Protein AF-A0A7S4VUY5-F1 (afdb_monomer)

Secondary structure (DSSP, 8-state):
---PPP------------------HHHHHHHHHHHHHHHHHHHHHHHHHHHHHHHHHHHHHHHHHHHHHHHHHHHHHHHHHHHHHHHHHHHHHHHHHHHHHHHHHHHHHHHHHHHHHHHHHHHHHHHHHHHHHHHHHHHHHTT-----B--EEPPPEEPPPS-SSS-EEEEEE--EEE--BBSPPPPPSEEEEEE--SPP-B--EEPPPPPPPPPSSSSSS-EEEEEE--EEE--BTTPPPP--SEEEEEE--S-SS-SSEEPPPPPPPPPS-SSSSEEEEEE--EEEPPPTTS-PPPPTTSTTTEEEEEE--SPPPP-SSSPPPB-S--EEEEEEE---TTTHHHHHHHHHHHHHHHHHH--TTS--EEEEEEE---SSHHHHHHHHS--SS---TTTTT-EEEEEEEES-HHHHHHHHHTPPPP-SPP-HHHHHHHHHHHGGGPPTT--EEEEEEE-S--S-HHHHHHHHHHHTTTSEEEEEEBS---HHHHHHHHHHSPSSHHHHB--BS-HHHHTSHHHHHHHHHHH-SSB-

Nearest PDB structures (foldseek):
  1lsl-assembly1_A  TM=5.552E-01  e=7.829E-08  Homo sapiens
  1mhp-assembly1_A  TM=8.171E-01  e=4.797E-06  Rattus norvegicus
  8d3d-assembly1_A  TM=5.408E-01  e=2.690E-05  Homo sapiens

Radius of gyration: 55.26 Å; Cα contacts (8 Å, |Δi|>4): 919; chains: 1; bounding box: 153×59×150 Å

InterPro domains:
  IPR000884 Thrombospondin type-1 (TSP1) repeat [PF00090] (154-200)
  IPR000884 Thrombospondin type-1 (TSP1) repeat [PS50092] (150-201)
  IPR000884 Thrombospondin type-1 (TSP1) repeat [PS50092] (203-257)
  IPR000884 Thrombospondin type-1 (TSP1) repeat [PS50092] (259-317)
  IPR000884 Thrombospondin type-1 (TSP1) repeat [SM00209] (153-201)
  IPR000884 Thrombospondin type-1 (TSP1) repeat [SM00209] (206-257)
  IPR000884 Thrombospondin type-1 (TSP1) repeat [SM00209] (262-317)
  IPR002035 von Willebrand factor, type A [PS50234] (331-527)
  IPR036383 Thrombospondin type-1 repeat superfamily [G3DSA:2.20.100.10] (148-195)
  IPR036383 Thrombospondin type-1 repeat superfamily [G3DSA:2.20.100.10] (201-251)
  IPR036383 Thrombospondin type-1 repeat superfamily [G3DSA:2.20.100.10] (258-317)
  IPR036383 Thrombospondin type-1 repeat superfamily [SSF82895] (203-251)
  IPR036383 Thrombospondin type-1 repeat superfamily [SSF82895] (255-316)
  IP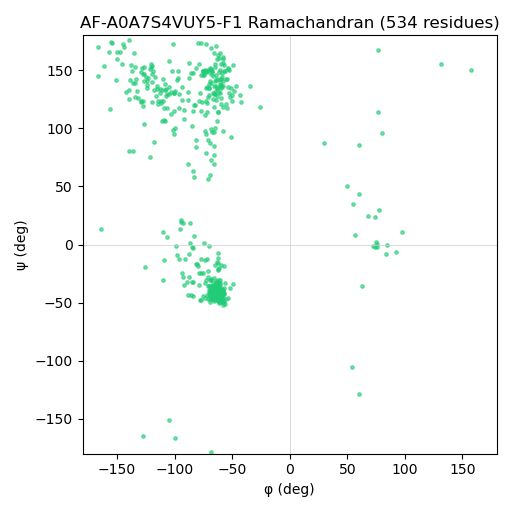R036465 von Willebrand factor A-like domain superfamily [G3DSA:3.40.50.410] (330-526)
  IPR036465 von Willebrand factor A-like domain superfamily [SSF53300] (316-478)
  IPR044004 Spondin-like TSP1 domain [PF19028] (204-256)
  IPR044004 Spondin-like TSP1 domain [PF19028] (260-316)
  IPR051418 Spondin/Thrombospondin type-1 domain-containing [PTHR11311] (260-319)

Organism: NCBI:txid311494

pLDDT: mean 81.04, std 12.88, range [31.56, 95.94]

Structure (mmCIF, N/CA/C/O backbone):
data_AF-A0A7S4VUY5-F1
#
_entry.id   AF-A0A7S4VUY5-F1
#
loop_
_atom_site.group_PDB
_atom_site.id
_atom_site.type_symbol
_atom_site.label_atom_id
_atom_site.label_alt_id
_atom_site.label_comp_id
_atom_site.label_asym_id
_atom_site.label_entity_id
_atom_site.label_seq_id
_atom_site.pdbx_PDB_ins_code
_atom_site.Cartn_x
_atom_site.Cartn_y
_atom_site.Cartn_z
_atom_site.occupancy
_atom_site.B_iso_or_equiv
_atom_site.auth_seq_id
_atom_site.auth_comp_id
_atom_site.auth_asym_id
_atom_site.auth_atom_id
_atom_site.pdbx_PDB_model_num
ATOM 1 N N . ARG A 1 1 ? 73.744 -34.068 -2.753 1.00 35.47 1 ARG A N 1
ATOM 2 C CA . ARG A 1 1 ? 72.340 -34.234 -3.216 1.00 35.47 1 ARG A CA 1
ATOM 3 C C . ARG A 1 1 ? 71.482 -33.375 -2.291 1.00 35.47 1 ARG A C 1
ATOM 5 O O . ARG A 1 1 ? 71.513 -33.668 -1.112 1.00 35.47 1 ARG A O 1
ATOM 12 N N . ALA A 1 2 ? 70.784 -32.303 -2.642 1.00 34.28 2 ALA A N 1
ATOM 13 C CA . ALA A 1 2 ? 70.567 -31.497 -3.845 1.00 34.28 2 ALA A CA 1
ATOM 14 C C . ALA A 1 2 ? 70.127 -30.115 -3.279 1.00 34.28 2 ALA A C 1
ATOM 16 O O . ALA A 1 2 ? 69.299 -30.082 -2.379 1.00 34.28 2 ALA A O 1
ATOM 17 N N . ALA A 1 3 ? 70.875 -29.030 -3.487 1.00 31.56 3 ALA A N 1
ATOM 18 C CA . ALA A 1 3 ? 70.746 -28.069 -4.590 1.00 31.56 3 ALA A CA 1
ATOM 19 C C . ALA A 1 3 ? 69.375 -27.358 -4.650 1.00 31.56 3 ALA A C 1
ATOM 21 O O . ALA A 1 3 ? 68.476 -27.752 -5.386 1.00 31.56 3 ALA A O 1
ATOM 22 N N . THR A 1 4 ? 69.256 -26.274 -3.882 1.00 33.00 4 THR A N 1
ATOM 23 C CA . THR A 1 4 ? 68.337 -25.148 -4.095 1.00 33.00 4 THR A CA 1
ATOM 24 C C . THR A 1 4 ? 68.712 -24.409 -5.388 1.00 33.00 4 THR A C 1
ATOM 26 O O . THR A 1 4 ? 69.881 -24.045 -5.538 1.00 33.00 4 THR A O 1
ATOM 29 N N . PRO A 1 5 ? 67.783 -24.128 -6.323 1.00 38.31 5 PRO A N 1
ATOM 30 C CA . PRO A 1 5 ? 68.095 -23.277 -7.458 1.00 38.31 5 PRO A CA 1
ATOM 31 C C . PRO A 1 5 ? 67.839 -21.809 -7.103 1.00 38.31 5 PRO A C 1
ATOM 33 O O . PRO A 1 5 ? 66.751 -21.412 -6.685 1.00 38.31 5 PRO A O 1
ATOM 36 N N . ALA A 1 6 ? 68.889 -21.014 -7.282 1.00 32.66 6 ALA A N 1
ATOM 37 C CA . ALA A 1 6 ? 68.896 -19.568 -7.185 1.00 32.66 6 ALA A CA 1
ATOM 38 C C . ALA A 1 6 ? 67.990 -18.933 -8.255 1.00 32.66 6 ALA A C 1
ATOM 40 O O . ALA A 1 6 ? 68.138 -19.187 -9.451 1.00 32.66 6 ALA A O 1
ATOM 41 N N . LEU A 1 7 ? 67.085 -18.053 -7.825 1.00 33.69 7 LEU A N 1
ATOM 42 C CA . LEU A 1 7 ? 66.390 -17.113 -8.702 1.00 33.69 7 LEU A CA 1
ATOM 43 C C . LEU A 1 7 ? 67.379 -16.015 -9.107 1.00 33.69 7 LEU A C 1
ATOM 45 O O . LEU A 1 7 ? 67.629 -15.064 -8.370 1.00 33.69 7 LEU A O 1
ATOM 49 N N . VAL A 1 8 ? 67.964 -16.177 -10.293 1.00 35.47 8 VAL A N 1
ATOM 50 C CA . VAL A 1 8 ? 68.761 -15.150 -10.966 1.00 35.47 8 VAL A CA 1
ATOM 51 C C . VAL A 1 8 ? 67.853 -13.959 -11.268 1.00 35.47 8 VAL A C 1
ATOM 53 O O . VAL A 1 8 ? 67.012 -13.998 -12.167 1.00 35.47 8 VAL A O 1
ATOM 56 N N . ALA A 1 9 ? 68.033 -12.878 -10.511 1.00 36.50 9 ALA A N 1
ATOM 57 C CA . ALA A 1 9 ? 67.469 -11.573 -10.813 1.00 36.50 9 ALA A CA 1
ATOM 58 C C . ALA A 1 9 ? 68.168 -10.997 -12.055 1.00 36.50 9 ALA A C 1
ATOM 60 O O . ALA A 1 9 ? 69.149 -10.260 -11.966 1.00 36.50 9 ALA A O 1
ATOM 61 N N . ALA A 1 10 ? 67.661 -11.338 -13.240 1.00 36.84 10 ALA A N 1
ATOM 62 C CA . ALA A 1 10 ? 68.028 -10.665 -14.477 1.00 36.84 10 ALA A CA 1
ATOM 63 C C . ALA A 1 10 ? 67.421 -9.253 -14.475 1.00 36.84 10 ALA A C 1
ATOM 65 O O . ALA A 1 10 ? 66.294 -9.020 -14.914 1.00 36.84 10 ALA A O 1
ATOM 66 N N . GLY A 1 11 ? 68.182 -8.292 -13.953 1.00 38.91 11 GLY A N 1
ATOM 67 C CA . GLY A 1 11 ? 67.873 -6.872 -14.031 1.00 38.91 11 GLY A CA 1
ATOM 68 C C . GLY A 1 11 ? 67.919 -6.367 -15.471 1.00 38.91 11 GLY A C 1
ATOM 69 O O . GLY A 1 11 ? 68.906 -5.774 -15.895 1.00 38.91 11 GLY A O 1
ATOM 70 N N . ARG A 1 12 ? 66.823 -6.512 -16.221 1.00 37.53 12 ARG A N 1
ATOM 71 C CA . ARG A 1 12 ? 66.553 -5.631 -17.363 1.00 37.53 12 ARG A CA 1
ATOM 72 C C . ARG A 1 12 ? 65.931 -4.347 -16.826 1.00 37.53 12 ARG A C 1
ATOM 74 O O . ARG A 1 12 ? 64.715 -4.220 -16.735 1.00 37.53 12 ARG A O 1
ATOM 81 N N . ARG A 1 13 ? 66.778 -3.366 -16.494 1.00 41.56 13 ARG A N 1
ATOM 82 C CA . ARG A 1 13 ? 66.366 -1.956 -16.405 1.00 41.56 13 ARG A CA 1
ATOM 83 C C . ARG A 1 13 ? 65.991 -1.480 -17.810 1.00 41.56 13 ARG A C 1
ATOM 85 O O . ARG A 1 13 ? 66.751 -0.772 -18.463 1.00 41.56 13 ARG A O 1
ATOM 92 N N . ALA A 1 14 ? 64.808 -1.863 -18.279 1.00 41.94 14 ALA A N 1
ATOM 93 C CA . ALA A 1 14 ? 64.158 -1.135 -19.349 1.00 41.94 14 ALA A CA 1
ATOM 94 C C . ALA A 1 14 ? 63.781 0.231 -18.767 1.00 41.94 14 ALA A C 1
ATOM 96 O O . ALA A 1 14 ? 62.768 0.378 -18.087 1.00 41.94 14 ALA A O 1
ATOM 97 N N . ARG A 1 15 ? 64.621 1.244 -19.008 1.00 44.31 15 ARG A N 1
ATOM 98 C CA . ARG A 1 15 ? 64.209 2.651 -18.952 1.00 44.31 15 ARG A CA 1
ATOM 99 C C . ARG A 1 15 ? 63.202 2.879 -20.084 1.00 44.31 15 ARG A C 1
ATOM 101 O O . ARG A 1 15 ? 63.508 3.534 -21.076 1.00 44.31 15 ARG A O 1
ATOM 108 N N . GLY A 1 16 ? 62.014 2.296 -19.953 1.00 45.00 16 GLY A N 1
ATOM 109 C CA . GLY A 1 16 ? 60.851 2.720 -20.706 1.00 45.00 16 GLY A CA 1
ATOM 110 C C . GLY A 1 16 ? 60.531 4.118 -20.214 1.00 45.00 16 GLY A C 1
ATOM 111 O O . GLY A 1 16 ? 59.949 4.281 -19.146 1.00 45.00 16 GLY A O 1
ATOM 112 N N . ARG A 1 17 ? 60.991 5.139 -20.941 1.00 41.03 17 ARG A N 1
ATOM 113 C CA . ARG A 1 17 ? 60.452 6.487 -20.772 1.00 41.03 17 ARG A CA 1
ATOM 114 C C . ARG A 1 17 ? 58.947 6.326 -20.962 1.00 41.03 17 ARG A C 1
ATOM 116 O O . ARG A 1 17 ? 58.538 5.881 -22.032 1.00 41.03 17 ARG A O 1
ATOM 123 N N . CYS A 1 18 ? 58.148 6.622 -19.938 1.00 46.34 18 CYS A N 1
ATOM 124 C CA . CYS A 1 18 ? 56.722 6.839 -20.130 1.00 46.34 18 CYS A CA 1
ATOM 125 C C . CYS A 1 18 ? 56.624 7.983 -21.134 1.00 46.34 18 CYS A C 1
ATOM 127 O O . CYS A 1 18 ? 56.826 9.144 -20.780 1.00 46.34 18 CYS A O 1
ATOM 129 N N . THR A 1 19 ? 56.435 7.656 -22.409 1.00 46.59 19 THR A N 1
ATOM 130 C CA . THR A 1 19 ? 56.076 8.645 -23.409 1.00 46.59 19 THR A CA 1
ATOM 131 C C . THR A 1 19 ? 54.784 9.255 -22.897 1.00 46.59 19 THR A C 1
ATOM 133 O O . THR A 1 19 ? 53.809 8.547 -22.649 1.00 46.59 19 THR A O 1
ATOM 136 N N . THR A 1 20 ? 54.801 10.556 -22.625 1.00 51.00 20 THR A N 1
ATOM 137 C CA . THR A 1 20 ? 53.622 11.320 -22.223 1.00 51.00 20 THR A CA 1
ATOM 138 C C . THR A 1 20 ? 52.685 11.403 -23.421 1.00 51.00 20 THR A C 1
ATOM 140 O O . THR A 1 20 ? 52.565 12.433 -24.077 1.00 51.00 20 THR A O 1
ATOM 143 N N . ILE A 1 21 ? 52.041 10.282 -23.740 1.00 57.22 21 ILE A N 1
ATOM 144 C CA . ILE A 1 21 ? 50.745 10.278 -24.399 1.00 57.22 21 ILE A CA 1
ATOM 145 C C . ILE A 1 21 ? 49.877 11.122 -23.469 1.00 57.22 21 ILE A C 1
ATOM 147 O O . ILE A 1 21 ? 49.823 10.829 -22.272 1.00 57.22 21 ILE A O 1
ATOM 151 N N . ALA A 1 22 ? 49.304 12.214 -23.979 1.00 56.12 22 ALA A N 1
ATOM 152 C CA . ALA A 1 22 ? 48.447 13.096 -23.192 1.00 56.12 22 ALA A CA 1
ATOM 153 C C . ALA A 1 22 ? 47.510 12.235 -22.323 1.00 56.12 22 ALA A C 1
ATOM 155 O O . ALA A 1 22 ? 46.842 11.355 -22.877 1.00 56.12 22 ALA A O 1
ATOM 156 N N . PRO A 1 23 ? 47.517 12.391 -20.985 1.00 60.09 23 PRO A N 1
ATOM 157 C CA . PRO A 1 23 ? 46.800 11.474 -20.116 1.00 60.09 23 PRO A CA 1
ATOM 158 C C . PRO A 1 23 ? 45.320 11.512 -20.490 1.00 60.09 23 PRO A C 1
ATOM 160 O O . PRO A 1 23 ? 44.694 12.573 -20.459 1.00 60.09 23 PRO A O 1
ATOM 163 N N . ASP A 1 24 ? 44.756 10.362 -20.872 1.00 61.31 24 ASP A N 1
ATOM 164 C CA . ASP A 1 24 ? 43.319 10.245 -21.100 1.00 61.31 24 ASP A CA 1
ATOM 165 C C . ASP A 1 24 ? 42.606 10.275 -19.742 1.00 61.31 24 ASP A C 1
ATOM 167 O O . ASP A 1 24 ? 42.217 9.258 -19.161 1.00 61.31 24 ASP A O 1
ATOM 171 N N . CYS A 1 25 ? 42.458 11.488 -19.207 1.00 70.00 25 CYS A N 1
ATOM 172 C CA . CYS A 1 25 ? 41.810 11.762 -17.932 1.00 70.00 25 CYS A CA 1
ATOM 173 C C . CYS A 1 25 ? 40.331 11.345 -17.929 1.00 70.00 25 CYS A C 1
ATOM 175 O O . CYS A 1 25 ? 39.721 11.302 -16.862 1.00 70.00 25 CYS A O 1
ATOM 177 N N . SER A 1 26 ? 39.737 11.017 -19.086 1.00 68.75 26 SER A N 1
ATOM 178 C CA . SER A 1 26 ? 38.321 10.651 -19.182 1.00 68.75 26 SER A CA 1
ATOM 179 C C . SER A 1 26 ? 37.993 9.358 -18.435 1.00 68.75 26 SER A C 1
ATOM 181 O O . SER A 1 26 ? 36.926 9.253 -17.823 1.00 68.75 26 SER A O 1
ATOM 183 N N . TYR A 1 27 ? 38.925 8.401 -18.403 1.00 71.12 27 TYR A N 1
ATOM 184 C CA . TYR A 1 27 ? 38.752 7.154 -17.664 1.00 71.12 27 TYR A CA 1
ATOM 185 C C . TYR A 1 27 ? 38.820 7.378 -16.149 1.00 71.12 27 TYR A C 1
ATOM 187 O O . TYR A 1 27 ? 37.941 6.922 -15.415 1.00 71.12 27 TYR A O 1
ATOM 195 N N . LEU A 1 28 ? 39.821 8.135 -15.684 1.00 76.44 28 LEU A N 1
ATOM 196 C CA . LEU A 1 28 ? 39.968 8.493 -14.271 1.00 76.44 28 LEU A CA 1
ATOM 197 C C . LEU A 1 28 ? 38.752 9.282 -13.778 1.00 76.44 28 LEU A C 1
ATOM 199 O O . LEU A 1 28 ? 38.178 8.962 -12.739 1.00 76.44 28 LEU A O 1
ATOM 203 N N . HIS A 1 29 ? 38.311 10.264 -14.561 1.00 78.38 29 HIS A N 1
ATOM 204 C CA . HIS A 1 29 ? 37.158 11.087 -14.228 1.00 78.38 29 HIS A CA 1
ATOM 205 C C . HIS A 1 29 ? 35.860 10.273 -14.187 1.00 78.38 29 HIS A C 1
ATOM 207 O O . HIS A 1 29 ? 35.058 10.438 -13.272 1.00 78.38 29 HIS A O 1
ATOM 213 N N . SER A 1 30 ? 35.686 9.317 -15.105 1.00 75.62 30 SER A N 1
ATOM 214 C CA . SER A 1 30 ? 34.552 8.381 -15.078 1.00 75.62 30 SER A CA 1
ATOM 215 C C . SER A 1 30 ? 34.567 7.483 -13.835 1.00 75.62 30 SER A C 1
ATOM 217 O O . SER A 1 30 ? 33.516 7.217 -13.254 1.00 75.62 30 SER A O 1
ATOM 219 N N . ARG A 1 31 ? 35.747 7.032 -13.384 1.00 80.38 31 ARG A N 1
ATOM 220 C CA . ARG A 1 31 ? 35.895 6.230 -12.156 1.00 80.38 31 ARG A CA 1
ATOM 221 C C . ARG A 1 31 ? 35.624 7.041 -10.888 1.00 80.38 31 ARG A C 1
ATOM 223 O O . ARG A 1 31 ? 34.922 6.550 -10.009 1.00 80.38 31 ARG A O 1
ATOM 230 N N . LEU A 1 32 ? 36.125 8.274 -10.811 1.00 84.75 32 LEU A N 1
ATOM 231 C CA . LEU A 1 32 ? 35.835 9.191 -9.704 1.00 84.75 32 LEU A CA 1
ATOM 232 C C . LEU A 1 32 ? 34.346 9.538 -9.643 1.00 84.75 32 LEU A C 1
ATOM 234 O O . LEU A 1 32 ? 33.756 9.532 -8.563 1.00 84.75 32 LEU A O 1
ATOM 238 N N . LEU A 1 33 ? 33.722 9.764 -10.802 1.00 85.94 33 LEU A N 1
ATOM 239 C CA . LEU A 1 33 ? 32.288 10.004 -10.885 1.00 85.94 33 LEU A CA 1
ATOM 240 C C . LEU A 1 33 ? 31.493 8.798 -10.370 1.00 85.94 33 LEU A C 1
ATOM 242 O O . LEU A 1 33 ? 30.608 8.990 -9.549 1.00 85.94 33 LEU A O 1
ATOM 246 N N . LEU A 1 34 ? 31.854 7.567 -10.755 1.00 83.88 34 LEU A N 1
ATOM 247 C CA . LEU A 1 34 ? 31.226 6.342 -10.232 1.00 83.88 34 LEU A CA 1
ATOM 248 C C . LEU A 1 34 ? 31.317 6.220 -8.701 1.00 83.88 34 LEU A C 1
ATOM 250 O O . LEU A 1 34 ? 30.375 5.753 -8.063 1.00 83.88 34 LEU A O 1
ATOM 254 N N . MET A 1 35 ? 32.434 6.634 -8.093 1.00 86.06 35 MET A N 1
ATOM 255 C CA . MET A 1 35 ? 32.571 6.641 -6.631 1.00 86.06 35 MET A CA 1
ATOM 256 C C . MET A 1 35 ? 31.642 7.677 -5.987 1.00 86.06 35 MET A C 1
ATOM 258 O O . MET A 1 35 ? 30.923 7.361 -5.039 1.00 86.06 35 MET A O 1
ATOM 262 N N . GLN A 1 36 ? 31.616 8.901 -6.522 1.00 88.75 36 GLN A N 1
ATOM 263 C CA . GLN A 1 36 ? 30.761 9.981 -6.020 1.00 88.75 36 GLN A CA 1
ATOM 264 C C . GLN A 1 36 ? 29.272 9.649 -6.169 1.00 88.75 36 GLN A C 1
ATOM 266 O O . GLN A 1 36 ? 28.490 9.857 -5.238 1.00 88.75 36 GLN A O 1
ATOM 271 N N . THR A 1 37 ? 28.872 9.094 -7.315 1.00 86.69 37 THR A N 1
ATOM 272 C CA . THR A 1 37 ? 27.483 8.694 -7.559 1.00 86.69 37 THR A CA 1
ATOM 273 C C . THR A 1 37 ? 27.110 7.499 -6.704 1.00 86.69 37 THR A C 1
ATOM 275 O O . THR A 1 37 ? 26.012 7.491 -6.167 1.00 86.69 37 THR A O 1
ATOM 278 N N . GLY A 1 38 ? 28.026 6.557 -6.462 1.00 86.38 38 GLY A N 1
ATOM 279 C CA . GLY A 1 38 ? 27.813 5.460 -5.518 1.00 86.38 38 GLY A CA 1
ATOM 280 C C . GLY A 1 38 ? 27.533 5.937 -4.087 1.00 86.38 38 GLY A C 1
ATOM 281 O O . GLY A 1 38 ? 26.643 5.402 -3.424 1.00 86.38 38 GLY A O 1
ATOM 282 N N . LEU A 1 39 ? 28.239 6.970 -3.610 1.00 88.75 39 LEU A N 1
ATOM 283 C CA . LEU A 1 39 ? 27.966 7.584 -2.302 1.00 88.75 39 LEU A CA 1
ATOM 284 C C . LEU A 1 39 ? 26.605 8.289 -2.275 1.00 88.75 39 LEU A C 1
ATOM 286 O O . LEU A 1 39 ? 25.838 8.107 -1.330 1.00 88.75 39 LEU A O 1
ATOM 290 N N . ALA A 1 40 ? 26.280 9.055 -3.317 1.00 87.44 40 ALA A N 1
ATOM 291 C CA . ALA A 1 40 ? 24.986 9.726 -3.409 1.00 87.44 40 ALA A CA 1
ATOM 292 C C . ALA A 1 40 ? 23.813 8.745 -3.551 1.00 87.44 40 ALA A C 1
ATOM 294 O O . ALA A 1 40 ? 22.774 8.967 -2.941 1.00 87.44 40 ALA A O 1
ATOM 295 N N . ASP A 1 41 ? 23.985 7.643 -4.280 1.00 85.88 41 ASP A N 1
ATOM 296 C CA . ASP A 1 41 ? 22.984 6.585 -4.453 1.00 85.88 41 ASP A CA 1
ATOM 297 C C . ASP A 1 41 ? 22.677 5.900 -3.110 1.00 85.88 41 ASP A C 1
ATOM 299 O O . ASP A 1 41 ? 21.513 5.696 -2.761 1.00 85.88 41 ASP A O 1
ATOM 303 N N . ARG A 1 42 ? 23.710 5.639 -2.291 1.00 87.19 42 ARG A N 1
ATOM 304 C CA . ARG A 1 42 ? 23.536 5.156 -0.909 1.00 87.19 42 ARG A CA 1
ATOM 305 C C . ARG A 1 42 ? 22.827 6.183 -0.028 1.00 87.19 42 ARG A C 1
ATOM 307 O O . ARG A 1 42 ? 21.925 5.806 0.716 1.00 87.19 42 ARG A O 1
ATOM 314 N N . ALA A 1 43 ? 23.201 7.460 -0.120 1.00 90.00 43 ALA A N 1
ATOM 315 C CA . ALA A 1 43 ? 22.551 8.530 0.636 1.00 90.00 43 ALA A CA 1
ATOM 316 C C . ALA A 1 43 ? 21.065 8.673 0.263 1.00 90.00 43 ALA A C 1
ATOM 318 O O . ALA A 1 43 ? 20.218 8.789 1.145 1.00 90.00 43 ALA A O 1
ATOM 319 N N . ASP A 1 44 ? 20.729 8.603 -1.025 1.00 86.19 44 ASP A N 1
ATOM 320 C CA . ASP A 1 44 ? 19.346 8.635 -1.507 1.00 86.19 44 ASP A CA 1
ATOM 321 C C . ASP A 1 44 ? 18.557 7.405 -1.035 1.00 86.19 44 ASP A C 1
ATOM 323 O O . ASP A 1 44 ? 17.423 7.545 -0.574 1.00 86.19 44 ASP A O 1
ATOM 327 N N . GLY A 1 45 ? 19.176 6.220 -1.045 1.00 87.19 45 GLY A N 1
ATOM 328 C CA . GLY A 1 45 ? 18.584 5.013 -0.468 1.00 87.19 45 GLY A CA 1
ATOM 329 C C . GLY A 1 45 ? 18.293 5.146 1.032 1.00 87.19 45 GLY A C 1
ATOM 330 O O . GLY A 1 45 ? 17.220 4.747 1.488 1.00 87.19 45 GLY A O 1
ATOM 331 N N . MET A 1 46 ? 19.202 5.756 1.801 1.00 90.25 46 MET A N 1
ATOM 332 C CA . MET A 1 46 ? 18.979 6.039 3.225 1.00 90.25 46 MET A CA 1
ATOM 333 C C . MET A 1 46 ? 17.856 7.059 3.441 1.00 90.25 46 MET A C 1
ATOM 335 O O . MET A 1 46 ? 17.011 6.849 4.307 1.00 90.25 46 MET A O 1
ATOM 339 N N . ARG A 1 47 ? 17.791 8.122 2.630 1.00 90.31 47 ARG A N 1
ATOM 340 C CA . ARG A 1 47 ? 16.694 9.105 2.680 1.00 90.31 47 ARG A CA 1
ATOM 341 C C . ARG A 1 47 ? 15.336 8.464 2.395 1.00 90.31 47 ARG A C 1
ATOM 343 O O . ARG A 1 47 ? 14.382 8.746 3.110 1.00 90.31 47 ARG A O 1
ATOM 350 N N . GLU A 1 48 ? 15.239 7.577 1.401 1.00 86.94 48 GLU A N 1
ATOM 351 C CA . GLU A 1 48 ? 13.990 6.852 1.112 1.00 86.94 48 GLU A CA 1
ATOM 352 C C . GLU A 1 48 ? 13.559 5.991 2.312 1.00 86.94 48 GLU A C 1
ATOM 354 O O . GLU A 1 48 ? 12.377 5.951 2.659 1.00 86.94 48 GLU A O 1
ATOM 359 N N . ASN A 1 49 ? 14.515 5.329 2.970 1.00 90.81 49 ASN A N 1
ATOM 360 C CA . ASN A 1 49 ? 14.242 4.542 4.171 1.00 90.81 49 ASN A CA 1
ATOM 361 C C . ASN A 1 49 ? 13.795 5.418 5.347 1.00 90.81 49 ASN A C 1
ATOM 363 O O . ASN A 1 49 ? 12.862 5.033 6.045 1.00 90.81 49 ASN A O 1
ATOM 367 N N . LEU A 1 50 ? 14.396 6.598 5.533 1.00 94.19 50 LEU A N 1
ATOM 368 C CA . LEU A 1 50 ? 13.973 7.558 6.556 1.00 94.19 50 LEU A CA 1
ATOM 369 C C . LEU A 1 50 ? 12.534 8.027 6.332 1.00 94.19 50 LEU A C 1
ATOM 371 O O . LEU A 1 50 ? 11.742 7.974 7.264 1.00 94.19 50 LEU A O 1
ATOM 375 N N . VAL A 1 51 ? 12.165 8.401 5.103 1.00 92.12 51 VAL A N 1
ATOM 376 C CA . VAL A 1 51 ? 10.789 8.824 4.781 1.00 92.12 51 VAL A CA 1
ATOM 377 C C . VAL A 1 51 ? 9.787 7.694 5.035 1.00 92.12 51 VAL A C 1
ATOM 379 O O . VAL A 1 51 ? 8.718 7.920 5.598 1.00 92.12 51 VAL A O 1
ATOM 382 N N . LYS A 1 52 ? 10.128 6.453 4.661 1.00 85.56 52 LYS A N 1
ATOM 383 C CA . LYS A 1 52 ? 9.292 5.276 4.956 1.00 85.56 52 LYS A CA 1
ATOM 384 C C . LYS A 1 52 ? 9.134 5.044 6.455 1.00 85.56 52 LYS A C 1
ATOM 386 O O . LYS A 1 52 ? 8.032 4.739 6.912 1.00 85.56 52 LYS A O 1
ATOM 391 N N . LEU A 1 53 ? 10.229 5.166 7.201 1.00 92.44 53 LEU A N 1
ATOM 392 C CA . LEU A 1 53 ? 10.233 4.979 8.645 1.00 92.44 53 LEU A CA 1
ATOM 393 C C . LEU A 1 53 ? 9.393 6.060 9.331 1.00 92.44 53 LEU A C 1
ATOM 395 O O . LEU A 1 53 ? 8.534 5.721 10.132 1.00 92.44 53 LEU A O 1
ATOM 399 N N . GLN A 1 54 ? 9.558 7.327 8.942 1.00 94.56 54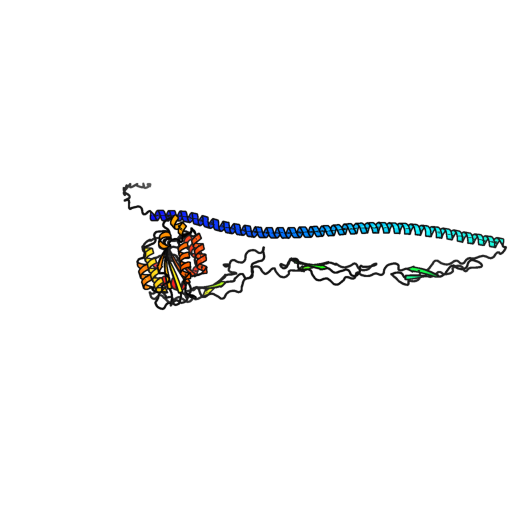 GLN A N 1
ATOM 400 C CA . GLN A 1 54 ? 8.749 8.449 9.425 1.00 94.56 54 GLN A CA 1
ATOM 401 C C . GLN A 1 54 ? 7.259 8.230 9.159 1.00 94.56 54 GLN A C 1
ATOM 403 O O . GLN A 1 54 ? 6.473 8.285 10.096 1.00 94.56 54 GLN A O 1
ATOM 408 N N . GLY A 1 55 ? 6.872 7.862 7.932 1.00 87.50 55 GLY A N 1
ATOM 409 C CA . GLY A 1 55 ? 5.468 7.571 7.627 1.00 87.50 55 GLY A CA 1
ATOM 410 C C . GLY A 1 55 ? 4.899 6.408 8.451 1.00 87.50 55 GLY A C 1
ATOM 411 O O . GLY A 1 55 ? 3.733 6.427 8.843 1.00 87.50 55 GLY A O 1
ATOM 412 N N . THR A 1 56 ? 5.731 5.413 8.770 1.00 84.62 56 THR A N 1
ATOM 413 C CA . THR A 1 56 ? 5.337 4.309 9.657 1.00 84.62 56 THR A CA 1
ATOM 414 C C . THR A 1 56 ? 5.149 4.807 11.091 1.00 84.62 56 THR A C 1
ATOM 416 O O . THR A 1 56 ? 4.114 4.521 11.696 1.00 84.62 56 THR A O 1
ATOM 419 N N . CYS A 1 57 ? 6.088 5.602 11.613 1.00 92.50 57 CYS A N 1
ATOM 420 C CA . CYS A 1 57 ? 5.981 6.231 12.929 1.00 92.50 57 CYS A CA 1
ATOM 421 C C . CYS A 1 57 ? 4.728 7.109 13.042 1.00 92.50 57 CYS A C 1
ATOM 423 O O . CYS A 1 57 ? 3.983 6.959 14.004 1.00 92.50 57 CYS A O 1
ATOM 425 N N . ASP A 1 58 ? 4.442 7.950 12.046 1.00 89.06 58 ASP A N 1
ATOM 426 C CA . ASP A 1 58 ? 3.259 8.818 12.035 1.00 89.06 58 ASP A CA 1
ATOM 427 C C . ASP A 1 58 ? 1.959 8.017 12.046 1.00 89.06 58 ASP A C 1
ATOM 429 O O . ASP A 1 58 ? 1.070 8.288 12.852 1.00 89.06 58 ASP A O 1
ATOM 433 N N . SER A 1 59 ? 1.861 6.980 11.206 1.00 77.81 59 SER A N 1
ATOM 434 C CA . SER A 1 59 ? 0.680 6.108 11.189 1.00 77.81 59 SER A CA 1
ATOM 435 C C . SER A 1 59 ? 0.465 5.386 12.524 1.00 77.81 59 SER A C 1
ATOM 437 O O . SER A 1 59 ? -0.669 5.236 12.980 1.00 77.81 59 SER A O 1
ATOM 439 N N . THR A 1 60 ? 1.559 4.987 13.177 1.00 75.31 60 THR A N 1
ATOM 440 C CA . THR A 1 60 ? 1.533 4.296 14.470 1.00 75.31 60 THR A CA 1
ATOM 441 C C . THR A 1 60 ? 1.128 5.253 15.588 1.00 75.31 60 THR A C 1
ATOM 443 O O . THR A 1 60 ? 0.272 4.917 16.402 1.00 75.31 60 THR A O 1
ATOM 446 N N . ARG A 1 61 ? 1.676 6.473 15.586 1.00 87.75 61 ARG A N 1
ATOM 447 C CA . ARG A 1 61 ? 1.313 7.538 16.525 1.00 87.75 61 ARG A CA 1
ATOM 448 C C . ARG A 1 61 ? -0.176 7.868 16.450 1.00 87.75 61 ARG A C 1
ATOM 450 O O . ARG A 1 61 ? -0.841 7.783 17.473 1.00 87.75 61 ARG A O 1
ATOM 457 N N . MET A 1 62 ? -0.709 8.141 15.256 1.00 78.06 62 MET A N 1
ATOM 458 C CA . MET A 1 62 ? -2.139 8.444 15.085 1.00 78.06 62 MET A CA 1
ATOM 459 C C . MET A 1 62 ? -3.036 7.300 15.582 1.00 78.06 62 MET A C 1
ATOM 461 O O . MET A 1 62 ? -4.081 7.533 16.190 1.00 78.06 62 MET A O 1
ATOM 465 N N . SER A 1 63 ? -2.622 6.048 15.353 1.00 73.62 63 SER A N 1
ATOM 466 C CA . SER A 1 63 ? -3.328 4.877 15.881 1.00 73.62 63 SER A CA 1
ATOM 467 C C . SER A 1 63 ? -3.345 4.865 17.413 1.00 73.62 63 SER A C 1
ATOM 469 O O . SER A 1 63 ? -4.389 4.587 18.000 1.00 73.62 63 SER A O 1
ATOM 471 N N . TYR A 1 64 ? -2.218 5.153 18.071 1.00 81.69 64 TYR A N 1
ATOM 472 C CA . TYR A 1 64 ? -2.155 5.192 19.534 1.00 81.69 64 TYR A CA 1
ATOM 473 C C . TYR A 1 64 ? -2.909 6.381 20.128 1.00 81.69 64 TYR A C 1
ATOM 475 O O . TYR A 1 64 ? -3.644 6.189 21.089 1.00 81.69 64 TYR A O 1
ATOM 483 N N . GLU A 1 65 ? -2.814 7.571 19.536 1.00 83.88 65 GLU A N 1
ATOM 484 C CA . GLU A 1 65 ? -3.582 8.751 19.962 1.00 83.88 65 GLU A CA 1
ATOM 485 C C . GLU A 1 65 ? -5.093 8.474 19.930 1.00 83.88 65 GLU A C 1
ATOM 487 O O . GLU A 1 65 ? -5.808 8.771 20.886 1.00 83.88 65 GLU A O 1
ATOM 492 N N . THR A 1 66 ? -5.571 7.799 18.880 1.00 73.44 66 THR A N 1
ATOM 493 C CA . THR A 1 66 ? -6.980 7.386 18.774 1.00 73.44 66 THR A CA 1
ATOM 494 C C . THR A 1 66 ? -7.367 6.380 19.866 1.00 73.44 66 THR A C 1
ATOM 496 O O . THR A 1 66 ? -8.449 6.471 20.446 1.00 73.44 66 THR A O 1
ATOM 499 N N . GLN A 1 67 ? -6.496 5.412 20.174 1.00 75.50 67 GLN A N 1
ATOM 500 C CA . GLN A 1 67 ? -6.745 4.436 21.243 1.00 75.50 67 GLN A CA 1
ATOM 501 C C . GLN A 1 67 ? -6.796 5.100 22.620 1.00 75.50 67 GLN A C 1
ATOM 503 O O . GLN A 1 67 ? -7.695 4.792 23.399 1.00 75.50 67 GLN A O 1
ATOM 508 N N . ILE A 1 68 ? -5.869 6.019 22.899 1.00 87.44 68 ILE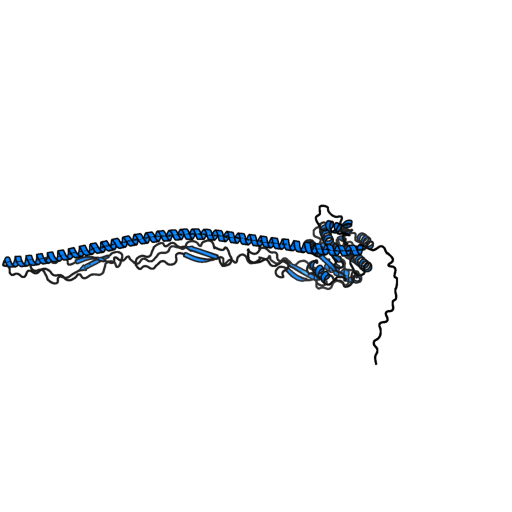 A N 1
ATOM 509 C CA . ILE A 1 68 ? -5.819 6.771 24.156 1.00 87.44 68 ILE A CA 1
ATOM 510 C C . ILE A 1 68 ? -7.100 7.587 24.323 1.00 87.44 68 ILE A C 1
ATOM 512 O O . ILE A 1 68 ? -7.769 7.444 25.340 1.00 87.44 68 ILE A O 1
ATOM 516 N N . SER A 1 69 ? -7.509 8.341 23.299 1.00 85.12 69 SER A N 1
ATOM 517 C CA . SER A 1 69 ? -8.739 9.140 23.353 1.00 85.12 69 SER A CA 1
ATOM 518 C C . SER A 1 69 ? -9.983 8.285 23.634 1.00 85.12 69 SER A C 1
ATOM 520 O O . SER A 1 69 ? -10.785 8.628 24.500 1.00 85.12 69 SER A O 1
ATOM 522 N N . ASN A 1 70 ? -10.116 7.125 22.982 1.00 77.31 70 ASN A N 1
ATOM 523 C CA . ASN A 1 70 ? -11.231 6.209 23.242 1.00 77.31 70 ASN A CA 1
ATOM 524 C C . ASN A 1 70 ? -11.224 5.658 24.679 1.00 77.31 70 ASN A C 1
ATOM 526 O O . ASN A 1 70 ? -12.286 5.466 25.275 1.00 77.31 70 ASN A O 1
ATOM 530 N N . LEU A 1 71 ? -10.042 5.373 25.235 1.00 81.75 71 LEU A N 1
ATOM 531 C CA . LEU A 1 71 ? -9.900 4.913 26.618 1.00 81.75 71 LEU A CA 1
ATOM 532 C C . LEU A 1 71 ? -10.218 6.025 27.622 1.00 81.75 71 LEU A C 1
ATOM 534 O O . LEU A 1 71 ? -10.877 5.753 28.621 1.00 81.75 71 LEU A O 1
ATOM 538 N N . GLU A 1 72 ? -9.819 7.265 27.346 1.00 90.56 72 GLU A N 1
ATOM 539 C CA . GLU A 1 72 ? -10.156 8.427 28.175 1.00 90.56 72 GLU A CA 1
ATOM 540 C C . GLU A 1 72 ? -11.665 8.682 28.221 1.00 90.56 72 GLU A C 1
ATOM 542 O O . GLU A 1 72 ? -12.205 8.942 29.296 1.00 90.56 72 GLU A O 1
ATOM 547 N N . THR A 1 73 ? -12.368 8.568 27.090 1.00 83.31 73 THR A N 1
ATOM 548 C CA . THR A 1 73 ? -13.835 8.674 27.066 1.00 83.31 73 THR A CA 1
ATOM 549 C C . THR A 1 73 ? -14.475 7.583 27.917 1.00 83.31 73 THR A C 1
ATOM 551 O O . THR A 1 73 ? -15.283 7.888 28.789 1.00 83.31 73 THR A O 1
ATOM 554 N N . ARG A 1 74 ? -14.045 6.324 27.753 1.00 83.81 74 ARG A N 1
ATOM 555 C CA . ARG A 1 74 ? -14.544 5.215 28.581 1.00 83.81 74 ARG A CA 1
ATOM 556 C C . ARG A 1 74 ? -14.278 5.437 30.064 1.00 83.81 74 ARG A C 1
ATOM 558 O O . ARG A 1 74 ? -15.143 5.138 30.875 1.00 83.81 74 ARG A O 1
ATOM 565 N N . LEU A 1 75 ? -13.102 5.950 30.425 1.00 92.56 75 LEU A N 1
ATOM 566 C CA . LEU A 1 75 ? -12.775 6.251 31.815 1.00 92.56 75 LEU A CA 1
ATOM 567 C C . LEU A 1 75 ? -13.752 7.278 32.401 1.00 92.56 75 LEU A C 1
ATOM 569 O O . LEU A 1 75 ? -14.241 7.074 33.508 1.00 92.56 75 LEU A O 1
ATOM 573 N N . LYS A 1 76 ? -14.075 8.339 31.651 1.00 93.19 76 LYS A N 1
ATOM 574 C CA . LYS A 1 76 ? -15.056 9.349 32.075 1.00 93.19 76 LYS A CA 1
ATOM 575 C C . LYS A 1 76 ? -16.450 8.750 32.253 1.00 93.19 76 LYS A C 1
ATOM 577 O O . LYS A 1 76 ? -17.070 8.987 33.284 1.00 93.19 76 LYS A O 1
ATOM 582 N N . ASP A 1 77 ? -16.907 7.933 31.307 1.00 88.75 77 ASP A N 1
ATOM 583 C CA . ASP A 1 77 ? -18.219 7.279 31.396 1.00 88.75 77 ASP A CA 1
ATOM 584 C C . ASP A 1 77 ? -18.310 6.376 32.639 1.00 88.75 77 ASP A C 1
ATOM 586 O O . ASP A 1 77 ? -19.297 6.406 33.372 1.00 88.75 77 ASP A O 1
ATOM 590 N N . GLN A 1 78 ? -17.247 5.616 32.927 1.00 90.00 78 GLN A N 1
ATOM 591 C CA . GLN A 1 78 ? -17.175 4.762 34.117 1.00 90.00 78 GLN A CA 1
ATOM 592 C C . GLN A 1 78 ? -17.127 5.571 35.420 1.00 90.00 78 GLN A C 1
ATOM 594 O O . GLN A 1 78 ? -17.713 5.158 36.416 1.00 90.00 78 GLN A O 1
ATOM 599 N N . GLN A 1 79 ? -16.468 6.733 35.430 1.00 94.81 79 GLN A N 1
ATOM 600 C CA . GLN A 1 79 ? -16.469 7.629 36.591 1.00 94.81 79 GLN A CA 1
ATOM 601 C C . GLN A 1 79 ? -17.863 8.194 36.881 1.00 94.81 79 GLN A C 1
ATOM 603 O O . GLN A 1 79 ? -18.259 8.255 38.044 1.00 94.81 79 GLN A O 1
ATOM 608 N N . VAL A 1 80 ? -18.620 8.566 35.844 1.00 95.75 80 VAL A N 1
ATOM 609 C CA . VAL A 1 80 ? -20.012 9.022 35.998 1.00 95.75 80 VAL A CA 1
ATOM 610 C C . VAL A 1 80 ? -20.887 7.889 36.536 1.00 95.75 80 VAL A C 1
ATOM 612 O O . VAL A 1 80 ? -21.584 8.082 37.530 1.00 95.75 80 VAL A O 1
ATOM 615 N N . ALA A 1 81 ? -20.781 6.689 35.957 1.00 90.31 81 ALA A N 1
ATOM 616 C CA . ALA A 1 81 ? -21.531 5.520 36.417 1.00 90.31 81 ALA A CA 1
ATOM 617 C C . ALA A 1 81 ? -21.221 5.158 37.883 1.00 90.31 81 ALA A C 1
ATOM 619 O O . ALA A 1 81 ? -22.125 4.826 38.649 1.00 90.31 81 ALA A O 1
ATOM 620 N N . LEU A 1 82 ? -19.954 5.264 38.301 1.00 95.06 82 LEU A N 1
ATOM 621 C CA . LEU A 1 82 ? -19.556 5.038 39.691 1.00 95.06 82 LEU A CA 1
ATOM 622 C C . LEU A 1 82 ? -20.169 6.079 40.640 1.00 95.06 82 LEU A C 1
ATOM 624 O O . LEU A 1 82 ? -20.615 5.721 41.731 1.00 95.06 82 LEU A O 1
ATOM 628 N N . ALA A 1 83 ? -20.207 7.353 40.242 1.00 95.38 83 ALA A N 1
ATOM 629 C CA . ALA A 1 83 ? -20.800 8.414 41.054 1.00 95.38 83 ALA A CA 1
ATOM 630 C C . ALA A 1 83 ? -22.313 8.210 41.241 1.00 95.38 83 ALA A C 1
ATOM 632 O O . ALA A 1 83 ? -22.821 8.352 42.354 1.00 95.38 83 ALA A O 1
ATOM 633 N N . GLU A 1 84 ? -23.022 7.815 40.181 1.00 95.25 84 GLU A N 1
ATOM 634 C CA . GLU A 1 84 ? -24.451 7.491 40.244 1.00 95.25 84 GLU A CA 1
ATOM 635 C C . GLU A 1 84 ? -24.729 6.275 41.135 1.00 95.25 84 GLU A C 1
ATOM 637 O O . GLU A 1 84 ? -25.621 6.327 41.983 1.00 95.25 84 GLU A O 1
ATOM 642 N N . ALA A 1 85 ? -23.938 5.206 40.994 1.00 92.06 85 ALA A N 1
ATOM 643 C CA . ALA A 1 85 ? -24.072 4.012 41.825 1.00 92.06 85 ALA A CA 1
ATOM 644 C C . ALA A 1 85 ? -23.800 4.312 43.307 1.00 92.06 85 ALA A C 1
ATOM 646 O O . ALA A 1 85 ? -24.547 3.864 44.173 1.00 92.06 85 ALA A O 1
ATOM 647 N N . THR A 1 86 ? -22.775 5.116 43.602 1.00 94.44 86 THR A N 1
ATOM 648 C CA . THR A 1 86 ? -22.451 5.524 44.979 1.00 94.44 86 THR A CA 1
ATOM 649 C C . THR A 1 86 ? -23.589 6.329 45.601 1.00 94.44 86 THR A C 1
ATOM 651 O O . THR A 1 86 ? -23.958 6.070 46.743 1.00 94.44 86 THR A O 1
ATOM 654 N N . ARG A 1 87 ? -24.191 7.265 44.849 1.00 95.56 87 ARG A N 1
ATOM 655 C CA . ARG A 1 87 ? -25.355 8.027 45.326 1.00 95.56 87 ARG A CA 1
ATOM 656 C C . ARG A 1 87 ? -26.512 7.099 45.690 1.00 95.56 87 ARG A C 1
ATOM 658 O O . ARG A 1 87 ? -27.086 7.245 46.763 1.00 95.56 87 ARG A O 1
ATOM 665 N N . LEU A 1 88 ? -26.825 6.143 44.814 1.00 94.12 88 LEU A N 1
ATOM 666 C CA . LEU A 1 88 ? -27.919 5.202 45.038 1.00 94.12 88 LEU A CA 1
ATOM 667 C C . LEU A 1 88 ? -27.698 4.360 46.301 1.00 94.12 88 LEU A C 1
ATOM 669 O O . LEU A 1 88 ? -28.630 4.187 47.076 1.00 94.12 88 LEU A O 1
ATOM 673 N N . VAL A 1 89 ? -26.474 3.871 46.528 1.00 93.50 89 VAL A N 1
ATOM 674 C CA . VAL A 1 89 ? -26.148 3.101 47.739 1.00 93.50 89 VAL A CA 1
ATOM 675 C C . VAL A 1 89 ? -26.415 3.932 48.993 1.00 93.50 89 VAL A C 1
ATOM 677 O O . VAL A 1 89 ? -27.150 3.472 49.864 1.00 93.50 89 VAL A O 1
ATOM 680 N N . VAL A 1 90 ? -25.916 5.171 49.045 1.00 95.38 90 VAL A N 1
ATOM 681 C CA . VAL A 1 90 ? -26.111 6.061 50.202 1.00 95.38 90 VAL A CA 1
ATOM 682 C C . VAL A 1 90 ? -27.598 6.330 50.460 1.00 95.38 90 VAL A C 1
ATOM 684 O O . VAL A 1 90 ? -28.052 6.192 51.593 1.00 95.38 90 VAL A O 1
ATOM 687 N N . GLU A 1 91 ? -28.377 6.643 49.418 1.00 93.94 91 GLU A N 1
ATOM 688 C CA . GLU A 1 91 ? -29.826 6.866 49.546 1.00 93.94 91 GLU A CA 1
ATOM 689 C C . GLU A 1 91 ? -30.548 5.622 50.091 1.00 93.94 91 GLU A C 1
ATOM 691 O O . GLU A 1 91 ? -31.418 5.725 50.958 1.00 93.94 91 GLU A O 1
ATOM 696 N N . THR A 1 92 ? -30.183 4.429 49.610 1.00 88.88 92 THR A N 1
ATOM 697 C CA . THR A 1 92 ? -30.805 3.178 50.070 1.00 88.88 92 THR A CA 1
ATOM 698 C C . THR A 1 92 ? -30.413 2.801 51.497 1.00 88.88 92 THR A C 1
ATOM 700 O O . THR A 1 92 ? -31.252 2.285 52.235 1.00 88.88 92 THR A O 1
ATOM 703 N N . GLU A 1 93 ? -29.173 3.074 51.909 1.00 93.81 93 GLU A N 1
ATOM 704 C CA . GLU A 1 93 ? -28.713 2.850 53.282 1.00 93.81 93 GLU A CA 1
ATOM 705 C C . GLU A 1 93 ? -29.446 3.767 54.267 1.00 93.81 93 GLU A C 1
ATOM 707 O O . GLU A 1 93 ? -29.910 3.301 55.310 1.00 93.81 93 GLU A O 1
ATOM 712 N N . GLU A 1 94 ? -29.631 5.044 53.916 1.00 93.44 94 GLU A N 1
ATOM 713 C CA . GLU A 1 94 ? -30.381 5.995 54.740 1.00 93.44 94 GLU A CA 1
ATOM 714 C C . GLU A 1 94 ? -31.845 5.559 54.906 1.00 93.44 94 GLU A C 1
ATOM 716 O O . GLU A 1 94 ? -32.372 5.518 56.022 1.00 93.44 94 GLU A O 1
ATOM 721 N N . GLN A 1 95 ? -32.496 5.144 53.815 1.00 91.12 95 GLN A N 1
ATOM 722 C CA . GLN A 1 95 ? -33.864 4.625 53.873 1.00 91.12 95 GLN A CA 1
ATOM 723 C C . GLN A 1 95 ? -33.979 3.362 54.733 1.00 91.12 95 GLN A C 1
ATOM 725 O O . GLN A 1 95 ? -34.924 3.235 55.517 1.00 91.12 95 GLN A O 1
ATOM 730 N N . ALA A 1 96 ? -33.024 2.437 54.614 1.00 90.88 96 ALA A N 1
ATOM 731 C CA . ALA A 1 96 ? -33.001 1.224 55.422 1.00 90.88 96 ALA A CA 1
ATOM 732 C C . ALA A 1 96 ? -32.843 1.541 56.918 1.00 90.88 96 ALA A C 1
ATOM 734 O O . ALA A 1 96 ? -33.524 0.931 57.746 1.00 90.88 96 ALA A O 1
ATOM 735 N N . HIS A 1 97 ? -32.005 2.524 57.265 1.00 93.38 97 HIS A N 1
ATOM 736 C CA . HIS A 1 97 ? -31.822 2.969 58.645 1.00 93.38 97 HIS A CA 1
ATOM 737 C C . HIS A 1 97 ? -33.122 3.522 59.241 1.00 93.38 97 HIS A C 1
ATOM 739 O O . HIS A 1 97 ? -33.563 3.065 60.296 1.00 93.38 97 HIS A O 1
ATOM 745 N N . LEU A 1 98 ? -33.788 4.439 58.529 1.00 93.88 98 LEU A N 1
ATOM 746 C CA . LEU A 1 98 ? -35.063 5.023 58.964 1.00 93.88 98 LEU A CA 1
ATOM 747 C C . LEU A 1 98 ? -36.148 3.956 59.167 1.00 93.88 98 LEU A C 1
ATOM 749 O O . LEU A 1 98 ? -36.887 3.991 60.152 1.00 93.88 98 LEU A O 1
ATOM 753 N N . MET A 1 99 ? -36.238 2.978 58.259 1.00 92.19 99 MET A N 1
ATOM 754 C CA . MET A 1 99 ? -37.186 1.870 58.407 1.00 92.19 99 MET A CA 1
ATOM 755 C C . MET A 1 99 ? -36.862 0.976 59.608 1.00 92.19 99 MET A C 1
ATOM 757 O O . MET A 1 99 ? -37.782 0.513 60.285 1.00 92.19 99 MET A O 1
ATOM 761 N N . SER A 1 100 ? -35.579 0.740 59.895 1.00 93.75 100 SER A N 1
ATOM 762 C CA . SER A 1 100 ? -35.159 -0.038 61.063 1.00 93.75 100 SER A CA 1
ATOM 763 C C . SER A 1 100 ? -35.566 0.644 62.371 1.00 93.75 100 SER A C 1
ATOM 765 O O . SER A 1 100 ? -36.111 -0.015 63.255 1.00 93.75 100 SER A O 1
ATOM 767 N N . GLU A 1 101 ? -35.373 1.962 62.481 1.00 94.88 101 GLU A N 1
ATOM 768 C CA . GLU A 1 101 ? -35.798 2.732 63.658 1.00 94.88 101 GLU A CA 1
ATOM 769 C C . GLU A 1 101 ? -37.320 2.694 63.849 1.00 94.88 101 GLU A C 1
ATOM 771 O O . GLU A 1 101 ? -37.808 2.458 64.957 1.00 94.88 101 GLU A O 1
ATOM 776 N N . GLN A 1 102 ? -38.089 2.869 62.769 1.00 94.50 102 GLN A N 1
ATOM 777 C CA . GLN A 1 102 ? -39.552 2.772 62.817 1.00 94.50 102 GLN A CA 1
ATOM 778 C C . GLN A 1 102 ? -40.019 1.387 63.268 1.00 94.50 102 GLN A C 1
ATOM 780 O O . GLN A 1 102 ? -40.942 1.272 64.079 1.00 94.50 102 GLN A O 1
ATOM 785 N N . LEU A 1 103 ? -39.387 0.327 62.757 1.00 94.12 103 LEU A N 1
ATOM 786 C CA . LEU A 1 103 ? -39.702 -1.040 63.154 1.00 94.12 103 LEU A CA 1
ATOM 787 C C . LEU A 1 103 ? -39.430 -1.253 64.645 1.00 94.12 103 LEU A C 1
ATOM 789 O O . LEU A 1 103 ? -40.255 -1.854 65.334 1.00 94.12 103 LEU A O 1
ATOM 793 N N . GLU A 1 104 ? -38.305 -0.749 65.150 1.00 95.19 104 GLU A N 1
ATOM 794 C CA . GLU A 1 104 ? -37.962 -0.862 66.564 1.00 95.19 104 GLU A CA 1
ATOM 795 C C . GLU A 1 104 ? -38.976 -0.126 67.452 1.00 95.19 104 GLU A C 1
ATOM 797 O O . GLU A 1 104 ? -39.468 -0.703 68.426 1.00 95.19 104 GLU A O 1
ATOM 802 N N . GLN A 1 105 ? -39.369 1.098 67.083 1.00 95.38 105 GLN A N 1
ATOM 803 C CA . GLN A 1 105 ? -40.410 1.851 67.794 1.00 95.38 105 GLN A CA 1
ATOM 804 C C . GLN A 1 105 ? -41.734 1.082 67.835 1.00 95.38 105 GLN A C 1
ATOM 806 O O . GLN A 1 105 ? -42.304 0.877 68.909 1.00 95.38 105 GLN A O 1
ATOM 811 N N . LEU A 1 106 ? -42.188 0.568 66.688 1.00 93.56 106 LEU A N 1
ATOM 812 C CA . LEU A 1 106 ? -43.419 -0.218 66.606 1.00 93.56 106 LEU A CA 1
ATOM 813 C C . LEU A 1 106 ? -43.352 -1.494 67.453 1.00 93.56 106 LEU A C 1
ATOM 815 O O . LEU A 1 106 ? -44.338 -1.870 68.089 1.00 93.56 106 LEU A O 1
ATOM 819 N N . GLN A 1 107 ? -42.197 -2.161 67.503 1.00 93.38 107 GLN A N 1
ATOM 820 C CA . GLN A 1 107 ? -42.002 -3.332 68.358 1.00 93.38 107 GLN A CA 1
ATOM 821 C C . GLN A 1 107 ? -42.057 -2.975 69.847 1.00 93.38 107 GLN A C 1
ATOM 823 O O . GLN A 1 107 ? -42.638 -3.725 70.639 1.00 93.38 107 GLN A O 1
ATOM 828 N N . GLN A 1 108 ? -41.463 -1.851 70.248 1.00 94.88 108 GLN A N 1
ATOM 829 C CA . GLN A 1 108 ? -41.517 -1.375 71.629 1.00 94.88 108 GLN A CA 1
ATOM 830 C C . GLN A 1 108 ? -42.949 -1.005 72.037 1.00 94.88 108 GLN A C 1
ATOM 832 O O . GLN A 1 108 ? -43.407 -1.416 73.109 1.00 94.88 108 GLN A O 1
ATOM 837 N N . ASP A 1 109 ? -43.683 -0.312 71.170 1.00 94.44 109 ASP A N 1
ATOM 838 C CA . ASP A 1 109 ? -45.081 0.045 71.405 1.00 94.44 109 ASP A CA 1
ATOM 839 C C . ASP A 1 109 ? -45.979 -1.192 71.483 1.00 94.44 109 ASP A C 1
ATOM 841 O O . ASP A 1 109 ? -46.790 -1.310 72.407 1.00 94.44 109 ASP A O 1
ATOM 845 N N . ALA A 1 110 ? -45.779 -2.172 70.597 1.00 94.06 110 ALA A N 1
ATOM 846 C CA . ALA A 1 110 ? -46.493 -3.444 70.643 1.00 94.06 110 ALA A CA 1
ATOM 847 C C . ALA A 1 110 ? -46.248 -4.191 71.966 1.00 94.06 110 ALA A C 1
ATOM 849 O O . ALA A 1 110 ? -47.196 -4.685 72.586 1.00 94.06 110 ALA A O 1
ATOM 850 N N . LYS A 1 111 ? -44.997 -4.233 72.453 1.00 95.00 111 LYS A N 1
ATOM 851 C CA . LYS A 1 111 ? -44.663 -4.818 73.765 1.00 95.00 111 LYS A CA 1
ATOM 852 C C . LYS A 1 111 ? -45.360 -4.073 74.903 1.00 95.00 111 LYS A C 1
ATOM 854 O O . LYS A 1 111 ? -45.953 -4.709 75.773 1.00 95.00 111 LYS A O 1
ATOM 859 N N . ARG A 1 112 ? -45.334 -2.735 74.887 1.00 95.25 112 ARG A N 1
ATOM 860 C CA . ARG A 1 112 ? -45.980 -1.897 75.909 1.00 95.25 112 ARG A CA 1
ATOM 861 C C . ARG A 1 112 ? -47.491 -2.120 75.949 1.00 95.25 112 ARG A C 1
ATOM 863 O O . ARG A 1 112 ? -48.035 -2.363 77.025 1.00 95.25 112 ARG A O 1
ATOM 870 N N . MET A 1 113 ? -48.150 -2.093 74.791 1.00 93.56 113 MET A N 1
ATOM 871 C CA . MET A 1 113 ? -49.584 -2.372 74.674 1.00 93.56 113 MET A CA 1
ATOM 872 C C . MET A 1 113 ? -49.930 -3.781 75.161 1.00 93.56 113 MET A C 1
ATOM 874 O O . MET A 1 113 ? -50.928 -3.961 75.858 1.00 93.56 113 MET A O 1
ATOM 878 N N . THR A 1 114 ? -49.093 -4.774 74.852 1.00 93.19 114 THR 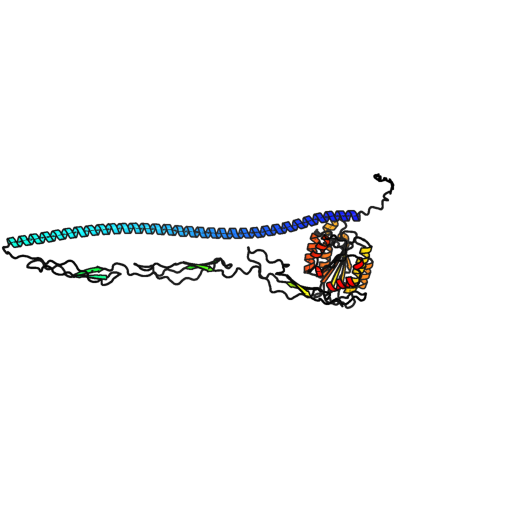A N 1
ATOM 879 C CA . THR A 1 114 ? -49.303 -6.158 75.299 1.00 93.19 114 THR A CA 1
ATOM 880 C C . THR A 1 114 ? -49.238 -6.271 76.822 1.00 93.19 114 THR A C 1
ATOM 882 O O . THR A 1 114 ? -50.141 -6.850 77.423 1.00 93.19 114 THR A O 1
ATOM 885 N N . MET A 1 115 ? -48.233 -5.659 77.459 1.00 94.38 115 MET A N 1
ATOM 886 C CA . MET A 1 115 ? -48.122 -5.642 78.923 1.00 94.38 115 MET A CA 1
ATOM 887 C C . MET A 1 115 ? -49.310 -4.934 79.582 1.00 94.38 115 MET A C 1
ATOM 889 O O . MET A 1 115 ? -49.872 -5.440 80.549 1.00 94.38 115 MET A O 1
ATOM 893 N N . GLN A 1 116 ? -49.738 -3.786 79.047 1.00 95.19 116 GLN A N 1
ATOM 894 C CA . GLN A 1 116 ? -50.926 -3.089 79.552 1.00 95.19 116 GLN A CA 1
ATOM 895 C C . GLN A 1 116 ? -52.186 -3.953 79.434 1.00 95.19 116 GLN A C 1
ATOM 897 O O . GLN A 1 116 ? -52.986 -4.011 80.366 1.00 95.19 116 GLN A O 1
ATOM 902 N N . CYS A 1 117 ? -52.357 -4.650 78.309 1.00 94.06 117 CYS A N 1
ATOM 903 C CA . CYS A 1 117 ? -53.481 -5.555 78.100 1.00 94.06 117 CYS A CA 1
ATOM 904 C C . CYS A 1 117 ? -53.485 -6.705 79.119 1.00 94.06 117 CYS A C 1
ATOM 906 O O . CYS A 1 117 ? -54.526 -6.975 79.716 1.00 94.06 117 CYS A O 1
ATOM 908 N N . GLN A 1 118 ? -52.328 -7.328 79.365 1.00 93.25 118 GLN A N 1
ATOM 909 C CA . GLN A 1 118 ? -52.176 -8.403 80.351 1.00 93.25 118 GLN A CA 1
ATOM 910 C C . GLN A 1 118 ? -52.486 -7.924 81.773 1.00 93.25 118 GLN A C 1
ATOM 912 O O . GLN A 1 118 ? -53.330 -8.516 82.438 1.00 93.25 118 GLN A O 1
ATOM 917 N N . ASN A 1 119 ? -51.920 -6.791 82.196 1.00 94.75 119 ASN A N 1
ATOM 918 C CA . ASN A 1 119 ? -52.194 -6.224 83.519 1.00 94.75 119 ASN A CA 1
ATOM 919 C C . ASN A 1 119 ? -53.687 -5.917 83.723 1.00 94.75 119 ASN A C 1
ATOM 921 O O . ASN A 1 119 ? -54.243 -6.155 84.797 1.00 94.75 119 ASN A O 1
ATOM 925 N N . ASN A 1 120 ? -54.353 -5.401 82.686 1.00 93.62 120 ASN A N 1
ATOM 926 C CA . ASN A 1 120 ? -55.790 -5.152 82.732 1.00 93.62 120 ASN A CA 1
ATOM 927 C C . ASN A 1 120 ? -56.583 -6.461 82.851 1.00 93.62 120 ASN A C 1
ATOM 929 O O . ASN A 1 120 ? -57.520 -6.527 83.644 1.00 93.62 120 ASN A O 1
ATOM 933 N N . LEU A 1 121 ? -56.205 -7.504 82.104 1.00 92.50 121 LEU A N 1
ATOM 934 C CA . LEU A 1 121 ? -56.838 -8.822 82.192 1.00 92.50 121 LEU A CA 1
ATOM 935 C C . LEU A 1 121 ? -56.718 -9.418 83.598 1.00 92.50 121 LEU A C 1
ATOM 937 O O . LEU A 1 121 ? -57.732 -9.848 84.147 1.00 92.50 121 LEU A O 1
ATOM 941 N N . ASP A 1 122 ? -55.530 -9.382 84.198 1.00 91.31 122 ASP A N 1
ATOM 942 C CA . ASP A 1 122 ? -55.296 -9.904 85.549 1.00 91.31 122 ASP A CA 1
ATOM 943 C C . ASP A 1 122 ? -56.111 -9.128 86.596 1.00 91.31 122 ASP A C 1
ATOM 945 O O . ASP A 1 122 ? -56.767 -9.717 87.460 1.00 91.31 122 ASP A O 1
ATOM 949 N N . SER A 1 123 ? -56.158 -7.798 86.469 1.00 93.31 123 SER A N 1
ATOM 950 C CA . SER A 1 123 ? -56.995 -6.935 87.311 1.00 93.31 123 SER A CA 1
ATOM 951 C C . SER A 1 123 ? -58.480 -7.300 87.202 1.00 93.31 123 SER A C 1
ATOM 953 O O . SER A 1 123 ? -59.155 -7.490 88.219 1.00 93.31 123 SER A O 1
ATOM 955 N N . PHE A 1 124 ? -58.996 -7.481 85.981 1.00 90.62 124 PHE A N 1
ATOM 956 C CA . PHE A 1 124 ? -60.385 -7.890 85.772 1.00 90.62 124 PHE A CA 1
ATOM 957 C C . PHE A 1 124 ? -60.671 -9.286 86.335 1.00 90.62 124 PHE A C 1
ATOM 959 O O . PHE A 1 124 ? -61.733 -9.496 86.924 1.00 90.62 124 PHE A O 1
ATOM 966 N N . GLN A 1 125 ? -59.739 -10.236 86.219 1.00 88.69 125 GLN A N 1
ATOM 967 C CA . GLN A 1 125 ? -59.897 -11.563 86.817 1.00 88.69 125 GLN A CA 1
ATOM 968 C C . GLN A 1 125 ? -60.020 -11.485 88.342 1.00 88.69 125 GLN A C 1
ATOM 970 O O . GLN A 1 125 ? -60.939 -12.079 88.912 1.00 88.69 125 GLN A O 1
ATOM 975 N N . LEU A 1 126 ? -59.157 -10.709 89.005 1.00 90.38 126 LEU A N 1
ATOM 976 C CA . LEU A 1 126 ? -59.222 -10.503 90.455 1.00 90.38 126 LEU A CA 1
ATOM 977 C C . LEU A 1 126 ? -60.553 -9.876 90.887 1.00 90.38 126 LEU A C 1
ATOM 979 O O . LEU A 1 126 ? -61.158 -10.330 91.862 1.00 90.38 126 LEU A O 1
ATOM 983 N N . GLN A 1 127 ? -61.052 -8.887 90.141 1.00 90.69 127 GLN A N 1
ATOM 984 C CA . GLN A 1 127 ? -62.362 -8.282 90.401 1.00 90.69 127 GLN A CA 1
ATOM 985 C C . GLN A 1 127 ? -63.503 -9.301 90.275 1.00 90.69 127 GLN A C 1
ATOM 987 O O . GLN A 1 127 ? -64.380 -9.346 91.141 1.00 90.69 127 GLN A O 1
ATOM 992 N N . ILE A 1 128 ? -63.477 -10.164 89.251 1.00 86.75 128 ILE A N 1
ATOM 993 C CA . ILE A 1 128 ? -64.469 -11.235 89.072 1.00 86.75 128 ILE A CA 1
ATOM 994 C C . ILE A 1 128 ? -64.436 -12.210 90.257 1.00 86.75 128 ILE A C 1
ATOM 996 O O . ILE A 1 128 ? -65.492 -12.539 90.802 1.00 86.75 128 ILE A O 1
ATOM 1000 N N . PHE A 1 129 ? -63.254 -12.660 90.693 1.00 8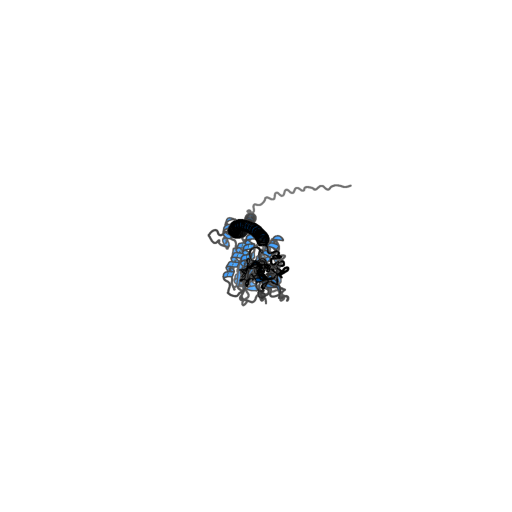5.56 129 PHE A N 1
ATOM 1001 C CA . PHE A 1 129 ? -63.131 -13.543 91.860 1.00 85.56 129 PHE A CA 1
ATOM 1002 C C . PHE A 1 129 ? -63.653 -12.884 93.142 1.00 85.56 129 PHE A C 1
ATOM 1004 O O . PHE A 1 129 ? -64.397 -13.514 93.900 1.00 85.56 129 PHE A O 1
ATOM 1011 N N . GLY A 1 130 ? -63.321 -11.608 93.359 1.00 87.56 130 GLY A N 1
ATOM 1012 C CA . GLY A 1 130 ? -63.829 -10.824 94.483 1.00 87.56 130 GLY A CA 1
ATOM 1013 C C . GLY A 1 130 ? -65.356 -10.746 94.489 1.00 87.56 130 GLY A C 1
ATOM 1014 O O . GLY A 1 130 ? -65.985 -11.058 95.502 1.00 87.56 130 GLY A O 1
ATOM 1015 N N . ALA A 1 131 ? -65.962 -10.422 93.343 1.00 85.75 131 ALA A N 1
ATOM 1016 C CA . ALA A 1 131 ? -67.414 -10.362 93.184 1.00 85.75 131 ALA A CA 1
ATOM 1017 C C . ALA A 1 131 ? -68.088 -11.722 93.440 1.00 85.75 131 ALA A C 1
ATOM 1019 O O . ALA A 1 131 ? -69.103 -11.789 94.138 1.00 85.75 131 ALA A O 1
ATOM 1020 N N . LYS A 1 132 ? -67.503 -12.824 92.943 1.00 82.00 132 LYS A N 1
ATOM 1021 C CA . LYS A 1 132 ? -67.998 -14.187 93.202 1.00 82.00 132 LYS A CA 1
ATOM 1022 C C . LYS A 1 132 ? -68.010 -14.516 94.695 1.00 82.00 132 LYS A C 1
ATOM 1024 O O . LYS A 1 132 ? -69.013 -15.036 95.187 1.00 82.00 132 LYS A O 1
ATOM 1029 N N . ARG A 1 133 ? -66.931 -14.186 95.412 1.00 83.88 133 ARG A N 1
ATOM 1030 C CA . ARG A 1 133 ? -66.808 -14.425 96.858 1.00 83.88 133 ARG A CA 1
ATOM 1031 C C . ARG A 1 133 ? -67.800 -13.586 97.663 1.00 83.88 133 ARG A C 1
ATOM 1033 O O . ARG A 1 133 ? -68.516 -14.139 98.488 1.00 83.88 133 ARG A O 1
ATOM 1040 N N . LEU A 1 134 ? -67.892 -12.282 97.389 1.00 83.62 134 LEU A N 1
ATOM 1041 C CA . LEU A 1 134 ? -68.873 -11.382 98.017 1.00 83.62 134 LEU A CA 1
ATOM 1042 C C . LEU A 1 134 ? -70.299 -11.913 97.862 1.00 83.62 134 LEU A C 1
ATOM 1044 O O . LEU A 1 134 ? -71.050 -11.987 98.832 1.00 83.62 134 LEU A O 1
ATOM 1048 N N . ARG A 1 135 ? -70.651 -12.348 96.649 1.00 81.25 135 ARG A N 1
ATOM 1049 C CA . ARG A 1 135 ? -71.957 -12.939 96.375 1.00 81.25 135 ARG A CA 1
ATOM 1050 C C . ARG A 1 135 ? -72.187 -14.218 97.189 1.00 81.25 135 ARG A C 1
ATOM 1052 O O . ARG A 1 135 ? -73.262 -14.366 97.757 1.00 81.25 135 ARG A O 1
ATOM 1059 N N . GLN A 1 136 ? -71.203 -15.119 97.282 1.00 76.25 136 GLN A N 1
ATOM 1060 C CA . GLN A 1 136 ? -71.318 -16.327 98.113 1.00 76.25 136 GLN A CA 1
ATOM 1061 C C . GLN A 1 136 ? -71.559 -15.996 99.593 1.00 76.25 136 GLN A C 1
ATOM 1063 O O . GLN A 1 136 ? -72.404 -16.633 100.217 1.00 76.25 136 GLN A O 1
ATOM 1068 N N . GLU A 1 137 ? -70.866 -14.999 100.148 1.00 80.31 137 GLU A N 1
ATOM 1069 C CA . GLU A 1 137 ? -71.068 -14.586 101.543 1.00 80.31 137 GLU A CA 1
ATOM 1070 C C . GLU A 1 137 ? -72.451 -13.951 101.772 1.00 80.31 137 GLU A C 1
ATOM 1072 O O . GLU A 1 137 ? -73.118 -14.281 102.750 1.00 80.31 137 GLU A O 1
ATOM 1077 N N . LEU A 1 138 ? -72.943 -13.118 100.846 1.00 79.69 138 LEU A N 1
ATOM 1078 C CA . LEU A 1 138 ? -74.289 -12.528 100.934 1.00 79.69 138 LEU A CA 1
ATOM 1079 C C . LEU A 1 138 ? -75.397 -13.593 100.986 1.00 79.69 138 LEU A C 1
ATOM 1081 O O . LEU A 1 138 ? -76.332 -13.474 101.778 1.00 79.69 138 LEU A O 1
ATOM 1085 N N . PHE A 1 139 ? -75.283 -14.663 100.192 1.00 73.00 139 PHE A N 1
ATOM 1086 C CA . PHE A 1 139 ? -76.260 -15.758 100.209 1.00 73.00 139 PHE A CA 1
ATOM 1087 C C . PHE A 1 139 ? -76.239 -16.572 101.510 1.00 73.00 139 PHE A C 1
ATOM 1089 O O . PHE A 1 139 ? -77.297 -17.044 101.928 1.00 73.00 139 PHE A O 1
ATOM 1096 N N . LYS A 1 140 ? -75.083 -16.693 102.184 1.00 73.00 140 LYS A N 1
ATOM 1097 C CA . LYS A 1 140 ? -75.002 -17.313 103.520 1.00 73.00 140 LYS A CA 1
ATOM 1098 C C . LYS A 1 140 ? -75.751 -16.485 104.566 1.00 73.00 140 LYS A C 1
ATOM 1100 O O . LYS A 1 140 ? -76.465 -17.052 105.388 1.00 73.00 140 LYS A O 1
ATOM 1105 N N . VAL A 1 141 ? -75.619 -15.156 104.518 1.00 77.81 141 VAL A N 1
ATOM 1106 C CA . VAL A 1 141 ? -76.303 -14.234 105.446 1.00 77.81 141 VAL A CA 1
ATOM 1107 C C . VAL A 1 141 ? -77.824 -14.249 105.244 1.00 77.81 141 VAL A C 1
ATOM 1109 O O . VAL A 1 141 ? -78.569 -14.140 106.212 1.00 77.81 141 VAL A O 1
ATOM 1112 N N . ALA A 1 142 ? -78.302 -14.451 104.012 1.00 74.44 142 ALA A N 1
ATOM 1113 C CA . ALA A 1 142 ? -79.730 -14.499 103.682 1.00 74.44 142 ALA A CA 1
ATOM 1114 C C . ALA A 1 142 ? -80.465 -15.791 104.123 1.00 74.44 142 ALA A C 1
ATOM 1116 O O . ALA A 1 142 ? -81.655 -15.935 103.850 1.00 74.44 142 ALA A O 1
ATOM 1117 N N . GLY A 1 143 ? -79.793 -16.748 104.779 1.00 66.44 143 GLY A N 1
ATOM 1118 C CA . GLY A 1 143 ? -80.414 -17.973 105.317 1.00 66.44 143 GLY A CA 1
ATOM 1119 C C . GLY A 1 143 ? -80.798 -19.037 104.276 1.00 66.44 143 GLY A C 1
ATOM 1120 O O . GLY A 1 143 ? -81.259 -20.121 104.629 1.00 66.44 143 GLY A O 1
ATOM 1121 N N . THR A 1 144 ? -80.582 -18.772 102.988 1.00 61.81 144 THR A N 1
ATOM 1122 C CA . THR A 1 144 ? -80.776 -19.721 101.884 1.00 61.81 144 THR A CA 1
ATOM 1123 C C . THR A 1 144 ? -79.540 -20.600 101.688 1.00 61.81 144 THR A C 1
ATOM 1125 O O . THR A 1 144 ? -78.572 -20.185 101.055 1.00 61.81 144 THR A O 1
ATOM 1128 N N . VAL A 1 145 ? -79.578 -21.848 102.165 1.00 57.97 145 VAL A N 1
ATOM 1129 C CA . VAL A 1 145 ? -78.518 -22.851 101.920 1.00 57.97 145 VAL A CA 1
ATOM 1130 C C . VAL A 1 145 ? -78.724 -23.530 100.558 1.00 57.97 145 VAL A C 1
ATOM 1132 O O . VAL A 1 145 ? -78.909 -24.740 100.455 1.00 57.97 145 VAL A O 1
ATOM 1135 N N . LEU A 1 146 ? -78.743 -22.740 99.484 1.00 61.34 146 LEU A N 1
ATOM 1136 C CA . LEU A 1 146 ? -78.716 -23.258 98.116 1.00 61.34 146 LEU A CA 1
ATOM 1137 C C . LEU A 1 146 ? -77.292 -23.123 97.578 1.00 61.34 146 LEU A C 1
ATOM 1139 O O . LEU A 1 146 ? -76.682 -22.060 97.673 1.00 61.34 146 LEU A O 1
ATOM 1143 N N . LEU A 1 147 ? -76.753 -24.205 97.013 1.00 70.25 147 LEU A N 1
ATOM 1144 C CA . LEU A 1 147 ? -75.461 -24.186 96.329 1.00 70.25 147 LEU A CA 1
ATOM 1145 C C . LEU A 1 147 ? -75.576 -23.286 95.086 1.00 70.25 147 LEU A C 1
ATOM 1147 O O . LEU A 1 147 ? -76.132 -23.702 94.068 1.00 70.25 147 LEU A O 1
ATOM 1151 N N . VAL A 1 148 ? -75.094 -22.043 95.189 1.00 71.12 148 VAL A N 1
ATOM 1152 C CA . VAL A 1 148 ? -75.021 -21.099 94.064 1.00 71.12 148 VAL A CA 1
ATOM 1153 C C . VAL A 1 148 ? -73.837 -21.487 93.190 1.00 71.12 148 VAL A C 1
ATOM 1155 O O . VAL A 1 148 ? -72.686 -21.403 93.621 1.00 71.12 148 VAL A O 1
ATOM 1158 N N . GLN A 1 149 ? -74.126 -21.902 91.961 1.00 79.88 149 GLN A N 1
ATOM 1159 C CA . GLN A 1 149 ? -73.128 -22.379 91.010 1.00 79.88 149 GLN A CA 1
ATOM 1160 C C . GLN A 1 149 ? -73.137 -21.488 89.770 1.00 79.88 149 GLN A C 1
ATOM 11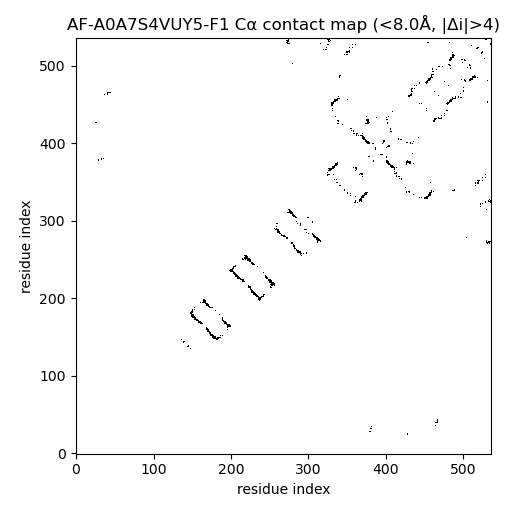62 O O . GLN A 1 149 ? -74.177 -21.307 89.130 1.00 79.88 149 GLN A O 1
ATOM 1167 N N . ASP A 1 150 ? -71.983 -20.901 89.456 1.00 81.94 150 ASP A N 1
ATOM 1168 C CA . ASP A 1 150 ? -71.799 -20.159 88.210 1.00 81.94 150 ASP A CA 1
ATOM 1169 C C . ASP A 1 150 ? -71.567 -21.103 87.050 1.00 81.94 150 ASP A C 1
ATOM 1171 O O . ASP A 1 150 ? -71.064 -22.211 87.223 1.00 81.94 150 ASP A O 1
ATOM 1175 N N . CYS A 1 151 ? -71.897 -20.621 85.856 1.00 86.69 151 CYS A N 1
ATOM 1176 C CA . CYS A 1 151 ? -71.558 -21.351 84.657 1.00 86.69 151 CYS A CA 1
ATOM 1177 C C . CYS A 1 151 ? -70.037 -21.394 84.442 1.00 86.69 151 CYS A C 1
ATOM 1179 O O . CYS A 1 151 ? -69.386 -20.346 84.360 1.00 86.69 151 CYS A O 1
ATOM 1181 N N . GLU A 1 152 ? -69.487 -22.598 84.295 1.00 85.50 152 GLU A N 1
ATOM 1182 C CA . GLU A 1 152 ? -68.098 -22.828 83.891 1.00 85.50 152 GLU A CA 1
ATOM 1183 C C . GLU A 1 152 ? -68.071 -23.375 82.468 1.00 85.50 152 GLU A C 1
ATOM 1185 O O . GLU A 1 152 ? -68.890 -24.213 82.087 1.00 85.50 152 GLU A O 1
ATOM 1190 N N . VAL A 1 153 ? -67.139 -22.880 81.663 1.00 89.06 153 VAL A N 1
ATOM 1191 C CA . VAL A 1 153 ? -67.036 -23.184 80.233 1.00 89.06 153 VAL A CA 1
ATOM 1192 C C . VAL A 1 153 ? -65.634 -23.675 79.902 1.00 89.06 153 VAL A C 1
ATOM 1194 O O . VAL A 1 153 ? -64.674 -23.306 80.575 1.00 89.06 153 VAL A O 1
ATOM 1197 N N . SER A 1 154 ? -65.521 -24.490 78.857 1.00 89.31 154 SER A N 1
ATOM 1198 C CA . SER A 1 154 ? -64.243 -25.017 78.381 1.00 89.31 154 SER A CA 1
ATOM 1199 C C . SER A 1 154 ? -63.353 -23.938 77.765 1.00 89.31 154 SER A C 1
ATOM 1201 O O . SER A 1 154 ? -63.796 -22.823 77.460 1.00 89.31 154 SER A O 1
ATOM 1203 N N . GLU A 1 155 ? -62.094 -24.303 77.516 1.00 89.00 155 GLU A N 1
ATOM 1204 C CA . GLU A 1 155 ? -61.221 -23.525 76.643 1.00 89.00 155 GLU A CA 1
ATOM 1205 C C . GLU A 1 155 ? -61.824 -23.388 75.237 1.00 89.00 155 GLU A C 1
ATOM 1207 O O . GLU A 1 155 ? -62.674 -24.178 74.807 1.00 89.00 155 GLU A O 1
ATOM 1212 N N . TRP A 1 156 ? -61.400 -22.338 74.537 1.00 88.56 156 TRP A N 1
ATOM 1213 C CA . TRP A 1 156 ? -61.845 -22.046 73.182 1.00 88.56 156 TRP A CA 1
ATOM 1214 C C . TRP A 1 156 ? -61.254 -23.043 72.187 1.00 88.56 156 TRP A C 1
ATOM 1216 O O . TRP A 1 156 ? -60.038 -23.101 72.020 1.00 88.56 156 TRP A O 1
ATOM 1226 N N . THR A 1 157 ? -62.111 -23.752 71.454 1.00 89.31 157 THR A N 1
ATOM 1227 C CA . THR A 1 157 ? -61.703 -24.606 70.338 1.00 89.31 157 THR A CA 1
ATOM 1228 C C . THR A 1 157 ? -61.787 -23.831 69.016 1.00 89.31 157 THR A C 1
ATOM 1230 O O . THR A 1 157 ? -62.835 -23.244 68.712 1.00 89.31 157 THR A O 1
ATOM 1233 N N . PRO A 1 158 ? -60.688 -23.758 68.240 1.00 88.00 158 PRO A N 1
ATOM 1234 C CA . PRO A 1 158 ? -60.688 -23.113 66.932 1.00 88.00 158 PRO A CA 1
ATOM 1235 C C . PRO A 1 158 ? -61.318 -24.002 65.856 1.00 88.00 158 PRO A C 1
ATOM 1237 O O . PRO A 1 158 ? -60.918 -25.152 65.694 1.00 88.00 158 PRO A O 1
ATOM 1240 N N . GLU A 1 159 ? -62.246 -23.450 65.074 1.00 88.62 159 GLU A N 1
ATOM 1241 C CA . GLU A 1 159 ? -62.641 -24.022 63.778 1.00 88.62 159 GLU A CA 1
ATOM 1242 C C . GLU A 1 159 ? -61.608 -23.661 62.694 1.00 88.62 159 GLU A C 1
ATOM 1244 O O . GLU A 1 159 ? -60.692 -22.869 62.929 1.00 88.62 159 GLU A O 1
ATOM 1249 N N . GLU A 1 160 ? -61.743 -24.209 61.486 1.00 84.88 160 GLU A N 1
ATOM 1250 C CA . GLU A 1 160 ? -60.904 -23.797 60.359 1.00 84.88 160 GLU A CA 1
ATOM 1251 C C . GLU A 1 160 ? -61.081 -22.300 60.049 1.00 84.88 160 GLU A C 1
ATOM 1253 O O . GLU A 1 160 ? -62.163 -21.715 60.170 1.00 84.88 160 GLU A O 1
ATOM 1258 N N . CYS A 1 161 ? -59.980 -21.645 59.687 1.00 85.50 161 CYS A N 1
ATOM 1259 C CA . CYS A 1 161 ? -60.013 -20.240 59.312 1.00 85.50 161 CYS A CA 1
ATOM 1260 C C . CYS A 1 161 ? -60.681 -20.081 57.941 1.00 85.50 161 CYS A C 1
ATOM 1262 O O . CYS A 1 161 ? -60.340 -20.788 56.999 1.00 85.50 161 CYS A O 1
ATOM 1264 N N . SER A 1 162 ? -61.582 -19.104 57.798 1.00 86.94 162 SER A N 1
ATOM 1265 C CA . SER A 1 162 ? -62.281 -18.862 56.522 1.00 86.94 162 SER A CA 1
ATOM 1266 C C . SER A 1 162 ? -61.369 -18.482 55.351 1.00 86.94 162 SER A C 1
ATOM 1268 O O . SER A 1 162 ? -61.771 -18.648 54.203 1.00 86.94 162 SER A O 1
ATOM 1270 N N . LYS A 1 163 ? -60.162 -17.966 55.617 1.00 81.50 163 LYS A N 1
ATOM 1271 C CA . LYS A 1 163 ? -59.135 -17.716 54.598 1.00 81.50 163 LYS A CA 1
ATOM 1272 C C . LYS A 1 163 ? -57.760 -18.088 55.123 1.00 81.50 163 LYS A C 1
ATOM 1274 O O . LYS A 1 163 ? -57.375 -17.657 56.201 1.00 81.50 163 LYS A O 1
ATOM 1279 N N . THR A 1 164 ? -56.985 -18.815 54.337 1.00 80.06 164 THR A N 1
ATOM 1280 C CA . THR A 1 164 ? -55.614 -19.181 54.711 1.00 80.06 164 THR A CA 1
ATOM 1281 C C . THR A 1 164 ? -54.648 -17.990 54.688 1.00 80.06 164 THR A C 1
ATOM 1283 O O . THR A 1 164 ? -53.649 -18.027 55.397 1.00 80.06 164 THR A O 1
ATOM 1286 N N . CYS A 1 165 ? -54.956 -16.927 53.936 1.00 76.44 165 CYS A N 1
ATOM 1287 C CA . CYS A 1 165 ? -54.127 -15.727 53.783 1.00 76.44 165 CYS A CA 1
ATOM 1288 C C . CYS A 1 165 ? -54.975 -14.458 53.508 1.00 76.44 165 CYS A C 1
ATOM 1290 O O . CYS A 1 165 ? -56.173 -14.557 53.225 1.00 76.44 165 CYS A O 1
ATOM 1292 N N . ASP A 1 166 ? -54.368 -13.272 53.640 1.00 76.62 166 ASP A N 1
ATOM 1293 C CA . ASP A 1 166 ? -54.978 -11.931 53.488 1.00 76.62 166 ASP A CA 1
ATOM 1294 C C . ASP A 1 166 ? -56.213 -11.652 54.366 1.00 76.62 166 ASP A C 1
ATOM 1296 O O . ASP A 1 166 ? -57.141 -10.921 54.006 1.00 76.62 166 ASP A O 1
ATOM 1300 N N . GLY A 1 167 ? -56.207 -12.202 55.578 1.00 79.25 167 GLY A N 1
ATOM 1301 C CA . GLY A 1 167 ? -57.167 -11.874 56.625 1.00 79.25 167 GLY A CA 1
ATOM 1302 C C . GLY A 1 167 ? -58.510 -12.584 56.464 1.00 79.25 167 GLY A C 1
ATOM 1303 O O . GLY A 1 167 ? -59.437 -12.106 55.807 1.00 79.25 167 GLY A O 1
ATOM 1304 N N . GLY A 1 168 ? -58.644 -13.705 57.165 1.00 83.75 168 GLY A N 1
ATOM 1305 C CA . GLY A 1 168 ? -59.892 -14.417 57.399 1.00 83.75 168 GLY A CA 1
ATOM 1306 C C . GLY A 1 168 ? -60.478 -14.151 58.787 1.00 83.75 168 GLY A C 1
ATOM 1307 O O . GLY A 1 168 ? -59.868 -13.538 59.668 1.00 83.75 168 GLY A O 1
ATOM 1308 N N . VAL A 1 169 ? -61.690 -14.656 58.992 1.00 87.06 169 VAL A N 1
ATOM 1309 C CA . VAL A 1 169 ? -62.353 -14.737 60.298 1.00 87.06 169 VAL A CA 1
ATOM 1310 C C . VAL A 1 169 ? -62.459 -16.203 60.715 1.00 87.06 169 VAL A C 1
ATOM 1312 O O . VAL A 1 169 ? -63.026 -17.013 59.982 1.00 87.06 169 VAL A O 1
ATOM 1315 N N . GLN A 1 170 ? -61.924 -16.533 61.887 1.00 88.31 170 GLN A N 1
ATOM 1316 C CA . GLN A 1 170 ? -62.024 -17.843 62.528 1.00 88.31 170 GLN A CA 1
ATOM 1317 C C . GLN A 1 170 ? -63.113 -17.782 63.587 1.00 88.31 170 GLN A C 1
ATOM 1319 O O . GLN A 1 170 ? -63.139 -16.849 64.402 1.00 88.31 170 GLN A O 1
ATOM 1324 N N . ARG A 1 171 ? -64.010 -18.767 63.586 1.00 89.75 171 ARG A N 1
ATOM 1325 C CA . ARG A 1 171 ? -64.968 -18.939 64.672 1.00 89.75 171 ARG A CA 1
ATOM 1326 C C . ARG A 1 171 ? -64.333 -19.820 65.743 1.00 89.75 171 ARG A C 1
ATOM 1328 O O . ARG A 1 171 ? -63.758 -20.862 65.452 1.00 89.75 171 ARG A O 1
ATOM 1335 N N . MET A 1 172 ? -64.417 -19.357 66.978 1.00 88.38 172 MET A N 1
ATOM 1336 C CA . MET A 1 172 ? -64.013 -20.093 68.165 1.00 88.38 172 MET A CA 1
ATOM 1337 C C . MET A 1 172 ? -65.287 -20.489 68.897 1.00 88.38 172 MET A C 1
ATOM 1339 O O . MET A 1 172 ? -66.161 -19.640 69.102 1.00 88.38 172 MET A O 1
ATOM 1343 N N . THR A 1 173 ? -65.393 -21.746 69.306 1.00 90.06 173 THR A N 1
ATOM 1344 C CA . THR A 1 173 ? -66.520 -22.242 70.105 1.00 90.06 173 THR A CA 1
ATOM 1345 C C . THR A 1 173 ? -66.030 -22.807 71.426 1.00 90.06 173 THR A C 1
ATOM 1347 O O . THR A 1 173 ? -64.876 -23.201 71.546 1.00 90.06 173 THR A O 1
ATOM 1350 N N . ARG A 1 174 ? -66.886 -22.830 72.442 1.00 90.44 174 ARG A N 1
ATOM 1351 C CA . ARG A 1 174 ? -66.616 -23.522 73.706 1.00 90.44 174 ARG A CA 1
ATOM 1352 C C . ARG A 1 174 ? -67.901 -24.104 74.267 1.00 90.44 174 ARG A C 1
ATOM 1354 O O . ARG A 1 174 ? -68.990 -23.622 73.957 1.00 90.44 174 ARG A O 1
ATOM 1361 N N . SER A 1 175 ? -67.766 -25.137 75.084 1.00 89.12 175 SER A N 1
ATOM 1362 C CA . SER A 1 175 ? -68.895 -25.850 75.682 1.00 89.12 175 SER A CA 1
ATOM 1363 C C . SER A 1 175 ? -69.064 -25.486 77.155 1.00 89.12 175 SER A C 1
ATOM 1365 O O . SER A 1 175 ? -68.132 -25.003 77.798 1.00 89.12 175 SER A O 1
ATOM 1367 N N . VAL A 1 176 ? -70.269 -25.688 77.684 1.00 90.81 176 VAL A N 1
ATOM 1368 C CA . VAL A 1 176 ? -70.560 -25.514 79.111 1.00 90.81 176 VAL A CA 1
ATOM 1369 C C . VAL A 1 176 ? -70.132 -26.782 79.846 1.00 90.81 176 VAL A C 1
ATOM 1371 O O . VAL A 1 176 ? -70.645 -27.857 79.553 1.00 90.81 176 VAL A O 1
ATOM 1374 N N . ILE A 1 177 ? -69.200 -26.647 80.788 1.00 88.81 177 ILE A N 1
ATOM 1375 C CA . ILE A 1 177 ? -68.742 -27.729 81.671 1.00 88.81 177 ILE A CA 1
ATOM 1376 C C . ILE A 1 177 ? -69.691 -27.846 82.866 1.00 88.81 177 ILE A C 1
ATOM 1378 O O . ILE A 1 177 ? -70.102 -28.943 83.235 1.00 88.81 177 ILE A O 1
ATOM 1382 N N . VAL A 1 178 ? -70.071 -26.706 83.446 1.00 87.38 178 VAL A N 1
ATOM 1383 C CA . VAL A 1 178 ? -70.954 -26.634 84.611 1.00 87.38 178 VAL A CA 1
ATOM 1384 C C . VAL A 1 178 ? -72.106 -25.680 84.297 1.00 87.38 178 VAL A C 1
ATOM 1386 O O . VAL A 1 178 ? -71.842 -24.512 84.013 1.00 87.38 178 VAL A O 1
ATOM 1389 N N . PRO A 1 179 ? -73.375 -26.125 84.319 1.00 84.12 179 PRO A N 1
ATOM 1390 C CA . PRO A 1 179 ? -74.516 -25.249 84.071 1.00 84.12 179 PRO A CA 1
ATOM 1391 C C . PRO A 1 179 ? -74.788 -24.318 85.269 1.00 84.12 179 PRO A C 1
ATOM 1393 O O . PRO A 1 179 ? -74.560 -24.705 86.417 1.00 84.12 179 PRO A O 1
ATOM 1396 N N . PRO A 1 180 ? -75.313 -23.100 85.041 1.00 85.25 180 PRO A N 1
ATOM 1397 C CA . PRO A 1 180 ? -75.573 -22.159 86.123 1.00 85.25 180 PRO A CA 1
ATOM 1398 C C . PRO A 1 180 ? -76.781 -22.586 86.967 1.00 85.25 180 PRO A C 1
ATOM 1400 O O . PRO A 1 180 ? -77.850 -22.889 86.434 1.00 85.25 180 PRO A O 1
ATOM 1403 N N . ARG A 1 181 ? -76.648 -22.530 88.298 1.00 79.75 181 ARG A N 1
ATOM 1404 C CA . ARG A 1 181 ? -77.741 -22.751 89.260 1.00 79.75 181 ARG A CA 1
ATOM 1405 C C . ARG A 1 181 ? -77.830 -21.569 90.217 1.00 79.75 181 ARG A C 1
ATOM 1407 O O . ARG A 1 181 ? -76.994 -21.432 91.107 1.00 79.75 181 ARG A O 1
ATOM 1414 N N . LEU A 1 182 ? -78.828 -20.704 89.999 1.00 75.44 182 LEU A N 1
ATOM 1415 C CA . LEU A 1 182 ? -79.014 -19.412 90.693 1.00 75.44 182 LEU A CA 1
ATOM 1416 C C . LEU A 1 182 ? -77.805 -18.453 90.581 1.00 75.44 182 LEU A C 1
ATOM 1418 O O . LEU A 1 182 ? -77.772 -17.415 91.240 1.00 75.44 182 LEU A O 1
ATOM 1422 N N . GLY A 1 183 ? -76.813 -18.809 89.757 1.00 77.69 183 GLY A N 1
ATOM 1423 C CA . GLY A 1 183 ? -75.575 -18.075 89.550 1.00 77.69 183 GLY A CA 1
ATOM 1424 C C . GLY A 1 183 ? -75.565 -17.219 88.281 1.00 77.69 183 GLY A C 1
ATOM 1425 O O . GLY A 1 183 ? -76.600 -16.974 87.665 1.00 77.69 183 GLY A O 1
ATOM 1426 N N . ALA A 1 184 ? -74.381 -16.748 87.885 1.00 81.75 184 ALA A N 1
ATOM 1427 C CA . ALA A 1 184 ? -74.201 -15.948 86.680 1.00 81.75 184 ALA A CA 1
ATOM 1428 C C . ALA A 1 184 ? -74.444 -16.796 85.421 1.00 81.75 184 ALA A C 1
ATOM 1430 O O . ALA A 1 184 ? -74.008 -17.948 85.346 1.00 81.75 184 ALA A O 1
ATOM 1431 N N . ALA A 1 185 ? -75.118 -16.207 84.428 1.00 86.31 185 ALA A N 1
ATOM 1432 C CA . ALA A 1 185 ? -75.337 -16.837 83.130 1.00 86.31 185 ALA A CA 1
ATOM 1433 C C . ALA A 1 185 ? -74.007 -17.158 82.427 1.00 86.31 185 ALA A C 1
ATOM 1435 O O . ALA A 1 185 ? -72.980 -16.523 82.680 1.00 86.31 185 ALA A O 1
ATOM 1436 N N . CYS A 1 186 ? -74.031 -18.144 81.528 1.00 85.00 186 CYS A N 1
ATOM 1437 C CA . CYS A 1 186 ? -72.840 -18.537 80.787 1.00 85.00 186 CYS A CA 1
ATOM 1438 C C . CYS A 1 186 ? -72.283 -17.374 79.957 1.00 85.00 186 CYS A C 1
ATOM 1440 O O . CYS A 1 186 ? -73.048 -16.694 79.267 1.00 85.00 186 CYS A O 1
ATOM 1442 N N . PRO A 1 187 ? -70.957 -17.158 79.975 1.00 86.00 187 PRO A N 1
ATOM 1443 C CA . PRO A 1 187 ? -70.336 -16.193 79.084 1.00 86.00 187 PRO A CA 1
ATOM 1444 C C . PRO A 1 187 ? -70.482 -16.669 77.621 1.00 86.00 187 PRO A C 1
ATOM 1446 O O . PRO A 1 187 ? -70.782 -17.842 77.385 1.00 86.00 187 PRO A O 1
ATOM 1449 N N . PRO A 1 188 ? -70.252 -15.801 76.616 1.00 88.94 188 PRO A N 1
ATOM 1450 C CA . PRO A 1 188 ? -70.485 -16.135 75.211 1.00 88.94 188 PRO A CA 1
ATOM 1451 C C . PRO A 1 188 ? -69.829 -17.460 74.810 1.00 88.94 188 PRO A C 1
ATOM 1453 O O . PRO A 1 188 ? -68.641 -17.659 75.066 1.00 88.94 188 PRO A O 1
ATOM 1456 N N . LEU A 1 189 ? -70.593 -18.364 74.195 1.00 88.50 189 LEU A N 1
ATOM 1457 C CA . LEU A 1 189 ? -70.117 -19.696 73.786 1.00 88.50 189 LEU A CA 1
ATOM 1458 C C . LEU A 1 189 ? -69.480 -19.702 72.389 1.00 88.50 189 LEU A C 1
ATOM 1460 O O . LEU A 1 189 ? -68.883 -20.696 71.983 1.00 88.50 189 LEU A O 1
ATOM 1464 N N . ALA A 1 190 ? -69.581 -18.585 71.666 1.00 90.12 190 ALA A N 1
ATOM 1465 C CA . ALA A 1 190 ? -68.963 -18.379 70.366 1.00 90.12 190 ALA A CA 1
ATOM 1466 C C . ALA A 1 190 ? -68.284 -17.005 70.308 1.00 90.12 190 ALA A C 1
ATOM 1468 O O . ALA A 1 190 ? -68.837 -16.011 70.782 1.00 90.12 190 ALA A O 1
ATOM 1469 N N . MET A 1 191 ? -67.102 -16.946 69.700 1.00 87.81 191 MET A N 1
ATOM 1470 C CA . MET A 1 191 ? -66.365 -15.712 69.429 1.00 87.81 191 MET A CA 1
ATOM 1471 C C . MET A 1 191 ? -65.761 -15.762 68.024 1.00 87.81 191 MET A C 1
ATOM 1473 O O . MET A 1 191 ? -65.520 -16.835 67.475 1.00 87.81 191 MET A O 1
ATOM 1477 N N . ARG A 1 192 ? -65.520 -14.596 67.422 1.00 89.19 192 ARG A N 1
ATOM 1478 C CA . ARG A 1 192 ? -64.835 -14.466 66.131 1.00 89.19 192 ARG A CA 1
ATOM 1479 C C . ARG A 1 192 ? -63.482 -13.787 66.334 1.00 89.19 192 ARG A C 1
ATOM 1481 O O . ARG A 1 192 ? -63.417 -12.770 67.018 1.00 89.19 192 ARG A O 1
ATOM 1488 N N . ARG A 1 193 ? -62.419 -14.322 65.727 1.00 85.75 193 ARG A N 1
ATOM 1489 C CA . ARG A 1 193 ? -61.064 -13.737 65.733 1.00 85.75 193 ARG A CA 1
ATOM 1490 C C . ARG A 1 193 ? -60.526 -13.628 64.305 1.00 85.75 193 ARG A C 1
ATOM 1492 O O . ARG A 1 193 ? -60.907 -14.421 63.449 1.00 85.75 193 ARG A O 1
ATOM 1499 N N . ARG A 1 194 ? -59.642 -12.660 64.041 1.00 85.50 194 ARG A N 1
ATOM 1500 C CA . ARG A 1 194 ? -58.896 -12.595 62.772 1.00 85.50 194 ARG A CA 1
ATOM 1501 C C . ARG A 1 194 ? -57.877 -13.737 62.693 1.00 85.50 194 ARG A C 1
ATOM 1503 O O . ARG A 1 194 ? -57.249 -14.072 63.695 1.00 85.50 194 ARG A O 1
ATOM 1510 N N . CYS A 1 195 ? -57.729 -14.322 61.516 1.00 85.94 195 CYS A N 1
ATOM 1511 C CA . CYS A 1 195 ? -56.808 -15.420 61.216 1.00 85.94 195 CYS A CA 1
ATOM 1512 C C . CYS A 1 195 ? -56.253 -15.255 59.792 1.00 85.94 195 CYS A C 1
ATOM 1514 O O . CYS A 1 195 ? -56.722 -14.382 59.064 1.00 85.94 195 CYS A O 1
ATOM 1516 N N . GLY A 1 196 ? -55.243 -16.040 59.401 1.00 78.94 196 GLY A N 1
ATOM 1517 C CA . GLY A 1 196 ? -54.652 -15.955 58.056 1.00 78.94 196 GLY A CA 1
ATOM 1518 C C . GLY A 1 196 ? -54.061 -14.575 57.747 1.00 78.94 196 GLY A C 1
ATOM 1519 O O . GLY A 1 196 ? -54.333 -14.016 56.693 1.00 78.94 196 GLY A O 1
ATOM 1520 N N . VAL A 1 197 ? -53.340 -13.975 58.704 1.00 77.38 197 VAL A N 1
ATOM 1521 C CA . VAL A 1 197 ? -52.798 -12.599 58.591 1.00 77.38 197 VAL A CA 1
ATOM 1522 C C . VAL A 1 197 ? -51.602 -12.529 57.632 1.00 77.38 197 VAL A C 1
ATOM 1524 O O . VAL A 1 197 ? -51.195 -11.446 57.221 1.00 77.38 197 VAL A O 1
ATOM 1527 N N . GLU A 1 198 ? -51.043 -13.679 57.264 1.00 76.88 198 GLU A N 1
ATOM 1528 C CA . GLU A 1 198 ? -49.998 -13.761 56.251 1.00 76.88 198 GLU A CA 1
ATOM 1529 C C . GLU A 1 198 ? -50.559 -13.360 54.884 1.00 76.88 198 GLU A C 1
ATOM 1531 O O . GLU A 1 198 ? -51.668 -13.757 54.515 1.00 76.88 198 GLU A O 1
ATOM 1536 N N . ARG A 1 199 ? -49.795 -12.554 54.138 1.00 74.75 199 ARG A N 1
ATOM 1537 C CA . ARG A 1 199 ? -50.147 -12.210 52.756 1.00 74.75 199 ARG A CA 1
ATOM 1538 C C . ARG A 1 199 ? -50.154 -13.463 51.899 1.00 74.75 199 ARG A C 1
ATOM 1540 O O . ARG A 1 199 ? -49.296 -14.331 52.079 1.00 74.75 199 ARG A O 1
ATOM 1547 N N . CYS A 1 200 ? -51.099 -13.552 50.967 1.00 77.06 200 CYS A N 1
ATOM 1548 C CA . CYS A 1 200 ? -51.108 -14.673 50.040 1.00 77.06 200 CYS A CA 1
ATOM 1549 C C . CYS A 1 200 ? -49.801 -14.694 49.221 1.00 77.06 200 CYS A C 1
ATOM 1551 O O . CYS A 1 200 ? -49.278 -13.627 48.887 1.00 77.06 200 CYS A O 1
ATOM 1553 N N . PRO A 1 201 ? -49.240 -15.882 48.919 1.00 77.38 201 PRO A N 1
ATOM 1554 C CA . PRO A 1 201 ? -48.048 -15.980 48.087 1.00 77.38 201 PRO A CA 1
ATOM 1555 C C . PRO A 1 201 ? -48.354 -15.436 46.689 1.00 77.38 201 PRO A C 1
ATOM 1557 O O . PRO A 1 201 ? -49.151 -16.023 45.957 1.00 77.38 201 PRO A O 1
ATOM 1560 N N . GLU A 1 202 ? -47.714 -14.328 46.322 1.00 79.25 202 GLU A N 1
ATOM 1561 C CA . GLU A 1 202 ? -47.741 -13.805 44.957 1.00 79.25 202 GLU A CA 1
ATOM 1562 C C . GLU A 1 202 ? -46.337 -13.881 44.372 1.00 79.25 202 GLU A C 1
ATOM 1564 O O . GLU A 1 202 ? -45.373 -13.351 44.933 1.00 79.25 202 GLU A O 1
ATOM 1569 N N . ASP A 1 203 ? -46.222 -14.566 43.239 1.00 79.50 203 ASP A N 1
ATOM 1570 C CA . ASP A 1 203 ? -44.961 -14.702 42.525 1.00 79.50 203 ASP A CA 1
ATOM 1571 C C . ASP A 1 203 ? -44.576 -13.395 41.828 1.00 79.50 203 ASP A C 1
ATOM 1573 O O . ASP A 1 203 ? -45.423 -12.624 41.372 1.00 79.50 203 ASP A O 1
ATOM 1577 N N . CYS A 1 204 ? -43.268 -13.172 41.681 1.00 83.12 204 CYS A N 1
ATOM 1578 C CA . CYS A 1 204 ? -42.772 -12.054 40.892 1.00 83.12 204 CYS A CA 1
ATOM 1579 C C . CYS A 1 204 ? -43.247 -12.134 39.431 1.00 83.12 204 CYS A C 1
ATOM 1581 O O . CYS A 1 204 ? -42.977 -13.114 38.727 1.00 83.12 204 CYS A O 1
ATOM 1583 N N . LEU A 1 205 ? -43.874 -11.062 38.939 1.00 82.19 205 LEU A N 1
ATOM 1584 C CA . LEU A 1 205 ? -44.257 -10.921 37.535 1.00 82.19 205 LEU A CA 1
ATOM 1585 C C . LEU A 1 205 ? -43.241 -10.038 36.813 1.00 82.19 205 LEU A C 1
ATOM 1587 O O . LEU A 1 205 ? -43.116 -8.843 37.081 1.00 82.19 205 LEU A O 1
ATOM 1591 N N . LEU A 1 206 ? -42.518 -10.629 35.865 1.00 84.81 206 LEU A N 1
ATOM 1592 C CA . LEU A 1 206 ? -41.565 -9.926 35.010 1.00 84.81 206 LEU A CA 1
ATOM 1593 C C . LEU A 1 206 ? -42.247 -9.501 33.711 1.00 84.81 206 LEU A C 1
ATOM 1595 O O . LEU A 1 206 ? -42.964 -10.283 33.090 1.00 84.81 206 LEU A O 1
ATOM 1599 N N . GLY A 1 207 ? -42.001 -8.264 33.291 1.00 81.62 207 GLY A N 1
ATOM 1600 C CA . GLY A 1 207 ? -42.480 -7.747 32.017 1.00 81.62 207 GLY A CA 1
ATOM 1601 C C . GLY A 1 207 ? -41.728 -8.330 30.822 1.00 81.62 207 GLY A C 1
ATOM 1602 O O . GLY A 1 207 ? -40.729 -9.045 30.983 1.00 81.62 207 GLY A O 1
ATOM 1603 N N . PRO A 1 208 ? -42.192 -8.027 29.597 1.00 85.94 208 PRO A N 1
ATOM 1604 C CA . PRO A 1 208 ? -41.476 -8.419 28.397 1.00 85.94 208 PRO A CA 1
ATOM 1605 C C . PRO A 1 208 ? -40.090 -7.765 28.369 1.00 85.94 208 PRO A C 1
ATOM 1607 O O . PRO A 1 208 ? -39.889 -6.653 28.859 1.00 85.94 208 PRO A O 1
ATOM 1610 N N . TRP A 1 209 ? -39.128 -8.463 27.771 1.00 85.75 209 TRP A N 1
ATOM 1611 C CA . TRP A 1 209 ? -37.816 -7.891 27.499 1.00 85.75 209 TRP A CA 1
ATOM 1612 C C . TRP A 1 209 ? -37.923 -6.667 26.593 1.00 85.75 209 TRP A C 1
ATOM 1614 O O . TRP A 1 209 ? -38.632 -6.694 25.585 1.00 85.75 209 TRP A O 1
ATOM 1624 N N . GLY A 1 210 ? -37.163 -5.624 26.923 1.00 82.69 210 GLY A N 1
ATOM 1625 C CA . GLY A 1 210 ? -36.901 -4.527 26.008 1.00 82.69 210 GLY A CA 1
ATOM 1626 C C . GLY A 1 210 ? -36.121 -4.986 24.772 1.00 82.69 210 GLY A C 1
ATOM 1627 O O . GLY A 1 210 ? -35.621 -6.116 24.684 1.00 82.69 210 GLY A O 1
ATOM 1628 N N . GLY A 1 211 ? -36.004 -4.079 23.803 1.00 86.00 211 GLY A N 1
ATOM 1629 C CA . GLY A 1 211 ? -35.119 -4.277 22.661 1.00 86.00 211 GLY A CA 1
ATOM 1630 C C . GLY A 1 211 ? -33.664 -4.438 23.105 1.00 86.00 211 GLY A C 1
ATOM 1631 O O . GLY A 1 211 ? -33.242 -3.882 24.118 1.00 86.00 211 GLY A O 1
ATOM 1632 N N . TRP A 1 212 ? -32.889 -5.197 22.333 1.00 84.06 212 TRP A N 1
ATOM 1633 C CA . TRP A 1 212 ? -31.441 -5.252 22.520 1.00 84.06 212 TRP A CA 1
ATOM 1634 C C . TRP A 1 212 ? -30.809 -3.890 22.233 1.00 84.06 212 TRP A C 1
ATOM 1636 O O . TRP A 1 212 ? -31.166 -3.238 21.249 1.00 84.06 212 TRP A O 1
ATOM 1646 N N . SER A 1 213 ? -29.821 -3.505 23.040 1.00 78.62 213 SER A N 1
ATOM 1647 C CA . SER A 1 213 ? -28.953 -2.374 22.737 1.00 78.62 213 SER A CA 1
ATOM 1648 C C . SER A 1 213 ? -28.149 -2.607 21.453 1.00 78.62 213 SER A C 1
ATOM 1650 O O . SER A 1 213 ? -28.009 -3.732 20.950 1.00 78.62 213 SER A O 1
ATOM 1652 N N . ALA A 1 214 ? -27.606 -1.519 20.902 1.00 78.75 214 ALA A N 1
ATOM 1653 C CA . ALA A 1 214 ? -26.621 -1.615 19.837 1.00 78.75 214 ALA A CA 1
ATOM 1654 C C . ALA A 1 214 ? -25.406 -2.428 20.315 1.00 78.75 214 ALA A C 1
ATOM 1656 O O . ALA A 1 214 ? -25.005 -2.358 21.475 1.00 78.75 214 ALA A O 1
ATOM 1657 N N . CYS A 1 215 ? -24.813 -3.207 19.411 1.00 80.38 215 CYS A N 1
ATOM 1658 C CA . CYS A 1 215 ? -23.672 -4.041 19.763 1.00 80.38 215 CYS A CA 1
ATOM 1659 C C . CYS A 1 215 ? -22.458 -3.175 20.129 1.00 80.38 215 CYS A C 1
ATOM 1661 O O . CYS A 1 215 ? -22.074 -2.305 19.346 1.00 80.38 215 CYS A O 1
ATOM 1663 N N . SER A 1 216 ? -21.821 -3.446 21.274 1.00 76.94 216 SER A N 1
ATOM 1664 C CA . SER A 1 216 ? -20.659 -2.679 21.755 1.00 76.94 216 SER A CA 1
ATOM 1665 C C . SER A 1 216 ? -19.443 -2.734 20.821 1.00 76.94 216 SER A C 1
ATOM 1667 O O . SER A 1 216 ? -18.576 -1.860 20.866 1.00 76.94 216 SER A O 1
ATOM 1669 N N . ALA A 1 217 ? -19.393 -3.737 19.941 1.00 64.31 217 ALA A N 1
ATOM 1670 C CA . ALA A 1 217 ? -18.483 -3.796 18.808 1.00 64.31 217 ALA A CA 1
ATOM 1671 C C . ALA A 1 217 ? -19.276 -4.164 17.544 1.00 64.31 217 ALA A C 1
ATOM 1673 O O . ALA A 1 217 ? -19.924 -5.209 17.524 1.00 64.31 217 ALA A O 1
ATOM 1674 N N . PRO A 1 218 ? -19.206 -3.384 16.451 1.00 60.91 218 PRO A N 1
ATOM 1675 C CA . PRO A 1 218 ? -19.988 -3.666 15.245 1.00 60.91 218 PRO A CA 1
ATOM 1676 C C . PRO A 1 218 ? -19.615 -5.003 14.581 1.00 60.91 218 PRO A C 1
ATOM 1678 O O . PRO A 1 218 ? -20.348 -5.487 13.721 1.00 60.91 218 PRO A O 1
ATOM 1681 N N . CYS A 1 219 ? -18.475 -5.600 14.950 1.00 62.16 219 CYS A N 1
ATOM 1682 C CA . CYS A 1 219 ? -17.945 -6.802 14.330 1.00 62.16 219 CYS A CA 1
ATOM 1683 C C . CYS A 1 219 ? -16.814 -7.453 15.160 1.00 62.16 219 CYS A C 1
ATOM 1685 O O . CYS A 1 219 ? -16.279 -6.840 16.083 1.00 62.16 219 CYS A O 1
ATOM 1687 N N . GLY A 1 220 ? -16.388 -8.670 14.794 1.00 61.22 220 GLY A N 1
ATOM 1688 C CA . GLY A 1 220 ? -15.160 -9.295 15.324 1.00 61.22 220 GLY A CA 1
ATOM 1689 C C . GLY A 1 220 ? -15.347 -10.277 16.483 1.00 61.22 220 GLY A C 1
ATOM 1690 O O . GLY A 1 220 ? -14.357 -10.702 17.070 1.00 61.22 220 GLY A O 1
ATOM 1691 N N . GLY A 1 221 ? -16.587 -10.665 16.783 1.00 62.69 221 GLY A N 1
ATOM 1692 C CA . GLY A 1 221 ? -16.926 -11.766 17.691 1.00 62.69 221 GLY A CA 1
ATOM 1693 C C . GLY A 1 221 ? -16.770 -11.480 19.186 1.00 62.69 221 GLY A C 1
ATOM 1694 O O . GLY A 1 221 ? -17.084 -12.354 19.983 1.00 62.69 221 GLY A O 1
ATOM 1695 N N . GLY A 1 222 ? -16.305 -10.286 19.569 1.00 69.50 222 GLY A N 1
ATOM 1696 C CA . GLY A 1 222 ? -16.142 -9.866 20.968 1.00 69.50 222 GLY A CA 1
ATOM 1697 C C . GLY A 1 222 ? -17.129 -8.788 21.424 1.00 69.50 222 GLY A C 1
ATOM 1698 O O . GLY A 1 222 ? -16.914 -8.177 22.466 1.00 69.50 222 GLY A O 1
ATOM 1699 N N . GLY A 1 223 ? -18.160 -8.495 20.627 1.00 76.44 223 GLY A N 1
ATOM 1700 C CA . GLY A 1 223 ? -19.184 -7.524 20.997 1.00 76.44 223 GLY A CA 1
ATOM 1701 C C . GLY A 1 223 ? -20.137 -8.100 22.040 1.00 76.44 223 GLY A C 1
ATOM 1702 O O . GLY A 1 223 ? -20.421 -9.296 22.047 1.00 76.44 223 GLY A O 1
ATOM 1703 N N . VAL A 1 224 ? -20.665 -7.237 22.897 1.00 80.50 224 VAL A N 1
ATOM 1704 C CA . VAL A 1 224 ? -21.707 -7.564 23.873 1.00 80.50 224 VAL A CA 1
ATOM 1705 C C . VAL A 1 224 ? -22.870 -6.608 23.636 1.00 80.50 224 VAL A C 1
ATOM 1707 O O . VAL A 1 224 ? -22.666 -5.415 23.405 1.00 80.50 224 VAL A O 1
ATOM 1710 N N . ARG A 1 225 ? -24.086 -7.146 23.618 1.00 83.44 225 ARG A N 1
ATOM 1711 C CA . ARG A 1 225 ? -25.331 -6.374 23.624 1.00 83.44 225 ARG A CA 1
ATOM 1712 C C . ARG A 1 225 ? -26.104 -6.744 24.871 1.00 83.44 225 ARG A C 1
ATOM 1714 O O . ARG A 1 225 ? -26.031 -7.883 25.330 1.00 83.44 225 ARG A O 1
ATOM 1721 N N . GLU A 1 226 ? -26.861 -5.792 25.375 1.00 87.00 226 GLU A N 1
ATOM 1722 C CA . GLU A 1 226 ? -27.583 -5.926 26.632 1.00 87.00 226 GLU A CA 1
ATOM 1723 C C . GLU A 1 226 ? -29.051 -5.602 26.409 1.00 87.00 226 GLU A C 1
ATOM 1725 O O . GLU A 1 226 ? -29.404 -4.791 25.549 1.00 87.00 226 GLU A O 1
ATOM 1730 N N . ARG A 1 227 ? -29.919 -6.274 27.155 1.00 85.88 227 ARG A N 1
ATOM 1731 C CA . ARG A 1 227 ? -31.335 -5.929 27.244 1.00 85.88 227 ARG A CA 1
ATOM 1732 C C . ARG A 1 227 ? -31.781 -6.022 28.688 1.00 85.88 227 ARG A C 1
ATOM 1734 O O . ARG A 1 227 ? -31.286 -6.850 29.450 1.00 85.88 227 ARG A O 1
ATOM 1741 N N . THR A 1 228 ? -32.754 -5.198 29.038 1.00 83.50 228 THR A N 1
ATOM 1742 C CA . THR A 1 228 ? -33.367 -5.188 30.363 1.00 83.50 228 THR A CA 1
ATOM 1743 C C . THR A 1 228 ? -34.857 -5.480 30.250 1.00 83.50 228 THR A C 1
ATOM 1745 O O . THR A 1 228 ? -35.475 -5.261 29.204 1.00 83.50 228 THR A O 1
ATOM 1748 N N . ARG A 1 229 ? -35.442 -6.025 31.315 1.00 81.88 229 ARG A N 1
ATOM 1749 C CA . ARG A 1 229 ? -36.894 -6.172 31.457 1.00 81.88 229 ARG A CA 1
ATOM 1750 C C . ARG A 1 229 ? -37.354 -5.560 32.776 1.00 81.88 229 ARG A C 1
ATOM 1752 O O . ARG A 1 229 ? -36.656 -5.720 33.779 1.00 81.88 229 ARG A O 1
ATOM 1759 N N . PRO A 1 230 ? -38.511 -4.884 32.799 1.00 69.56 230 PRO A N 1
ATOM 1760 C CA . PRO A 1 230 ? -39.047 -4.325 34.030 1.00 69.56 230 PRO A CA 1
ATOM 1761 C C . PRO A 1 230 ? -39.649 -5.425 34.915 1.00 69.56 230 PRO A C 1
ATOM 1763 O O . PRO A 1 230 ? -40.190 -6.416 34.419 1.00 69.56 230 PRO A O 1
ATOM 1766 N N . VAL A 1 231 ? -39.591 -5.233 36.232 1.00 82.44 231 VAL A N 1
ATOM 1767 C CA . VAL A 1 231 ? -40.380 -6.014 37.196 1.00 82.44 231 VAL A CA 1
ATOM 1768 C C . VAL A 1 231 ? -41.758 -5.361 37.283 1.00 82.44 231 VAL A C 1
ATOM 1770 O O . VAL A 1 231 ? -41.856 -4.207 37.687 1.00 82.44 231 VAL A O 1
ATOM 1773 N N . LEU A 1 232 ? -42.808 -6.065 36.852 1.00 75.06 232 LEU A N 1
ATOM 1774 C CA . LEU A 1 232 ? -44.181 -5.547 36.853 1.00 75.06 232 LEU A CA 1
ATOM 1775 C C . LEU A 1 232 ? -44.873 -5.750 38.205 1.00 75.06 232 LEU A C 1
ATOM 1777 O O . LEU A 1 232 ? -45.680 -4.914 38.597 1.00 75.06 232 LEU A O 1
ATOM 1781 N N . ALA A 1 233 ? -44.540 -6.825 38.924 1.00 75.88 233 ALA A N 1
ATOM 1782 C CA . ALA A 1 233 ? -44.971 -7.044 40.301 1.00 75.88 233 ALA A CA 1
ATOM 1783 C C . ALA A 1 233 ? -43.842 -7.683 41.118 1.00 75.88 233 ALA A C 1
ATOM 1785 O O . ALA A 1 233 ? -43.226 -8.655 40.678 1.00 75.88 233 ALA A O 1
ATOM 1786 N N . GLN A 1 234 ? -43.572 -7.116 42.295 1.00 73.19 234 GLN A N 1
ATOM 1787 C CA . GLN A 1 234 ? -42.623 -7.662 43.267 1.00 73.19 234 GLN A CA 1
ATOM 1788 C C . GLN A 1 234 ? -43.254 -8.853 44.005 1.00 73.19 234 GLN A C 1
ATOM 1790 O O . GLN A 1 234 ? -44.457 -8.807 44.268 1.00 73.19 234 GLN A O 1
ATOM 1795 N N . PRO A 1 235 ? -42.475 -9.885 44.374 1.00 74.88 235 PRO A N 1
ATOM 1796 C CA . PRO A 1 235 ? -43.009 -11.041 45.084 1.00 74.88 235 PRO A CA 1
ATOM 1797 C C . PRO A 1 235 ? -43.543 -10.643 46.469 1.00 74.88 235 PRO A C 1
ATOM 1799 O O . PRO A 1 235 ? -42.947 -9.809 47.154 1.00 74.88 235 PRO A O 1
ATOM 1802 N N . GLN A 1 236 ? -44.660 -11.244 46.883 1.00 74.62 236 GLN A N 1
ATOM 1803 C CA . GLN A 1 236 ? -45.278 -11.043 48.201 1.00 74.62 236 GLN A CA 1
ATOM 1804 C C . GLN A 1 236 ? -45.385 -12.370 48.961 1.00 74.62 236 GLN A C 1
ATOM 1806 O O . GLN A 1 236 ? -45.518 -13.442 48.365 1.00 74.62 236 GLN A O 1
ATOM 1811 N N . GLY A 1 237 ? -45.345 -12.300 50.295 1.00 72.62 237 GLY A N 1
ATOM 1812 C CA . GLY A 1 237 ? -45.427 -13.482 51.158 1.00 72.62 237 GLY A CA 1
ATOM 1813 C C . GLY A 1 237 ? -44.281 -14.466 50.897 1.00 72.62 237 GLY A C 1
ATOM 1814 O O . GLY A 1 237 ? -43.116 -14.074 50.881 1.00 72.62 237 GLY A O 1
ATOM 1815 N N . SER A 1 238 ? -44.616 -15.741 50.680 1.00 71.06 238 SER A N 1
ATOM 1816 C CA . SER A 1 238 ? -43.679 -16.820 50.319 1.00 71.06 238 SER A CA 1
ATOM 1817 C C . SER A 1 238 ? -43.558 -17.064 48.803 1.00 71.06 238 SER A C 1
ATOM 1819 O O . SER A 1 238 ? -43.144 -18.145 48.379 1.00 71.06 238 SER A O 1
ATOM 1821 N N . GLY A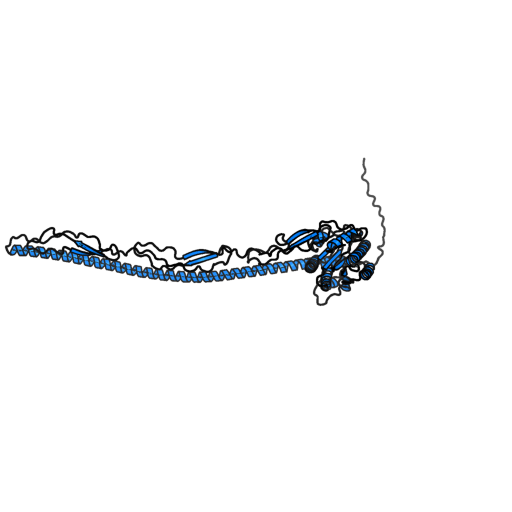 1 239 ? -43.925 -16.074 47.980 1.00 74.19 239 GLY A N 1
ATOM 1822 C CA . GLY A 1 239 ? -43.821 -16.135 46.520 1.00 74.19 239 GLY A CA 1
ATOM 1823 C C . GLY A 1 239 ? -42.383 -16.255 46.000 1.00 74.19 239 GLY A C 1
ATOM 1824 O O . GLY A 1 239 ? -41.405 -15.939 46.684 1.00 74.19 239 GLY A O 1
ATOM 1825 N N . ARG A 1 240 ? -42.233 -16.724 44.758 1.00 75.19 240 ARG A N 1
ATOM 1826 C CA . ARG A 1 240 ? -40.922 -16.947 44.129 1.00 75.19 240 ARG A CA 1
ATOM 1827 C C . ARG A 1 240 ? -40.205 -15.624 43.816 1.00 75.19 240 ARG A C 1
ATOM 1829 O O . ARG A 1 240 ? -40.820 -14.732 43.222 1.00 75.19 240 ARG A O 1
ATOM 1836 N N . PRO A 1 241 ? -38.895 -15.506 44.125 1.00 76.00 241 PRO A N 1
ATOM 1837 C CA . PRO A 1 241 ? -38.121 -14.310 43.813 1.00 76.00 241 PRO A CA 1
ATOM 1838 C C . PRO A 1 241 ? -38.002 -14.093 42.300 1.00 76.00 241 PRO A C 1
ATOM 1840 O O . PRO A 1 241 ? -38.030 -15.038 41.507 1.00 76.00 241 PRO A O 1
ATOM 1843 N N . CYS A 1 242 ? -37.838 -12.832 41.900 1.00 79.25 242 CYS A N 1
ATOM 1844 C CA . CYS A 1 242 ? -37.649 -12.467 40.502 1.00 79.25 242 CYS A CA 1
ATOM 1845 C C . CYS A 1 242 ? -36.385 -13.110 39.914 1.00 79.25 242 CYS A C 1
ATOM 1847 O O . CYS A 1 242 ? -35.317 -13.096 40.524 1.00 79.25 242 CYS A O 1
ATOM 1849 N N . GLY A 1 243 ? -36.491 -13.620 38.686 1.00 81.00 243 GLY A N 1
ATOM 1850 C CA . GLY A 1 243 ? -35.326 -13.966 37.871 1.00 81.00 243 GLY A CA 1
ATOM 1851 C C . GLY A 1 243 ? -34.536 -12.725 37.410 1.00 81.00 243 GLY A C 1
ATOM 1852 O O . GLY A 1 243 ? -34.925 -11.594 37.703 1.00 81.00 243 GLY A O 1
ATOM 1853 N N . PRO A 1 244 ? -33.454 -12.902 36.629 1.00 76.06 244 PRO A N 1
ATOM 1854 C CA . PRO A 1 244 ? -32.586 -11.800 36.207 1.00 76.06 244 PRO A CA 1
ATOM 1855 C C . PRO A 1 244 ? -33.347 -10.732 35.408 1.00 76.06 244 PRO A C 1
ATOM 1857 O O . PRO A 1 244 ? -34.155 -11.056 34.529 1.00 76.06 244 PRO A O 1
ATOM 1860 N N . THR A 1 245 ? -33.081 -9.461 35.711 1.00 81.62 245 THR A N 1
ATOM 1861 C CA . THR A 1 245 ? -33.670 -8.275 35.056 1.00 81.62 245 THR A CA 1
ATOM 1862 C C . THR A 1 245 ? -32.787 -7.699 33.951 1.00 81.62 245 THR A C 1
ATOM 1864 O O . THR A 1 245 ? -33.264 -6.906 33.141 1.00 81.62 245 THR A O 1
ATOM 1867 N N . SER A 1 246 ? -31.529 -8.135 33.886 1.00 81.31 246 SER A N 1
ATOM 1868 C CA . SER A 1 246 ? -30.571 -7.810 32.833 1.00 81.31 246 SER A CA 1
ATOM 1869 C C . SER A 1 246 ? -30.035 -9.090 32.205 1.00 81.31 246 SER A C 1
ATOM 1871 O O . SER A 1 246 ? -29.800 -10.084 32.897 1.00 81.31 246 SER A O 1
ATOM 1873 N N . GLU A 1 247 ? -29.865 -9.065 30.889 1.00 86.38 247 GLU A N 1
ATOM 1874 C CA . GLU A 1 247 ? -29.267 -10.146 30.123 1.00 86.38 247 GLU A CA 1
ATOM 1875 C C . GLU A 1 247 ? -28.254 -9.570 29.135 1.00 86.38 247 GLU A C 1
ATOM 1877 O O . GLU A 1 247 ? -28.582 -8.703 28.318 1.00 86.38 247 GLU A O 1
ATOM 1882 N N . SER A 1 248 ? -27.033 -10.098 29.189 1.00 83.56 248 SER A N 1
ATOM 1883 C CA . SER A 1 248 ? -25.963 -9.778 28.250 1.00 83.56 248 SER A CA 1
ATOM 1884 C C . SER A 1 248 ? -25.760 -10.961 27.309 1.00 83.56 248 SER A C 1
ATOM 1886 O O . SER A 1 248 ? -25.599 -12.102 27.742 1.00 83.56 248 SER A O 1
ATOM 1888 N N . ALA A 1 249 ? -25.747 -10.691 26.007 1.00 81.88 249 ALA A N 1
ATOM 1889 C CA . ALA A 1 249 ? -25.481 -11.692 24.985 1.00 81.88 249 ALA A CA 1
ATOM 1890 C C . ALA A 1 249 ? -24.331 -11.247 24.085 1.00 81.88 249 ALA A C 1
ATOM 1892 O O . ALA A 1 249 ? -24.203 -10.070 23.736 1.00 81.88 249 ALA A O 1
ATOM 1893 N N . GLY A 1 250 ? -23.524 -12.216 23.653 1.00 78.62 250 GLY A N 1
ATOM 1894 C CA . GLY A 1 250 ? -22.531 -11.988 22.612 1.00 78.62 250 GLY A CA 1
ATOM 1895 C C . GLY A 1 250 ? -23.194 -11.481 21.329 1.00 78.62 250 GLY A C 1
ATOM 1896 O O . GLY A 1 250 ? -24.239 -11.974 20.895 1.00 78.62 250 GLY A O 1
ATOM 1897 N N . CYS A 1 251 ? -22.582 -10.482 20.712 1.00 73.31 251 CYS A N 1
ATOM 1898 C CA . CYS A 1 251 ? -22.964 -9.943 19.417 1.00 73.31 251 CYS A CA 1
ATOM 1899 C C . CYS A 1 251 ? -21.715 -9.626 18.586 1.00 73.31 251 CYS A C 1
ATOM 1901 O O . CYS A 1 251 ? -20.577 -9.813 19.014 1.00 73.31 251 CYS A O 1
ATOM 1903 N N . GLY A 1 252 ? -21.915 -9.208 17.336 1.00 63.12 252 GLY A N 1
ATOM 1904 C CA . GLY A 1 252 ? -20.792 -8.999 16.422 1.00 63.12 252 GLY A CA 1
ATOM 1905 C C . GLY A 1 252 ? -20.244 -10.307 15.845 1.00 63.12 252 GLY A C 1
ATOM 1906 O O . GLY A 1 252 ? -19.070 -10.373 15.493 1.00 63.12 252 GLY A O 1
ATOM 1907 N N . GLY A 1 253 ? -21.094 -11.332 15.692 1.00 50.72 253 GLY A N 1
ATOM 1908 C CA . GLY A 1 253 ? -20.778 -12.559 14.942 1.00 50.72 253 GLY A CA 1
ATOM 1909 C C . GLY A 1 253 ? -20.504 -12.317 13.453 1.00 50.72 253 GLY A C 1
ATOM 1910 O O . GLY A 1 253 ? -20.051 -13.217 12.751 1.00 50.72 253 GLY A O 1
ATOM 1911 N N . VAL A 1 254 ? -20.730 -11.089 12.974 1.00 46.72 254 VAL A N 1
ATOM 1912 C CA . VAL A 1 254 ? -20.189 -10.641 11.698 1.00 46.72 254 VAL A CA 1
ATOM 1913 C C . VAL A 1 254 ? -18.685 -10.437 11.898 1.00 46.72 254 VAL A C 1
ATOM 1915 O O . VAL A 1 254 ? -18.285 -9.559 12.674 1.00 46.72 254 VAL A O 1
ATOM 1918 N N . PRO A 1 255 ? -17.816 -11.233 11.250 1.00 54.56 255 PRO A N 1
ATOM 1919 C CA . PRO A 1 255 ? -16.395 -10.929 11.247 1.00 54.56 255 PRO A CA 1
ATOM 1920 C C . PRO A 1 255 ? -16.227 -9.488 10.769 1.00 54.56 255 PRO A C 1
ATOM 1922 O O . PRO A 1 255 ? -16.813 -9.106 9.756 1.00 54.56 255 PRO A O 1
ATOM 1925 N N . CYS A 1 256 ? -15.450 -8.678 11.500 1.00 53.88 256 CYS A N 1
ATOM 1926 C CA . CYS A 1 256 ? -15.025 -7.383 10.967 1.00 53.88 256 CYS A CA 1
ATOM 1927 C C . CYS A 1 256 ? -14.469 -7.658 9.592 1.00 53.88 256 CYS A C 1
ATOM 1929 O O . CYS A 1 256 ? -13.615 -8.545 9.506 1.00 53.88 256 CYS A O 1
ATOM 1931 N N . GLY A 1 257 ? -15.041 -6.983 8.583 1.00 50.75 257 GLY A N 1
ATOM 1932 C CA . GLY A 1 257 ? -14.867 -7.270 7.162 1.00 50.75 257 GLY A CA 1
ATOM 1933 C C . GLY A 1 257 ? -13.538 -7.958 6.907 1.00 50.75 257 GLY A C 1
ATOM 1934 O O . GLY A 1 257 ? -12.490 -7.430 7.292 1.00 50.75 257 GLY A O 1
ATOM 1935 N N . ALA A 1 258 ? -13.642 -9.186 6.391 1.00 50.03 258 ALA A N 1
ATOM 1936 C CA . ALA A 1 258 ? -12.559 -10.138 6.215 1.00 50.03 258 ALA A CA 1
ATOM 1937 C C . ALA A 1 258 ? -11.240 -9.435 5.876 1.00 50.03 258 ALA A C 1
ATOM 1939 O O . ALA A 1 258 ? -11.219 -8.512 5.062 1.00 50.03 258 ALA A O 1
ATOM 1940 N N . GLY A 1 259 ? -10.136 -9.862 6.501 1.00 59.19 259 GLY A N 1
ATOM 1941 C CA . GLY A 1 259 ? -8.819 -9.303 6.200 1.00 59.19 259 GLY A CA 1
ATOM 1942 C C . GLY A 1 259 ? -8.628 -9.137 4.690 1.00 59.19 259 GLY A C 1
ATOM 1943 O O . GLY A 1 259 ? -8.892 -10.071 3.951 1.00 59.19 259 GLY A O 1
ATOM 1944 N N . CYS A 1 260 ? -8.225 -7.946 4.247 1.00 73.00 260 CYS A N 1
ATOM 1945 C CA . CYS A 1 260 ? -8.010 -7.565 2.847 1.00 73.00 260 CYS A CA 1
ATOM 1946 C C . CYS A 1 260 ? -8.888 -8.282 1.819 1.00 73.00 260 CYS A C 1
ATOM 1948 O O . CYS A 1 260 ? -8.464 -9.266 1.204 1.00 73.00 260 CYS A O 1
ATOM 1950 N N . GLU A 1 261 ? -10.072 -7.735 1.564 1.00 79.62 261 GLU A N 1
ATOM 1951 C CA . GLU A 1 261 ? -10.921 -8.239 0.496 1.00 79.62 261 GLU A CA 1
ATOM 1952 C C . GLU A 1 261 ? -10.253 -7.985 -0.858 1.00 79.62 261 GLU A C 1
ATOM 1954 O O . GLU A 1 261 ? -9.954 -6.849 -1.249 1.00 79.62 261 GLU A O 1
ATOM 1959 N N . LEU A 1 262 ? -9.967 -9.074 -1.567 1.00 81.94 262 LEU A N 1
ATOM 1960 C CA . LEU A 1 262 ? -9.354 -9.039 -2.883 1.00 81.94 262 LEU A CA 1
ATOM 1961 C C . LEU A 1 262 ? -10.428 -9.176 -3.956 1.00 81.94 262 LEU A C 1
ATOM 1963 O O . LEU A 1 262 ? -11.329 -10.001 -3.838 1.00 81.94 262 LEU A O 1
ATOM 1967 N N . SER A 1 263 ? -10.269 -8.444 -5.054 1.00 83.31 263 SER A N 1
ATOM 1968 C CA . SER A 1 263 ? -11.128 -8.586 -6.224 1.00 83.31 263 SER A CA 1
ATOM 1969 C C . SER A 1 263 ? -11.100 -10.019 -6.770 1.00 83.31 263 SER A C 1
ATOM 1971 O O . SER A 1 263 ? -10.114 -10.752 -6.570 1.00 83.31 263 SER A O 1
ATOM 1973 N N . PRO A 1 264 ? -12.104 -10.408 -7.577 1.00 84.44 264 PRO A N 1
ATOM 1974 C CA . PRO A 1 264 ? -11.957 -11.530 -8.488 1.00 84.44 264 PRO A CA 1
ATOM 1975 C C . PRO A 1 264 ? -10.666 -11.398 -9.303 1.00 84.44 264 PRO A C 1
ATOM 1977 O O . PRO A 1 264 ? -10.129 -10.301 -9.503 1.00 84.44 264 PRO A O 1
ATOM 1980 N N . TRP A 1 265 ? -10.141 -12.534 -9.758 1.00 85.75 265 TRP A N 1
ATOM 1981 C CA . TRP A 1 265 ? -8.996 -12.509 -10.659 1.00 85.75 265 TRP A CA 1
ATOM 1982 C C . TRP A 1 265 ? -9.362 -11.744 -11.929 1.00 85.75 265 TRP A C 1
ATOM 1984 O O . TRP A 1 265 ? -10.399 -12.017 -12.531 1.00 85.75 265 TRP A O 1
ATOM 1994 N N . THR A 1 266 ? -8.479 -10.853 -12.374 1.00 84.25 266 THR A N 1
ATOM 1995 C CA . THR A 1 266 ? -8.582 -10.304 -13.727 1.00 84.25 266 THR A CA 1
ATOM 1996 C C . THR A 1 266 ? -8.540 -11.432 -14.761 1.00 84.25 266 THR A C 1
ATOM 1998 O O . THR A 1 266 ? -7.998 -12.517 -14.504 1.00 84.25 266 THR A O 1
ATOM 2001 N N . ALA A 1 267 ? -9.032 -11.155 -15.971 1.00 83.88 267 ALA A N 1
ATOM 2002 C CA . ALA A 1 267 ? -8.742 -12.004 -17.119 1.00 83.88 267 ALA A CA 1
ATOM 2003 C C . ALA A 1 267 ? -7.221 -12.188 -17.279 1.00 83.88 267 ALA A C 1
ATOM 2005 O O . ALA A 1 267 ? -6.419 -11.337 -16.871 1.00 83.88 267 ALA A O 1
ATOM 2006 N N . TRP A 1 268 ? -6.822 -13.326 -17.849 1.00 82.50 268 TRP A N 1
ATOM 2007 C CA . TRP A 1 268 ? -5.426 -13.557 -18.202 1.00 82.50 268 TRP A CA 1
ATOM 2008 C C . TRP A 1 268 ? -4.989 -12.543 -19.258 1.00 82.50 268 TRP A C 1
ATOM 2010 O O . TRP A 1 268 ? -5.687 -12.333 -20.247 1.00 82.50 268 TRP A O 1
ATOM 2020 N N . SER A 1 269 ? -3.817 -11.942 -19.061 1.00 79.19 269 SER A N 1
ATOM 2021 C CA . SER A 1 269 ? -3.205 -11.076 -20.062 1.00 79.19 269 SER A CA 1
ATOM 2022 C C . SER A 1 269 ? -2.936 -11.831 -21.367 1.00 79.19 269 SER A C 1
ATOM 2024 O O . SER A 1 269 ? -2.855 -13.066 -21.397 1.00 79.19 269 SER A O 1
ATOM 2026 N N . ALA A 1 270 ? -2.676 -11.083 -22.440 1.00 77.38 270 ALA A N 1
ATOM 2027 C CA . ALA A 1 270 ? -2.017 -11.641 -23.615 1.00 77.38 270 ALA A CA 1
ATOM 2028 C C . ALA A 1 270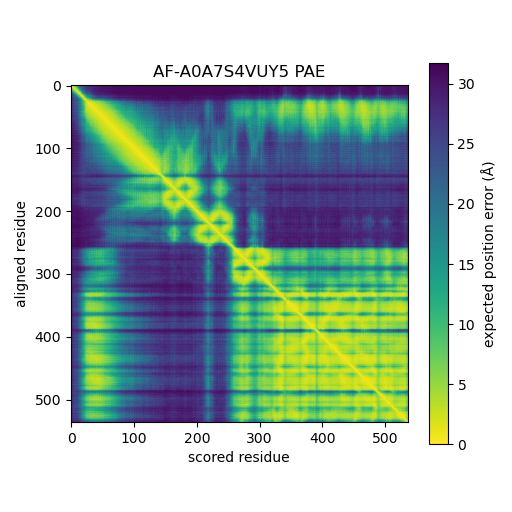 ? -0.707 -12.346 -23.213 1.00 77.38 270 ALA A C 1
ATOM 2030 O O . ALA A 1 270 ? -0.073 -11.990 -22.209 1.00 77.38 270 ALA A O 1
ATOM 2031 N N . CYS A 1 271 ? -0.325 -13.371 -23.977 1.00 81.62 271 CYS A N 1
ATOM 2032 C CA . CYS A 1 271 ? 0.913 -14.096 -23.723 1.00 81.62 271 CYS A CA 1
ATOM 2033 C C . CYS A 1 271 ? 2.116 -13.165 -23.910 1.00 81.62 271 CYS A C 1
ATOM 2035 O O . CYS A 1 271 ? 2.192 -12.414 -24.881 1.00 81.62 271 CYS A O 1
ATOM 2037 N N . SER A 1 272 ? 3.078 -13.227 -22.993 1.00 75.06 272 SER A N 1
ATOM 2038 C CA . SER A 1 272 ? 4.296 -12.412 -23.039 1.00 75.06 272 SER A CA 1
ATOM 2039 C C . SER A 1 272 ? 5.210 -12.731 -24.230 1.00 75.06 272 SER A C 1
ATOM 2041 O O . SER A 1 272 ? 6.111 -11.951 -24.539 1.00 75.06 272 SER A O 1
ATOM 2043 N N . ARG A 1 273 ? 5.046 -13.887 -24.873 1.00 75.75 273 ARG A N 1
ATOM 2044 C CA . ARG A 1 273 ? 5.845 -14.317 -26.024 1.00 75.75 273 ARG A CA 1
ATOM 2045 C C . ARG A 1 273 ? 4.923 -14.960 -27.030 1.00 75.75 273 ARG A C 1
ATOM 2047 O O . ARG A 1 273 ? 4.021 -15.691 -26.644 1.00 75.75 273 ARG A O 1
ATOM 2054 N N . ALA A 1 274 ? 5.157 -14.735 -28.309 1.00 74.81 274 ALA A N 1
ATOM 2055 C CA . ALA A 1 274 ? 4.334 -15.365 -29.333 1.00 74.81 274 ALA A CA 1
ATOM 2056 C C . ALA A 1 274 ? 4.709 -16.831 -29.605 1.00 74.81 274 ALA A C 1
ATOM 2058 O O . ALA A 1 274 ? 3.882 -17.606 -30.070 1.00 74.81 274 ALA A O 1
ATOM 2059 N N . CYS A 1 275 ? 5.954 -17.208 -29.306 1.00 78.44 275 CYS A N 1
ATOM 2060 C CA . CYS A 1 275 ? 6.500 -18.549 -29.488 1.00 78.44 275 CYS A CA 1
ATOM 2061 C C . CYS A 1 275 ? 7.709 -18.776 -28.559 1.00 78.44 275 CYS A C 1
ATOM 2063 O O . CYS A 1 275 ? 8.290 -17.840 -27.992 1.00 78.44 275 CYS A O 1
ATOM 2065 N N . GLY A 1 276 ? 8.110 -20.035 -28.411 1.00 74.81 276 GLY A N 1
ATOM 2066 C CA . GLY A 1 276 ? 9.246 -20.479 -27.607 1.00 74.81 276 GLY A CA 1
ATOM 2067 C C . GLY A 1 276 ? 8.995 -20.431 -26.098 1.00 74.81 276 GLY A C 1
ATOM 2068 O O . GLY A 1 276 ? 9.958 -20.296 -25.338 1.00 74.81 276 GLY A O 1
ATOM 2069 N N . GLY A 1 277 ? 7.722 -20.487 -25.688 1.00 78.12 277 GLY A N 1
ATOM 2070 C CA . GLY A 1 277 ? 7.242 -20.499 -24.306 1.00 78.12 277 GLY A CA 1
ATOM 2071 C C . GLY A 1 277 ? 7.274 -19.128 -23.630 1.00 78.12 277 GLY A C 1
ATOM 2072 O O . GLY A 1 277 ? 8.349 -18.598 -23.374 1.00 78.12 277 GLY A O 1
ATOM 2073 N N . GLY A 1 278 ? 6.106 -18.578 -23.296 1.00 79.50 278 GLY A N 1
ATOM 2074 C CA . GLY A 1 278 ? 5.925 -17.350 -22.512 1.00 79.50 278 GLY A CA 1
ATOM 2075 C C . GLY A 1 278 ? 4.988 -17.545 -21.322 1.00 79.50 278 GLY A C 1
ATOM 2076 O O . GLY A 1 278 ? 4.665 -18.672 -20.941 1.00 79.50 278 GLY A O 1
ATOM 2077 N N . PHE A 1 279 ? 4.527 -16.436 -20.745 1.00 80.81 279 PHE A N 1
ATOM 2078 C CA . PHE A 1 279 ? 3.625 -16.406 -19.603 1.00 80.81 279 PHE A CA 1
ATOM 2079 C C . PHE A 1 279 ? 2.466 -15.426 -19.799 1.00 80.81 279 PHE A C 1
ATOM 2081 O O . PHE A 1 279 ? 2.630 -14.325 -20.322 1.00 80.81 279 PHE A O 1
ATOM 2088 N N . GLN A 1 280 ? 1.290 -15.819 -19.322 1.00 79.44 280 GLN A N 1
ATOM 2089 C CA . GLN A 1 280 ? 0.173 -14.920 -19.060 1.00 79.44 280 GLN A CA 1
ATOM 2090 C C . GLN A 1 280 ? 0.164 -14.551 -17.585 1.00 79.44 280 GLN A C 1
ATOM 2092 O O . GLN A 1 280 ? 0.553 -15.354 -16.730 1.00 79.44 280 GLN A O 1
ATOM 2097 N N . VAL A 1 281 ? -0.314 -13.348 -17.293 1.00 82.38 281 VAL A N 1
ATOM 2098 C CA . VAL A 1 281 ? -0.429 -12.813 -15.940 1.00 82.38 281 VAL A CA 1
ATOM 2099 C C . VAL A 1 281 ? -1.883 -12.501 -15.647 1.00 82.38 281 VAL A C 1
ATOM 2101 O O . VAL A 1 281 ? -2.598 -11.976 -16.495 1.00 82.38 281 VAL A O 1
ATOM 2104 N N . ARG A 1 282 ? -2.314 -12.796 -14.428 1.00 82.88 282 ARG A N 1
ATOM 2105 C CA . ARG A 1 282 ? -3.547 -12.247 -13.863 1.00 82.88 282 ARG A CA 1
ATOM 2106 C C . ARG A 1 282 ? -3.287 -11.779 -12.444 1.00 82.88 282 ARG A C 1
ATOM 2108 O O . ARG A 1 282 ? -2.404 -12.319 -11.770 1.00 82.88 282 ARG A O 1
ATOM 2115 N N . GLN A 1 283 ? -4.057 -10.798 -11.994 1.00 87.12 283 GLN A N 1
ATOM 2116 C CA . GLN A 1 283 ? -3.880 -10.198 -10.677 1.00 87.12 283 GLN A CA 1
ATOM 2117 C C . GLN A 1 283 ? -5.203 -10.008 -9.936 1.00 87.12 283 GLN A C 1
ATOM 2119 O O . GLN A 1 283 ? -6.275 -10.096 -10.532 1.00 87.12 283 GLN A O 1
ATOM 2124 N N . ARG A 1 284 ? -5.110 -9.771 -8.627 1.00 80.56 284 ARG A N 1
ATOM 2125 C CA . ARG A 1 284 ? -6.214 -9.320 -7.778 1.00 80.56 284 ARG A CA 1
ATOM 2126 C C . ARG A 1 284 ? -5.903 -7.947 -7.186 1.00 80.56 284 ARG A C 1
ATOM 2128 O O . ARG A 1 284 ? -4.811 -7.708 -6.647 1.00 80.56 284 ARG A O 1
ATOM 2135 N N . HIS A 1 285 ? -6.876 -7.054 -7.263 1.00 83.56 285 HIS A N 1
ATOM 2136 C CA . HIS A 1 285 ? -6.830 -5.730 -6.654 1.00 83.56 285 HIS A CA 1
ATOM 2137 C C . HIS A 1 285 ? -7.350 -5.802 -5.216 1.00 83.56 285 HIS A C 1
ATOM 2139 O O . HIS A 1 285 ? -8.058 -6.739 -4.871 1.00 83.56 285 HIS A O 1
ATOM 2145 N N . ILE A 1 286 ? -6.946 -4.862 -4.360 1.00 81.31 286 ILE A N 1
ATOM 2146 C CA . ILE A 1 286 ? -7.542 -4.744 -3.023 1.00 81.31 286 ILE A CA 1
ATOM 2147 C C . ILE A 1 286 ? -8.820 -3.934 -3.206 1.00 81.31 286 ILE A C 1
ATOM 2149 O O . ILE A 1 286 ? -8.738 -2.816 -3.713 1.00 81.31 286 ILE A O 1
ATOM 2153 N N . LEU A 1 287 ? -9.962 -4.517 -2.850 1.00 78.00 287 LEU A N 1
ATOM 2154 C CA . LEU A 1 287 ? -11.252 -3.831 -2.832 1.00 78.00 287 LEU A CA 1
ATOM 2155 C C . LEU A 1 287 ? -11.474 -3.156 -1.480 1.00 78.00 287 LEU A C 1
ATOM 2157 O O . LEU A 1 287 ? -11.853 -1.992 -1.436 1.00 78.00 287 LEU A O 1
ATOM 2161 N N . VAL A 1 288 ? -11.154 -3.861 -0.391 1.00 72.88 288 VAL A N 1
ATOM 2162 C CA . VAL A 1 288 ? -11.309 -3.358 0.978 1.00 72.88 288 VAL A CA 1
ATOM 2163 C C . VAL A 1 288 ? -9.985 -3.508 1.721 1.00 72.88 288 VAL A C 1
ATOM 2165 O O . VAL A 1 288 ? -9.406 -4.595 1.786 1.00 72.88 288 VAL A O 1
ATOM 2168 N N . ALA A 1 289 ? -9.472 -2.391 2.240 1.00 63.16 289 ALA A N 1
ATOM 2169 C CA . ALA A 1 289 ? -8.291 -2.374 3.098 1.00 63.16 289 ALA A CA 1
ATOM 2170 C C . ALA A 1 289 ? -8.618 -3.019 4.463 1.00 63.16 289 ALA A C 1
ATOM 2172 O O . ALA A 1 289 ? -9.773 -2.995 4.885 1.00 63.16 289 ALA A O 1
ATOM 2173 N N . PRO A 1 290 ? -7.637 -3.615 5.163 1.00 63.88 290 PRO A N 1
ATOM 2174 C CA . PRO A 1 290 ? -7.911 -4.294 6.415 1.00 63.88 290 PRO A CA 1
ATOM 2175 C C . PRO A 1 290 ? -8.296 -3.264 7.480 1.00 63.88 290 PRO A C 1
ATOM 2177 O O . PRO A 1 290 ? -7.768 -2.149 7.496 1.00 63.88 290 PRO A O 1
ATOM 2180 N N . ALA A 1 291 ? -9.179 -3.657 8.397 1.00 56.19 291 ALA A N 1
ATOM 2181 C CA . ALA A 1 291 ? -9.434 -2.877 9.601 1.00 56.19 291 ALA A CA 1
ATOM 2182 C C . ALA A 1 291 ? -8.127 -2.659 10.392 1.00 56.19 291 ALA A C 1
ATOM 2184 O O . ALA A 1 291 ? -7.215 -3.498 10.356 1.00 56.19 291 ALA A O 1
ATOM 2185 N N . GLN A 1 292 ? -8.042 -1.529 11.101 1.00 52.41 292 GLN A N 1
ATOM 2186 C CA . GLN A 1 292 ? -6.872 -1.166 11.905 1.00 52.41 292 GLN A CA 1
ATOM 2187 C C . GLN A 1 292 ? -6.464 -2.321 12.840 1.00 52.41 292 GLN A C 1
ATOM 2189 O O . GLN A 1 292 ? -7.306 -2.963 13.464 1.00 52.41 292 GLN A O 1
ATOM 2194 N N . GLY A 1 293 ? -5.160 -2.615 12.896 1.00 52.28 293 GLY A N 1
ATOM 2195 C CA . GLY A 1 293 ? -4.585 -3.655 13.760 1.00 52.28 293 GLY A CA 1
ATOM 2196 C C . GLY A 1 293 ? -4.431 -5.060 13.152 1.00 52.28 293 GLY A C 1
ATOM 2197 O O . GLY A 1 293 ? -3.792 -5.899 13.774 1.00 52.28 293 GLY A O 1
ATOM 2198 N N . ARG A 1 294 ? -4.933 -5.345 11.935 1.00 58.66 294 ARG A N 1
ATOM 2199 C CA . ARG A 1 294 ? -4.844 -6.694 11.310 1.00 58.66 294 ARG A CA 1
ATOM 2200 C C . ARG A 1 294 ? -3.668 -6.912 10.338 1.00 58.66 294 ARG A C 1
ATOM 2202 O O . ARG A 1 294 ? -3.638 -7.914 9.627 1.00 58.66 294 ARG A O 1
ATOM 2209 N N . GLY A 1 295 ? -2.681 -6.015 10.337 1.00 60.28 295 GLY A N 1
ATOM 2210 C CA . GLY A 1 295 ? -1.498 -6.098 9.470 1.00 60.28 295 GLY A CA 1
ATOM 2211 C C . GLY A 1 295 ? -1.759 -5.689 8.007 1.00 60.28 295 GLY A C 1
ATOM 2212 O O . GLY A 1 295 ? -2.907 -5.509 7.598 1.00 60.28 295 GLY A O 1
ATOM 2213 N N . PRO A 1 296 ? -0.700 -5.478 7.200 1.00 70.81 296 PRO A N 1
ATOM 2214 C CA . PRO A 1 296 ? -0.836 -5.003 5.824 1.00 70.81 296 PRO A CA 1
ATOM 2215 C C . PRO A 1 296 ? -1.401 -6.082 4.891 1.00 70.81 296 PRO A C 1
ATOM 2217 O O . PRO A 1 296 ? -1.119 -7.271 5.042 1.00 70.81 296 PRO A O 1
ATOM 2220 N N . CYS A 1 297 ? -2.135 -5.662 3.854 1.00 77.25 297 CYS A N 1
ATOM 2221 C CA . CYS A 1 297 ? -2.587 -6.581 2.809 1.00 77.25 297 CYS A CA 1
ATOM 2222 C C . CYS A 1 297 ? -1.438 -7.321 2.129 1.00 77.25 297 CYS A C 1
ATOM 2224 O O . CYS A 1 297 ? -0.341 -6.764 2.004 1.00 77.25 297 CYS A O 1
ATOM 2226 N N . PRO A 1 298 ? -1.707 -8.516 1.556 1.00 81.69 298 PRO A N 1
ATOM 2227 C CA . PRO A 1 298 ? -0.732 -9.200 0.728 1.00 81.69 298 PRO A CA 1
ATOM 2228 C C . PRO A 1 298 ? -0.146 -8.236 -0.308 1.00 81.69 298 PRO A C 1
ATOM 2230 O O . PRO A 1 298 ? -0.874 -7.503 -0.992 1.00 81.69 298 PRO A O 1
ATOM 2233 N N . ALA A 1 299 ? 1.182 -8.225 -0.425 1.00 78.38 299 ALA A N 1
ATOM 2234 C CA . ALA A 1 299 ? 1.866 -7.382 -1.395 1.00 78.38 299 ALA A CA 1
ATOM 2235 C C . ALA A 1 299 ? 1.350 -7.677 -2.811 1.00 78.38 299 ALA A C 1
ATOM 2237 O O . ALA A 1 299 ? 1.002 -8.814 -3.127 1.00 78.38 299 ALA A O 1
ATOM 2238 N N . ALA A 1 300 ? 1.353 -6.680 -3.700 1.00 74.38 300 ALA A N 1
ATOM 2239 C CA . ALA A 1 300 ? 0.883 -6.845 -5.083 1.00 74.38 300 ALA A CA 1
ATOM 2240 C C . ALA A 1 300 ? 1.613 -7.960 -5.861 1.00 74.38 300 ALA A C 1
ATOM 2242 O O . ALA A 1 300 ? 1.123 -8.432 -6.878 1.00 74.38 300 ALA A O 1
ATOM 2243 N N . GLN A 1 301 ? 2.790 -8.375 -5.387 1.00 71.06 301 GLN A N 1
ATOM 2244 C CA . GLN A 1 301 ? 3.618 -9.415 -5.994 1.00 71.06 301 GLN A CA 1
ATOM 2245 C C . GLN A 1 301 ? 3.466 -10.791 -5.335 1.00 71.06 301 GLN A C 1
ATOM 2247 O O . GLN A 1 301 ? 4.126 -11.733 -5.769 1.00 71.06 301 GLN A O 1
ATOM 2252 N N . SER A 1 302 ? 2.652 -10.916 -4.285 1.00 79.81 302 SER A N 1
ATOM 2253 C CA . SER A 1 302 ? 2.443 -12.194 -3.609 1.00 79.81 302 SER A CA 1
ATOM 2254 C C . SER A 1 302 ? 1.688 -13.164 -4.520 1.00 79.81 302 SER A C 1
ATOM 2256 O O . SER A 1 302 ? 0.845 -12.747 -5.315 1.00 79.81 302 SER A O 1
ATOM 2258 N N . GLY A 1 303 ? 1.921 -14.471 -4.362 1.00 81.44 303 GLY A N 1
ATOM 2259 C CA . GLY A 1 303 ? 1.177 -15.505 -5.099 1.00 81.44 303 GLY A CA 1
ATOM 2260 C C . GLY A 1 303 ? -0.342 -15.474 -4.856 1.00 81.44 303 GLY A C 1
ATOM 2261 O O . GLY A 1 303 ? -1.117 -16.008 -5.652 1.00 81.44 303 GLY A O 1
ATOM 2262 N N . VAL A 1 304 ? -0.771 -14.804 -3.779 1.00 81.62 304 VAL A N 1
ATOM 2263 C CA . VAL A 1 304 ? -2.178 -14.562 -3.428 1.00 81.62 304 VAL A CA 1
ATOM 2264 C C . VAL A 1 304 ? -2.810 -13.504 -4.342 1.00 81.62 304 VAL A C 1
ATOM 2266 O O . VAL A 1 304 ? -3.992 -13.601 -4.669 1.00 81.62 304 VAL A O 1
ATOM 2269 N N . ARG A 1 305 ? -2.028 -12.512 -4.792 1.00 84.50 305 ARG A N 1
ATOM 2270 C CA . ARG A 1 305 ? -2.492 -11.402 -5.644 1.00 84.50 305 ARG A CA 1
ATOM 2271 C C . ARG A 1 305 ? -1.994 -11.449 -7.079 1.00 84.50 305 ARG A C 1
ATOM 2273 O O . ARG A 1 305 ? -2.533 -10.722 -7.905 1.00 84.50 305 ARG A O 1
ATOM 2280 N N . LEU A 1 306 ? -1.006 -12.278 -7.393 1.00 84.75 306 LEU A N 1
ATOM 2281 C CA . LEU A 1 306 ? -0.374 -12.343 -8.705 1.00 84.75 306 LEU A CA 1
ATOM 2282 C C . LEU A 1 306 ? -0.110 -13.795 -9.094 1.00 84.75 306 LEU A C 1
ATOM 2284 O O . LEU A 1 306 ? 0.555 -14.528 -8.366 1.00 84.75 306 LEU A O 1
ATOM 2288 N N . ARG A 1 307 ? -0.602 -14.210 -10.264 1.00 85.00 307 ARG A N 1
ATOM 2289 C CA . ARG A 1 307 ? -0.351 -15.548 -10.813 1.00 85.00 307 ARG A CA 1
ATOM 2290 C C . ARG A 1 307 ? 0.182 -15.481 -12.233 1.00 85.00 307 ARG A C 1
ATOM 2292 O O . ARG A 1 307 ? -0.225 -14.630 -13.022 1.00 85.00 307 ARG A O 1
ATOM 2299 N N . TYR A 1 308 ? 1.038 -16.450 -12.540 1.00 84.06 308 TYR A N 1
ATOM 2300 C CA . TYR A 1 308 ? 1.610 -16.682 -13.860 1.00 84.06 308 TYR A CA 1
ATOM 2301 C C . TYR A 1 308 ? 1.159 -18.045 -14.383 1.00 84.06 308 TYR A C 1
ATOM 2303 O O . TYR A 1 308 ? 1.053 -19.000 -13.613 1.00 84.06 308 TYR A O 1
ATOM 2311 N N . ARG A 1 309 ? 0.927 -18.150 -15.692 1.00 83.69 309 ARG A N 1
ATOM 2312 C CA . ARG A 1 309 ? 0.670 -19.421 -16.386 1.00 83.69 309 ARG A CA 1
ATOM 2313 C C . ARG A 1 309 ? 1.466 -19.462 -17.680 1.00 83.69 309 ARG A C 1
ATOM 2315 O O . ARG A 1 309 ? 1.516 -18.451 -18.370 1.00 83.69 309 ARG A O 1
ATOM 2322 N N . ARG A 1 310 ? 2.059 -20.610 -18.017 1.00 84.38 310 ARG A N 1
ATOM 2323 C CA . ARG A 1 310 ? 2.786 -20.788 -19.284 1.00 84.38 310 ARG A CA 1
ATOM 2324 C C . ARG A 1 310 ? 1.833 -20.731 -20.485 1.00 84.38 310 ARG A C 1
ATOM 2326 O O . ARG A 1 310 ? 0.702 -21.199 -20.398 1.00 84.38 310 ARG A O 1
ATOM 2333 N N . CYS A 1 311 ? 2.294 -20.171 -21.594 1.00 82.62 311 CYS A N 1
ATOM 2334 C CA . CYS A 1 311 ? 1.563 -20.063 -22.858 1.00 82.62 311 CYS A CA 1
ATOM 2335 C C . CYS A 1 311 ? 2.534 -20.136 -24.041 1.00 82.62 311 CYS A C 1
ATOM 2337 O O . CYS A 1 311 ? 3.743 -19.995 -23.859 1.00 82.62 311 CYS A O 1
ATOM 2339 N N . ASN A 1 312 ? 2.007 -20.348 -25.247 1.00 83.38 312 ASN A N 1
ATOM 2340 C CA . ASN A 1 312 ? 2.763 -20.326 -26.502 1.00 83.38 312 ASN A CA 1
ATOM 2341 C C . ASN A 1 312 ? 4.048 -21.182 -26.494 1.00 83.38 312 ASN A C 1
ATOM 2343 O O . ASN A 1 312 ? 5.138 -20.698 -26.809 1.00 83.38 312 ASN A O 1
ATOM 2347 N N . ALA A 1 313 ? 3.926 -22.447 -26.077 1.00 83.06 313 ALA A N 1
ATOM 2348 C CA . ALA A 1 313 ? 5.042 -23.388 -25.938 1.00 83.06 313 ALA A CA 1
ATOM 2349 C C . ALA A 1 313 ? 5.615 -23.892 -27.277 1.00 83.06 313 ALA A C 1
ATOM 2351 O O . ALA A 1 313 ? 6.699 -24.470 -27.286 1.00 83.06 313 ALA A O 1
ATOM 2352 N N . GLN A 1 314 ? 4.922 -23.652 -28.392 1.00 82.81 314 GLN A N 1
ATOM 2353 C CA . GLN A 1 314 ? 5.392 -23.982 -29.734 1.00 82.81 314 GLN A CA 1
ATOM 2354 C C . GLN A 1 314 ? 6.754 -23.347 -30.022 1.00 82.81 314 GLN A C 1
ATOM 2356 O O . GLN A 1 314 ? 7.011 -22.211 -29.617 1.00 82.81 314 GLN A O 1
ATOM 2361 N N . ALA A 1 315 ? 7.622 -24.057 -30.742 1.00 82.00 315 ALA A N 1
ATOM 2362 C CA . ALA A 1 315 ? 8.891 -23.499 -31.192 1.00 82.00 315 ALA A CA 1
ATOM 2363 C C . ALA A 1 315 ? 8.658 -22.259 -32.072 1.00 82.00 315 ALA A C 1
ATOM 2365 O O . ALA A 1 315 ? 7.652 -22.151 -32.774 1.00 82.00 315 ALA A O 1
ATOM 2366 N N . CYS A 1 316 ? 9.585 -21.301 -32.015 1.00 76.81 316 CYS A N 1
ATOM 2367 C CA . CYS A 1 316 ? 9.560 -20.191 -32.962 1.00 76.81 316 CYS A CA 1
ATOM 2368 C C . CYS A 1 316 ? 9.948 -20.679 -34.365 1.00 76.81 316 CYS A C 1
ATOM 2370 O O . CYS A 1 316 ? 10.755 -21.607 -34.458 1.00 76.81 316 CYS A O 1
ATOM 2372 N N . PRO A 1 317 ? 9.428 -20.049 -35.437 1.00 77.56 317 PRO A N 1
ATOM 2373 C CA . PRO A 1 317 ? 9.829 -20.380 -36.799 1.00 77.56 317 PRO A CA 1
ATOM 2374 C C . PRO A 1 317 ? 11.357 -20.293 -36.941 1.00 77.56 317 PRO A C 1
ATOM 2376 O O . PRO A 1 317 ? 11.947 -19.337 -36.418 1.00 77.56 317 PRO A O 1
ATOM 2379 N N . PRO A 1 318 ? 12.009 -21.266 -37.600 1.00 67.50 318 PRO A N 1
ATOM 2380 C CA . PRO A 1 318 ? 13.455 -21.259 -37.764 1.00 67.50 318 PRO A CA 1
ATOM 2381 C C . PRO A 1 318 ? 13.903 -20.025 -38.555 1.00 67.50 318 PRO A C 1
ATOM 2383 O O . PRO A 1 318 ? 13.371 -19.700 -39.618 1.00 67.50 318 PRO A O 1
ATOM 2386 N N . SER A 1 319 ? 14.909 -19.327 -38.035 1.00 61.84 319 SER A N 1
ATOM 2387 C CA . SER A 1 319 ? 15.584 -18.232 -38.725 1.00 61.84 319 SER A CA 1
ATOM 2388 C C . SER A 1 319 ? 16.456 -18.812 -39.840 1.00 61.84 319 SER A C 1
ATOM 2390 O O . SER A 1 319 ? 17.599 -19.192 -39.609 1.00 61.84 319 SER A O 1
ATOM 2392 N N . HIS A 1 320 ? 15.941 -18.877 -41.072 1.00 65.19 320 HIS A N 1
ATOM 2393 C CA . HIS A 1 320 ? 16.704 -19.250 -42.276 1.00 65.19 320 HIS A CA 1
ATOM 2394 C C . HIS A 1 320 ? 17.735 -18.159 -42.652 1.00 65.19 320 HIS A C 1
ATOM 2396 O O . HIS A 1 320 ? 17.633 -17.508 -43.689 1.00 65.19 320 HIS A O 1
ATOM 2402 N N . GLY A 1 321 ? 18.676 -17.854 -41.753 1.00 66.94 321 GLY A N 1
ATOM 2403 C CA . GLY A 1 321 ? 19.674 -16.789 -41.915 1.00 66.94 321 GLY A CA 1
ATOM 2404 C C . GLY A 1 321 ? 19.134 -15.354 -41.798 1.00 66.94 321 GLY A C 1
ATOM 2405 O O . GLY A 1 321 ? 19.912 -14.404 -41.852 1.00 66.94 321 GLY A O 1
ATOM 2406 N N . ARG A 1 322 ? 17.823 -15.165 -41.596 1.00 72.69 322 ARG A N 1
ATOM 2407 C CA . ARG A 1 322 ? 17.169 -13.859 -41.392 1.00 72.69 322 ARG A CA 1
ATOM 2408 C C . ARG A 1 322 ? 16.412 -13.838 -40.067 1.00 72.69 322 ARG A C 1
ATOM 2410 O O . ARG A 1 322 ? 15.847 -14.848 -39.659 1.00 72.69 322 ARG A O 1
ATOM 2417 N N . ALA A 1 323 ? 16.420 -12.687 -39.397 1.00 77.94 323 ALA A N 1
ATOM 2418 C CA . ALA A 1 323 ? 15.702 -12.514 -38.140 1.00 77.94 323 ALA A CA 1
ATOM 2419 C C . ALA A 1 323 ? 14.179 -12.453 -38.355 1.00 77.94 323 ALA A C 1
ATOM 2421 O O . ALA A 1 323 ? 13.725 -11.946 -39.385 1.00 77.94 323 ALA A O 1
ATOM 2422 N N . LEU A 1 324 ? 13.410 -12.933 -37.370 1.00 81.25 324 LEU A N 1
ATOM 2423 C CA . LEU A 1 324 ? 11.948 -12.788 -37.329 1.00 81.25 324 LEU A CA 1
ATOM 2424 C C . LEU A 1 324 ? 11.541 -11.317 -37.450 1.00 81.25 324 LEU A C 1
ATOM 2426 O O . LEU A 1 324 ? 12.186 -10.445 -36.862 1.00 81.25 324 LEU A O 1
ATOM 2430 N N . SER A 1 325 ? 10.451 -11.051 -38.168 1.00 82.00 325 SER A N 1
ATOM 2431 C CA . SER A 1 325 ? 9.880 -9.709 -38.272 1.00 82.00 325 SER A CA 1
ATOM 2432 C C . SER A 1 325 ? 8.651 -9.554 -37.390 1.00 82.00 325 SER A C 1
ATOM 2434 O O . SER A 1 325 ? 7.942 -10.523 -37.136 1.00 82.00 325 SER A O 1
ATOM 2436 N N . CYS A 1 326 ? 8.404 -8.347 -36.886 1.00 80.06 326 CYS A N 1
ATOM 2437 C CA . CYS A 1 326 ? 7.223 -8.065 -36.076 1.00 80.06 326 CYS A CA 1
ATOM 2438 C C . CYS A 1 326 ? 6.102 -7.477 -36.936 1.00 80.06 326 CYS A C 1
ATOM 2440 O O . CYS A 1 326 ? 6.337 -6.509 -37.657 1.00 80.06 326 CYS A O 1
ATOM 2442 N N . ARG A 1 327 ? 4.888 -8.034 -36.848 1.00 76.50 327 ARG A N 1
ATOM 2443 C CA . ARG A 1 327 ? 3.688 -7.487 -37.495 1.00 76.50 327 ARG A CA 1
ATOM 2444 C C . ARG A 1 327 ? 2.774 -6.876 -36.431 1.00 76.50 327 ARG A C 1
ATOM 2446 O O . ARG A 1 327 ? 2.441 -7.550 -35.461 1.00 76.50 327 ARG A O 1
ATOM 2453 N N . GLY A 1 328 ? 2.361 -5.622 -36.618 1.00 70.88 328 GLY A N 1
ATOM 2454 C CA . GLY A 1 328 ? 1.432 -4.929 -35.721 1.00 70.88 328 GLY A CA 1
ATOM 2455 C C . GLY A 1 328 ? 1.901 -3.534 -35.303 1.00 70.88 328 GLY A C 1
ATOM 2456 O O . GLY A 1 328 ? 3.091 -3.218 -35.281 1.00 70.88 328 GLY A O 1
ATOM 2457 N N . GLY A 1 329 ? 0.941 -2.676 -34.948 1.00 75.06 329 GLY A N 1
ATOM 2458 C CA . GLY A 1 329 ? 1.213 -1.327 -34.454 1.00 75.06 329 GLY A CA 1
ATOM 2459 C C . GLY A 1 329 ? 1.875 -1.355 -33.075 1.00 75.06 329 GLY A C 1
ATOM 2460 O O . GLY A 1 329 ? 1.191 -1.485 -32.059 1.00 75.06 329 GLY A O 1
ATOM 2461 N N . HIS A 1 330 ? 3.198 -1.205 -33.044 1.00 83.25 330 HIS A N 1
ATOM 2462 C CA . HIS A 1 330 ? 4.001 -1.166 -31.820 1.00 83.25 330 HIS A CA 1
ATOM 2463 C C . HIS A 1 330 ? 4.918 0.056 -31.798 1.00 83.25 330 HIS A C 1
ATOM 2465 O O . HIS A 1 330 ? 5.408 0.498 -32.837 1.00 83.25 330 HIS A O 1
ATOM 2471 N N . GLU A 1 331 ? 5.195 0.578 -30.609 1.00 91.06 331 GLU A N 1
ATOM 2472 C CA . GLU A 1 331 ? 6.242 1.577 -30.405 1.00 91.06 331 GLU A CA 1
ATOM 2473 C C . GLU A 1 331 ? 7.402 0.950 -29.650 1.00 91.06 331 GLU A C 1
ATOM 2475 O O . GLU A 1 331 ? 7.254 0.507 -28.507 1.00 91.06 331 GLU A O 1
ATOM 2480 N N . VAL A 1 332 ? 8.559 0.911 -30.305 1.00 92.19 332 VAL A N 1
ATOM 2481 C CA . VAL A 1 332 ? 9.763 0.269 -29.786 1.00 92.19 332 VAL A CA 1
ATOM 2482 C C . VAL A 1 332 ? 10.825 1.327 -29.544 1.00 92.19 332 VAL A C 1
ATOM 2484 O O . VAL A 1 332 ? 11.248 2.008 -30.472 1.00 92.19 332 VAL A O 1
ATOM 2487 N N . VAL A 1 333 ? 11.291 1.444 -28.304 1.00 95.50 333 VAL A N 1
ATOM 2488 C CA . VAL A 1 333 ? 12.438 2.286 -27.951 1.00 95.50 333 VAL A CA 1
ATOM 2489 C C . VAL A 1 333 ? 13.627 1.383 -27.656 1.00 95.50 333 VAL A C 1
ATOM 2491 O O . VAL A 1 333 ? 13.590 0.586 -26.719 1.00 95.50 333 VAL A O 1
ATOM 2494 N N . VAL A 1 334 ? 14.695 1.499 -28.436 1.00 95.12 334 VAL A N 1
ATOM 2495 C CA . VAL A 1 334 ? 15.946 0.771 -28.204 1.00 95.12 334 VAL A CA 1
ATOM 2496 C C . VAL A 1 334 ? 16.907 1.680 -27.446 1.00 95.12 334 VAL A C 1
ATOM 2498 O O . VAL A 1 334 ? 17.310 2.727 -27.949 1.00 95.12 334 VAL A O 1
ATOM 2501 N N . LEU A 1 335 ? 17.284 1.274 -26.235 1.00 95.06 335 LEU A N 1
ATOM 2502 C CA . LEU A 1 335 ? 18.339 1.922 -25.460 1.00 95.06 335 LEU A CA 1
ATOM 2503 C C . LEU A 1 335 ? 19.657 1.223 -25.769 1.00 95.06 335 LEU A C 1
ATOM 2505 O O . LEU A 1 335 ? 19.810 0.040 -25.467 1.00 95.06 335 LEU A O 1
ATOM 2509 N N . LEU A 1 336 ? 20.594 1.946 -26.377 1.00 92.25 336 LEU A N 1
ATOM 2510 C CA . LEU A 1 336 ? 21.868 1.399 -26.823 1.00 92.25 336 LEU A CA 1
ATOM 2511 C C . LEU A 1 336 ? 23.007 1.905 -25.933 1.00 92.25 336 LEU A C 1
ATOM 2513 O O . LEU A 1 336 ? 23.395 3.068 -26.019 1.00 92.25 336 LEU A O 1
ATOM 2517 N N . GLY A 1 337 ? 23.539 1.034 -25.077 1.00 87.56 337 GLY A N 1
ATOM 2518 C CA . GLY A 1 337 ? 24.665 1.341 -24.195 1.00 87.56 337 GLY A CA 1
ATOM 2519 C C . GLY A 1 337 ? 26.023 1.094 -24.854 1.00 87.56 337 GLY A C 1
ATOM 2520 O O . GLY A 1 337 ? 26.196 0.131 -25.596 1.00 87.56 337 GLY A O 1
ATOM 2521 N N . GLY A 1 338 ? 27.002 1.951 -24.550 1.00 75.62 338 GLY A N 1
ATOM 2522 C CA . GLY A 1 338 ? 28.389 1.837 -25.030 1.00 75.62 338 GLY A CA 1
ATOM 2523 C C . GLY A 1 338 ? 29.316 0.930 -24.211 1.00 75.62 338 GLY A C 1
ATOM 2524 O O . GLY A 1 338 ? 30.502 0.816 -24.530 1.00 75.62 338 GLY A O 1
ATOM 2525 N N . GLY A 1 339 ? 28.815 0.354 -23.119 1.00 68.06 339 GLY A N 1
ATOM 2526 C CA . GLY A 1 339 ? 29.598 -0.437 -22.169 1.00 68.06 339 GLY A CA 1
ATOM 2527 C C . GLY A 1 339 ? 29.948 -1.838 -22.686 1.00 68.06 339 GLY A C 1
ATOM 2528 O O . GLY A 1 339 ? 29.208 -2.404 -23.488 1.00 68.06 339 GLY A O 1
ATOM 2529 N N . GLY A 1 340 ? 31.097 -2.372 -22.261 1.00 63.75 340 GLY A N 1
ATOM 2530 C CA . GLY A 1 340 ? 31.614 -3.686 -22.663 1.00 63.75 340 GLY A CA 1
ATOM 2531 C C . GLY A 1 340 ? 33.140 -3.811 -22.480 1.00 63.75 340 GLY A C 1
ATOM 2532 O O . GLY A 1 340 ? 33.836 -2.792 -22.574 1.00 63.75 340 GLY A O 1
ATOM 2533 N N . PRO A 1 341 ? 33.665 -5.026 -22.212 1.00 57.78 341 PRO A N 1
ATOM 2534 C CA . PRO A 1 341 ? 35.082 -5.262 -21.908 1.00 57.78 341 PRO A CA 1
ATOM 2535 C C . PRO A 1 341 ? 36.009 -4.984 -23.104 1.00 57.78 341 PRO A C 1
ATOM 2537 O O . PRO A 1 341 ? 37.050 -4.358 -22.924 1.00 57.78 341 PRO A O 1
ATOM 2540 N N . ASP A 1 342 ? 35.582 -5.323 -24.326 1.00 61.53 342 ASP A N 1
ATOM 2541 C CA . ASP A 1 342 ? 36.409 -5.241 -25.550 1.00 61.53 342 ASP A CA 1
ATOM 2542 C C . ASP A 1 342 ? 36.220 -3.932 -26.336 1.00 61.53 342 ASP A C 1
ATOM 2544 O O . ASP A 1 342 ? 36.482 -3.824 -27.535 1.00 61.53 342 ASP A O 1
ATOM 2548 N N . GLY A 1 343 ? 35.692 -2.915 -25.662 1.00 73.88 343 GLY A N 1
ATOM 2549 C CA . GLY A 1 343 ? 35.595 -1.554 -26.160 1.00 73.88 343 GLY A CA 1
ATOM 2550 C C . GLY A 1 343 ? 34.899 -1.367 -27.516 1.00 73.88 343 GLY A C 1
ATOM 2551 O O . GLY A 1 343 ? 33.670 -1.391 -27.595 1.00 73.88 343 GLY A O 1
ATOM 2552 N N . GLU A 1 344 ? 35.681 -1.097 -28.566 1.00 80.31 344 GLU A N 1
ATOM 2553 C CA . GLU A 1 344 ? 35.182 -0.792 -29.919 1.00 80.31 344 GLU A CA 1
ATOM 2554 C C . GLU A 1 344 ? 34.625 -2.017 -30.658 1.00 80.31 344 GLU A C 1
ATOM 2556 O O . GLU A 1 344 ? 33.675 -1.889 -31.433 1.00 80.31 344 GLU A O 1
ATOM 2561 N N . GLU A 1 345 ? 35.139 -3.220 -30.396 1.00 77.75 345 GLU A N 1
ATOM 2562 C CA . GLU A 1 345 ? 34.631 -4.434 -31.044 1.00 77.75 345 GLU A CA 1
ATOM 2563 C C . GLU A 1 345 ? 33.217 -4.769 -30.543 1.00 77.75 345 GLU A C 1
ATOM 2565 O O . GLU A 1 345 ? 32.279 -4.967 -31.329 1.00 77.75 345 GLU A O 1
ATOM 2570 N N . SER A 1 346 ? 33.047 -4.725 -29.218 1.00 78.75 346 SER A N 1
ATOM 2571 C CA . SER A 1 346 ? 31.751 -4.852 -28.545 1.00 78.75 346 SER A CA 1
ATOM 2572 C C . SER A 1 346 ? 30.765 -3.775 -29.016 1.00 78.75 346 SER A C 1
ATOM 2574 O O . SER A 1 346 ? 29.600 -4.071 -29.298 1.00 78.75 346 SER A O 1
ATOM 2576 N N . TRP A 1 347 ? 31.240 -2.538 -29.203 1.00 85.69 347 TRP A N 1
ATOM 2577 C CA . TRP A 1 347 ? 30.436 -1.440 -29.741 1.00 85.69 347 TRP A CA 1
ATOM 2578 C C . TRP A 1 347 ? 29.989 -1.682 -31.189 1.00 85.69 347 TRP A C 1
ATOM 2580 O O . TRP A 1 347 ? 28.820 -1.482 -31.531 1.00 85.69 347 TRP A O 1
ATOM 2590 N N . GLY A 1 348 ? 30.883 -2.184 -32.044 1.00 87.06 348 GLY A N 1
ATOM 2591 C CA . GLY A 1 348 ? 30.552 -2.579 -33.411 1.00 87.06 348 GLY A CA 1
ATOM 2592 C C . GLY A 1 348 ? 29.445 -3.636 -33.462 1.00 87.06 348 GLY A C 1
ATOM 2593 O O . GLY A 1 348 ? 28.523 -3.536 -34.277 1.00 87.06 348 GLY A O 1
ATOM 2594 N N . ALA A 1 349 ? 29.483 -4.619 -32.560 1.00 85.12 349 ALA A N 1
ATOM 2595 C CA . ALA A 1 349 ? 28.439 -5.632 -32.442 1.00 85.12 349 ALA A CA 1
ATOM 2596 C C . ALA A 1 349 ? 27.108 -5.066 -31.914 1.00 85.12 349 ALA A C 1
ATOM 2598 O O . ALA A 1 349 ? 26.054 -5.406 -32.455 1.00 85.12 349 ALA A O 1
ATOM 2599 N N . ALA A 1 350 ? 27.147 -4.161 -30.932 1.00 86.75 350 ALA A N 1
ATOM 2600 C CA . ALA A 1 350 ? 25.968 -3.460 -30.425 1.00 86.75 350 ALA A CA 1
ATOM 2601 C C . ALA A 1 350 ? 25.279 -2.634 -31.528 1.00 86.75 350 ALA A C 1
ATOM 2603 O O . ALA A 1 350 ? 24.063 -2.728 -31.698 1.00 86.75 350 ALA A O 1
ATOM 2604 N N . LYS A 1 351 ? 26.051 -1.919 -32.364 1.00 90.31 351 LYS A N 1
ATOM 2605 C CA . LYS A 1 351 ? 25.527 -1.208 -33.545 1.00 90.31 351 LYS A CA 1
ATOM 2606 C C . LYS A 1 351 ? 24.884 -2.154 -34.559 1.00 90.31 351 LYS A C 1
ATOM 2608 O O . LYS A 1 351 ? 23.796 -1.867 -35.056 1.00 90.31 351 LYS A O 1
ATOM 2613 N N . ARG A 1 352 ? 25.523 -3.290 -34.870 1.00 89.06 352 ARG A N 1
ATOM 2614 C CA . ARG A 1 352 ? 24.950 -4.303 -35.781 1.00 89.06 352 ARG A CA 1
ATOM 2615 C C . ARG A 1 352 ? 23.637 -4.868 -35.244 1.00 89.06 352 ARG A C 1
ATOM 2617 O O . ARG A 1 352 ? 22.680 -4.994 -36.000 1.00 89.06 352 ARG A O 1
ATOM 2624 N N . ALA A 1 353 ? 23.573 -5.154 -33.948 1.00 88.69 353 ALA A N 1
ATOM 2625 C CA . ALA A 1 353 ? 22.366 -5.653 -33.309 1.00 88.69 353 ALA A CA 1
ATOM 2626 C C . ALA A 1 353 ? 21.239 -4.617 -33.270 1.00 88.69 353 ALA A C 1
ATOM 2628 O O . ALA A 1 353 ? 20.105 -4.949 -33.598 1.00 88.69 353 ALA A O 1
ATOM 2629 N N . ALA A 1 354 ? 21.545 -3.358 -32.940 1.00 90.94 354 ALA A N 1
ATOM 2630 C CA . ALA A 1 354 ? 20.572 -2.269 -32.977 1.00 90.94 354 ALA A CA 1
ATOM 2631 C C . ALA A 1 354 ? 19.979 -2.100 -34.381 1.00 90.94 354 ALA A C 1
ATOM 2633 O O . ALA A 1 354 ? 18.764 -2.012 -34.526 1.00 90.94 354 ALA A O 1
ATOM 2634 N N . ARG A 1 355 ? 20.815 -2.154 -35.426 1.00 91.94 355 ARG A N 1
ATOM 2635 C CA . ARG A 1 355 ? 20.349 -2.143 -36.821 1.00 91.94 355 ARG A CA 1
ATOM 2636 C C . ARG A 1 355 ? 19.464 -3.344 -37.147 1.00 91.94 355 ARG A C 1
ATOM 2638 O O . ARG A 1 355 ? 18.408 -3.162 -37.735 1.00 91.94 355 ARG A O 1
ATOM 2645 N N . ALA A 1 356 ? 19.850 -4.549 -36.731 1.00 89.38 356 ALA A N 1
ATOM 2646 C CA . ALA A 1 356 ? 19.037 -5.745 -36.949 1.00 89.38 356 ALA A CA 1
ATOM 2647 C C . ALA A 1 356 ? 17.681 -5.678 -36.218 1.00 89.38 356 ALA A C 1
ATOM 2649 O O . ALA A 1 356 ? 16.677 -6.142 -36.751 1.00 89.38 356 ALA A O 1
ATOM 2650 N N . LEU A 1 357 ? 17.620 -5.056 -35.034 1.00 89.69 357 LEU A N 1
ATOM 2651 C CA . LEU A 1 357 ? 16.360 -4.781 -34.334 1.00 89.69 357 LEU A CA 1
ATOM 2652 C C . LEU A 1 357 ? 15.515 -3.747 -35.086 1.00 89.69 357 LEU A C 1
ATOM 2654 O O . LEU A 1 357 ? 14.328 -3.983 -35.300 1.00 89.69 357 LEU A O 1
ATOM 2658 N N . VAL A 1 358 ? 16.114 -2.640 -35.538 1.00 91.06 358 VAL A N 1
ATOM 2659 C CA . VAL A 1 358 ? 15.422 -1.631 -36.359 1.00 91.06 358 VAL A CA 1
ATOM 2660 C C . VAL A 1 358 ? 14.850 -2.265 -37.627 1.00 91.06 358 VAL A C 1
ATOM 2662 O O . VAL A 1 358 ? 13.697 -2.012 -37.949 1.00 91.06 358 VAL A O 1
ATOM 2665 N N . GLN A 1 359 ? 15.589 -3.158 -38.288 1.00 88.62 359 GLN A N 1
ATOM 2666 C CA . GLN A 1 359 ? 15.099 -3.913 -39.446 1.00 88.62 359 GLN A CA 1
ATOM 2667 C C . GLN A 1 359 ? 13.951 -4.857 -39.100 1.00 88.62 359 GLN A C 1
ATOM 2669 O O . GLN A 1 359 ? 12.992 -4.965 -39.858 1.00 88.62 359 GLN A O 1
ATOM 2674 N N . ALA A 1 360 ? 14.039 -5.557 -37.969 1.00 87.50 360 ALA A N 1
ATOM 2675 C CA . ALA A 1 360 ? 13.026 -6.524 -37.567 1.00 87.50 360 ALA A CA 1
ATOM 2676 C C . ALA A 1 360 ? 11.677 -5.870 -37.224 1.00 87.50 360 ALA A C 1
ATOM 2678 O O . ALA A 1 360 ? 10.625 -6.444 -37.517 1.00 87.50 360 ALA A O 1
ATOM 2679 N N . PHE A 1 361 ? 11.697 -4.677 -36.621 1.00 86.81 361 PHE A N 1
ATOM 2680 C CA . PHE A 1 361 ? 10.486 -3.932 -36.261 1.00 86.81 361 PHE A CA 1
ATOM 2681 C C . PHE A 1 361 ? 10.034 -2.954 -37.354 1.00 86.81 361 PHE A C 1
ATOM 2683 O O . PHE A 1 361 ? 8.839 -2.779 -37.560 1.00 86.81 361 PHE A O 1
ATOM 2690 N N . GLY A 1 362 ? 10.960 -2.343 -38.087 1.00 81.75 362 GLY A N 1
ATOM 2691 C CA . GLY A 1 362 ? 10.702 -1.252 -39.029 1.00 81.75 362 GLY A CA 1
ATOM 2692 C C . GLY A 1 362 ? 10.450 -1.666 -40.480 1.00 81.75 362 GLY A C 1
ATOM 2693 O O . GLY A 1 362 ? 10.586 -0.830 -41.365 1.00 81.75 362 GLY A O 1
ATOM 2694 N N . ARG A 1 363 ? 10.112 -2.932 -40.765 1.00 78.56 363 ARG A N 1
ATOM 2695 C CA . ARG A 1 363 ? 9.790 -3.346 -42.143 1.00 78.56 363 ARG A CA 1
ATOM 2696 C C . ARG A 1 363 ? 8.625 -2.520 -42.717 1.00 78.56 363 ARG A C 1
ATOM 2698 O O . ARG A 1 363 ? 7.640 -2.312 -42.007 1.00 78.56 363 ARG A O 1
ATOM 2705 N N . PRO A 1 364 ? 8.674 -2.129 -44.004 1.00 70.50 364 PRO A N 1
ATOM 2706 C CA . PRO A 1 364 ? 7.534 -1.510 -44.674 1.00 70.50 364 PRO A CA 1
ATOM 2707 C C . PRO A 1 364 ? 6.276 -2.371 -44.495 1.00 70.50 364 PRO A C 1
ATOM 2709 O O . PRO A 1 364 ? 6.309 -3.577 -44.739 1.00 70.50 364 PRO A O 1
ATOM 2712 N N . GLY A 1 365 ? 5.190 -1.769 -44.006 1.00 68.19 365 GLY A N 1
ATOM 2713 C CA . GLY A 1 365 ? 3.937 -2.476 -43.714 1.00 68.19 365 GLY A CA 1
ATOM 2714 C C . GLY A 1 365 ? 3.853 -3.160 -42.340 1.00 68.19 365 GLY A C 1
ATOM 2715 O O . GLY A 1 365 ? 2.802 -3.708 -42.020 1.00 68.19 365 GLY A O 1
ATOM 2716 N N . SER A 1 366 ? 4.890 -3.105 -41.489 1.00 74.56 366 SER A N 1
ATOM 2717 C CA . SER A 1 366 ? 4.806 -3.621 -40.107 1.00 74.56 366 SER A CA 1
ATOM 2718 C C . SER A 1 366 ? 3.875 -2.787 -39.224 1.00 74.56 366 SER A C 1
ATOM 2720 O O . SER A 1 366 ? 3.270 -3.311 -38.289 1.00 74.56 366 SER A O 1
ATOM 2722 N N . GLY A 1 367 ? 3.767 -1.485 -39.517 1.00 76.56 367 GLY A N 1
ATOM 2723 C CA . GLY A 1 367 ? 3.015 -0.511 -38.729 1.00 76.56 367 GLY A CA 1
ATOM 2724 C C . GLY A 1 367 ? 3.714 -0.076 -37.436 1.00 76.56 367 GLY A C 1
ATOM 2725 O O . GLY A 1 367 ? 3.156 0.759 -36.720 1.00 76.56 367 GLY A O 1
ATOM 2726 N N . ALA A 1 368 ? 4.912 -0.583 -37.127 1.00 85.56 368 ALA A N 1
ATOM 2727 C CA . ALA A 1 368 ? 5.655 -0.222 -35.922 1.00 85.56 368 ALA A CA 1
ATOM 2728 C C . ALA A 1 368 ? 6.513 1.040 -36.118 1.00 85.56 368 ALA A C 1
ATOM 2730 O O . ALA A 1 368 ? 7.023 1.302 -37.206 1.00 85.56 368 ALA A O 1
ATOM 2731 N N . ARG A 1 369 ? 6.683 1.822 -35.046 1.00 90.75 369 ARG A N 1
ATOM 2732 C CA . ARG A 1 369 ? 7.613 2.961 -34.996 1.00 90.75 369 ARG A CA 1
ATOM 2733 C C . ARG A 1 369 ? 8.765 2.633 -34.065 1.00 90.75 369 ARG A C 1
ATOM 2735 O O . ARG A 1 369 ? 8.536 2.158 -32.951 1.00 90.75 369 ARG A O 1
ATOM 2742 N N . VAL A 1 370 ? 9.984 2.903 -34.511 1.00 92.56 370 VAL A N 1
ATOM 2743 C CA . VAL A 1 370 ? 11.197 2.610 -33.747 1.00 92.56 370 VAL A CA 1
ATOM 2744 C C . VAL A 1 370 ? 11.895 3.913 -33.393 1.00 92.56 370 VAL A C 1
ATOM 2746 O O . VAL A 1 370 ? 12.058 4.780 -34.244 1.00 92.56 370 VAL A O 1
ATOM 2749 N N . ALA A 1 371 ? 12.304 4.042 -32.137 1.00 94.88 371 ALA A N 1
ATOM 2750 C CA . ALA A 1 371 ? 13.178 5.099 -31.655 1.00 94.88 371 ALA A CA 1
ATOM 2751 C C . ALA A 1 371 ? 14.455 4.475 -31.093 1.00 94.88 371 ALA A C 1
ATOM 2753 O O . ALA A 1 371 ? 14.424 3.381 -30.523 1.00 94.88 371 ALA A O 1
ATOM 2754 N N . VAL A 1 372 ? 15.583 5.164 -31.232 1.00 95.94 372 VAL A N 1
ATOM 2755 C CA . VAL A 1 372 ? 16.874 4.696 -30.714 1.00 95.94 372 VAL A CA 1
ATOM 2756 C C . VAL A 1 372 ? 17.502 5.814 -29.900 1.00 95.94 372 VAL A C 1
ATOM 2758 O O . VAL A 1 372 ? 17.741 6.907 -30.417 1.00 95.94 372 VAL A O 1
ATOM 2761 N N . LEU A 1 373 ? 17.789 5.522 -28.633 1.00 95.56 373 LEU A N 1
ATOM 2762 C CA . LEU A 1 373 ? 18.485 6.424 -27.724 1.00 95.56 373 LEU A CA 1
ATOM 2763 C C . LEU A 1 373 ? 19.867 5.856 -27.407 1.00 95.56 373 LEU A C 1
ATOM 2765 O O . LEU A 1 373 ? 19.994 4.743 -26.888 1.00 95.56 373 LEU A O 1
ATOM 2769 N N . LEU A 1 374 ? 20.903 6.637 -27.703 1.00 94.38 374 LEU A N 1
ATOM 2770 C CA . LEU A 1 374 ? 22.267 6.344 -27.297 1.00 94.38 374 LEU A CA 1
ATOM 2771 C C . LEU A 1 374 ? 22.430 6.668 -25.812 1.00 94.38 374 LEU A C 1
ATOM 2773 O O . LEU A 1 374 ? 22.208 7.803 -25.389 1.00 94.38 374 LEU A O 1
ATOM 2777 N N . VAL A 1 375 ? 22.840 5.674 -25.027 1.00 92.81 375 VAL A N 1
ATOM 2778 C CA . VAL A 1 375 ? 23.012 5.806 -23.580 1.00 92.81 375 VAL A CA 1
ATOM 2779 C C . VAL A 1 375 ? 24.488 5.979 -23.249 1.00 92.81 375 VAL A C 1
ATOM 2781 O O . VAL A 1 375 ? 25.254 5.015 -23.186 1.00 92.81 375 VAL A O 1
ATOM 2784 N N . GLY A 1 376 ? 24.876 7.234 -23.047 1.00 90.38 376 GLY A N 1
ATOM 2785 C CA . GLY A 1 376 ? 26.101 7.623 -22.364 1.00 90.38 376 GLY A CA 1
ATOM 2786 C C . GLY A 1 376 ? 25.810 8.134 -20.958 1.00 90.38 376 GLY A C 1
ATOM 2787 O O . GLY A 1 376 ? 24.833 7.733 -20.321 1.00 90.38 376 GLY A O 1
ATOM 2788 N N . GLY A 1 377 ? 26.664 9.029 -20.478 1.00 89.31 377 GLY A N 1
ATOM 2789 C CA . GLY A 1 377 ? 26.481 9.672 -19.189 1.00 89.31 377 GLY A CA 1
ATOM 2790 C C . GLY A 1 377 ? 27.160 11.032 -19.092 1.00 89.31 377 GLY A C 1
ATOM 2791 O O . GLY A 1 377 ? 27.898 11.436 -20.001 1.00 89.31 377 GLY A O 1
ATOM 2792 N N . PRO A 1 378 ? 26.914 11.739 -17.981 1.00 89.81 378 PRO A N 1
ATOM 2793 C CA . PRO A 1 378 ? 27.489 13.042 -17.715 1.00 89.81 378 PRO A CA 1
ATOM 2794 C C . PRO A 1 378 ? 29.005 12.946 -17.580 1.00 89.81 378 PRO A C 1
ATOM 2796 O O . PRO A 1 378 ? 29.554 11.968 -17.071 1.00 89.81 378 PRO A O 1
ATOM 2799 N N . ARG A 1 379 ? 29.686 14.002 -18.023 1.00 85.19 379 ARG A N 1
ATOM 2800 C CA . ARG A 1 379 ? 31.143 14.075 -17.937 1.00 85.19 379 ARG A CA 1
ATOM 2801 C C . ARG A 1 379 ? 31.642 14.490 -16.576 1.00 85.19 379 ARG A C 1
ATOM 2803 O O . ARG A 1 379 ? 32.815 14.305 -16.361 1.00 85.19 379 ARG A O 1
ATOM 2810 N N . ASP A 1 380 ? 30.832 15.064 -15.691 1.00 85.81 380 ASP A N 1
ATOM 2811 C CA . ASP A 1 380 ? 31.263 15.522 -14.370 1.00 85.81 380 ASP A CA 1
ATOM 2812 C C . ASP A 1 380 ? 30.110 15.563 -13.360 1.00 85.81 380 ASP A C 1
ATOM 2814 O O . ASP A 1 380 ? 28.944 15.338 -13.695 1.00 85.81 380 ASP A O 1
ATOM 2818 N N . TRP A 1 381 ? 30.441 15.860 -12.102 1.00 86.50 381 TRP A N 1
ATOM 2819 C CA . TRP A 1 381 ? 29.474 15.917 -11.008 1.00 86.50 381 TRP A CA 1
ATOM 2820 C C . TRP A 1 381 ? 28.413 17.017 -11.169 1.00 86.50 381 TRP A C 1
ATOM 2822 O O . TRP A 1 381 ? 27.267 16.850 -10.747 1.00 86.50 381 TRP A O 1
ATOM 2832 N N . ARG A 1 382 ? 28.759 18.163 -11.773 1.00 86.94 382 ARG A N 1
ATOM 2833 C CA . ARG A 1 382 ? 27.806 19.267 -11.984 1.00 86.94 382 ARG A CA 1
ATOM 2834 C C . ARG A 1 382 ? 26.774 18.869 -13.035 1.00 86.94 382 ARG A C 1
ATOM 2836 O O . ARG A 1 382 ? 25.585 19.088 -12.819 1.00 86.94 382 ARG A O 1
ATOM 2843 N N . ALA A 1 383 ? 27.224 18.254 -14.123 1.00 87.38 383 ALA A N 1
ATOM 2844 C CA . ALA A 1 383 ? 26.373 17.687 -15.157 1.00 87.38 383 ALA A CA 1
ATOM 2845 C C . ALA A 1 383 ? 25.486 16.565 -14.593 1.00 87.38 383 ALA A C 1
ATOM 2847 O O . ALA A 1 383 ? 24.274 16.596 -14.787 1.00 87.38 383 ALA A O 1
ATOM 2848 N N . TYR A 1 384 ? 26.044 15.655 -13.784 1.00 87.88 384 TYR A N 1
ATOM 2849 C CA . TYR A 1 384 ? 25.263 14.622 -13.096 1.00 87.88 384 TYR A CA 1
ATOM 2850 C C . TYR A 1 384 ? 24.130 15.206 -12.245 1.00 87.88 384 TYR A C 1
ATOM 2852 O O . TYR A 1 384 ? 22.988 14.757 -12.358 1.00 87.88 384 TYR A O 1
ATOM 2860 N N . ARG A 1 385 ? 24.406 16.237 -11.434 1.00 87.06 385 ARG A N 1
ATOM 2861 C CA . ARG A 1 385 ? 23.371 16.888 -10.615 1.00 87.06 385 ARG A CA 1
ATOM 2862 C C . ARG A 1 385 ? 22.281 17.544 -11.459 1.00 87.06 385 ARG A C 1
ATOM 2864 O O . ARG A 1 385 ? 21.117 17.365 -11.130 1.00 87.06 385 ARG A O 1
ATOM 2871 N N . ARG A 1 386 ? 22.617 18.210 -12.570 1.00 87.19 386 ARG A N 1
ATOM 2872 C CA . ARG A 1 386 ? 21.604 18.755 -13.499 1.00 87.19 386 ARG A CA 1
ATOM 2873 C C . ARG A 1 386 ? 20.703 17.668 -14.091 1.00 87.19 386 ARG A C 1
ATOM 2875 O O . ARG A 1 386 ? 19.523 17.903 -14.300 1.00 87.19 386 ARG A O 1
ATOM 2882 N N . CYS A 1 387 ? 21.252 16.481 -14.340 1.00 86.62 387 CYS A N 1
ATOM 2883 C CA . CYS A 1 387 ? 20.514 15.355 -14.916 1.00 86.62 387 CYS A CA 1
ATOM 2884 C C . CYS A 1 387 ? 19.672 14.562 -13.908 1.00 86.62 387 CYS A C 1
ATOM 2886 O O . CYS A 1 387 ? 18.823 13.775 -14.322 1.00 86.62 387 CYS A O 1
ATOM 2888 N N . THR A 1 388 ? 19.920 14.714 -12.602 1.00 83.19 388 THR A N 1
ATOM 2889 C CA . THR A 1 388 ? 19.321 13.857 -11.559 1.00 83.19 388 THR A CA 1
ATOM 2890 C C . THR A 1 388 ? 18.585 14.607 -10.451 1.00 83.19 388 THR A C 1
ATOM 2892 O O . THR A 1 388 ? 17.768 13.998 -9.756 1.00 83.19 388 THR A O 1
ATOM 2895 N N . GLN A 1 389 ? 18.852 15.897 -10.260 1.00 72.50 389 GLN A N 1
ATOM 2896 C CA . GLN A 1 389 ? 18.191 16.745 -9.271 1.00 72.50 389 GLN A CA 1
ATOM 2897 C C . GLN A 1 389 ? 17.288 17.753 -9.989 1.00 72.50 389 GLN A C 1
ATOM 2899 O O . GLN A 1 389 ? 17.670 18.278 -11.033 1.00 72.50 389 GLN A O 1
ATOM 2904 N N . ASP A 1 390 ? 16.116 18.044 -9.414 1.00 56.91 390 ASP A N 1
ATOM 2905 C CA . ASP A 1 390 ? 15.161 19.060 -9.891 1.00 56.91 390 ASP A CA 1
ATOM 2906 C C . ASP A 1 390 ? 15.697 20.487 -9.654 1.00 56.91 390 ASP A C 1
ATOM 2908 O O . ASP A 1 390 ? 15.092 21.317 -8.981 1.00 56.91 390 ASP A O 1
ATOM 2912 N N . ALA A 1 391 ? 16.885 20.789 -10.173 1.00 49.81 391 ALA A N 1
ATOM 2913 C CA . ALA A 1 391 ? 17.517 22.093 -10.059 1.00 49.81 391 ALA A CA 1
ATOM 2914 C C . ALA A 1 391 ? 16.993 23.041 -11.150 1.00 49.81 391 ALA A C 1
ATOM 2916 O O . ALA A 1 391 ? 17.763 23.454 -12.007 1.00 49.81 391 ALA A O 1
ATOM 2917 N N . GLY A 1 392 ? 15.689 23.352 -11.133 1.00 53.25 392 GLY A N 1
ATOM 2918 C CA . GLY A 1 392 ? 15.026 24.495 -11.799 1.00 53.25 392 GLY A CA 1
ATOM 2919 C C . GLY A 1 392 ? 15.055 24.600 -13.337 1.00 53.25 392 GLY A C 1
ATOM 2920 O O . GLY A 1 392 ? 14.067 25.018 -13.932 1.00 53.25 392 GLY A O 1
ATOM 2921 N N . ALA A 1 393 ? 16.137 24.204 -14.007 1.00 63.06 393 ALA A N 1
ATOM 2922 C CA . ALA A 1 393 ? 16.314 24.240 -15.452 1.00 63.06 393 ALA A CA 1
ATOM 2923 C C . ALA A 1 393 ? 16.387 22.812 -16.007 1.00 63.06 393 ALA A C 1
ATOM 2925 O O . ALA A 1 393 ? 17.144 21.975 -15.511 1.00 63.06 393 ALA A O 1
ATOM 2926 N N . ARG A 1 394 ? 15.606 22.527 -17.058 1.00 72.69 394 ARG A N 1
ATOM 2927 C CA . ARG A 1 394 ? 15.656 21.229 -17.746 1.00 72.69 394 ARG A CA 1
ATOM 2928 C C . ARG A 1 394 ? 17.042 21.056 -18.389 1.00 72.69 394 ARG A C 1
ATOM 2930 O O . ARG A 1 394 ? 17.437 21.929 -19.162 1.00 72.69 394 ARG A O 1
ATOM 2937 N N . PRO A 1 395 ? 17.779 19.973 -18.092 1.00 83.81 395 PRO A N 1
ATOM 2938 C CA . PRO A 1 395 ? 19.096 19.743 -18.676 1.00 83.81 395 PRO A CA 1
ATOM 2939 C C . PRO A 1 395 ? 18.987 19.450 -20.175 1.00 83.81 395 PRO A C 1
ATOM 2941 O O . PRO A 1 395 ? 18.010 18.849 -20.631 1.00 83.81 395 PRO A O 1
ATOM 2944 N N . ASP A 1 396 ? 20.025 19.803 -20.932 1.00 87.62 396 ASP A N 1
ATOM 2945 C CA . ASP A 1 396 ? 20.179 19.299 -22.294 1.00 87.62 396 ASP A CA 1
ATOM 2946 C C . ASP A 1 396 ? 20.601 17.826 -22.215 1.00 87.62 396 ASP A C 1
ATOM 2948 O O . ASP A 1 396 ? 21.703 17.496 -21.768 1.00 87.62 396 ASP A O 1
ATOM 2952 N N . LEU A 1 397 ? 19.715 16.919 -22.631 1.00 88.56 397 LEU A N 1
ATOM 2953 C CA . LEU A 1 397 ? 19.954 15.479 -22.524 1.00 88.56 397 LEU A CA 1
ATOM 2954 C C . LEU A 1 397 ? 21.223 15.040 -23.266 1.00 88.56 397 LEU A C 1
ATOM 2956 O O . LEU A 1 397 ? 21.971 14.213 -22.740 1.00 88.56 397 LEU A O 1
ATOM 2960 N N . ALA A 1 398 ? 21.508 15.610 -24.437 1.00 88.81 398 ALA A N 1
ATOM 2961 C CA . ALA A 1 398 ? 22.653 15.211 -25.245 1.00 88.81 398 ALA A CA 1
ATOM 2962 C C . ALA A 1 398 ? 23.954 15.782 -24.680 1.00 88.81 398 ALA A C 1
ATOM 2964 O O . ALA A 1 398 ? 24.930 15.046 -24.504 1.00 88.81 398 ALA A O 1
ATOM 2965 N N . ARG A 1 399 ? 23.964 17.082 -24.367 1.00 87.44 399 ARG A N 1
ATOM 2966 C CA . ARG A 1 399 ? 25.170 17.788 -23.923 1.00 87.44 399 ARG A CA 1
ATOM 2967 C C . ARG A 1 399 ? 25.504 17.519 -22.460 1.00 87.44 399 ARG A C 1
ATOM 2969 O O . ARG A 1 399 ? 26.659 17.239 -22.146 1.00 87.44 399 ARG A O 1
ATOM 2976 N N . ASP A 1 400 ? 24.519 17.626 -21.572 1.00 88.00 400 ASP A N 1
ATOM 2977 C CA . ASP A 1 400 ? 24.729 17.513 -20.128 1.00 88.00 400 ASP A CA 1
ATOM 2978 C C . ASP A 1 400 ? 24.684 16.052 -19.666 1.00 88.00 400 ASP A C 1
ATOM 2980 O O . ASP A 1 400 ? 25.535 15.626 -18.886 1.00 88.00 400 ASP A O 1
ATOM 2984 N N . CYS A 1 401 ? 23.731 15.262 -20.166 1.00 89.75 401 CYS A N 1
ATOM 2985 C CA . CYS A 1 401 ? 23.506 13.896 -19.675 1.00 89.75 401 CYS A CA 1
ATOM 2986 C C . CYS A 1 401 ? 24.165 12.808 -20.527 1.00 89.75 401 CYS A C 1
ATOM 2988 O O . CYS A 1 401 ? 24.183 11.649 -20.115 1.00 89.75 401 CYS A O 1
ATOM 2990 N N . GLY A 1 402 ? 24.713 13.156 -21.696 1.00 89.38 402 GLY A N 1
ATOM 2991 C CA . GLY A 1 402 ? 25.309 12.192 -22.623 1.00 89.38 402 GLY A CA 1
ATOM 2992 C C . GLY A 1 402 ? 24.284 11.243 -23.255 1.00 89.38 402 GLY A C 1
ATOM 2993 O O . GLY A 1 402 ? 24.642 10.130 -23.637 1.00 89.38 402 GLY A O 1
ATOM 2994 N N . LEU A 1 403 ? 23.019 11.661 -23.333 1.00 92.69 403 LEU A N 1
ATOM 2995 C CA . LEU A 1 403 ? 21.896 10.911 -23.889 1.00 92.69 403 LEU A CA 1
ATOM 2996 C C . LEU A 1 403 ? 21.454 11.543 -25.209 1.00 92.69 403 LEU A C 1
ATOM 2998 O O . LEU A 1 403 ? 20.834 12.604 -25.211 1.00 92.69 403 LEU A O 1
ATOM 3002 N N . SER A 1 404 ? 21.743 10.895 -26.336 1.00 94.12 404 SER A N 1
ATOM 3003 C CA . SER A 1 404 ? 21.398 11.429 -27.658 1.00 94.12 404 SER A CA 1
ATOM 3004 C C . SER A 1 404 ? 20.402 10.544 -28.400 1.00 94.12 404 SER A C 1
ATOM 3006 O O . SER A 1 404 ? 20.604 9.340 -28.573 1.00 94.12 404 SER A O 1
ATOM 3008 N N . TRP A 1 405 ? 19.311 11.153 -28.862 1.00 94.31 405 TRP A N 1
ATOM 3009 C CA . TRP A 1 405 ? 18.368 10.497 -29.760 1.00 94.31 405 TRP A CA 1
ATOM 3010 C C . TRP A 1 405 ? 18.996 10.364 -31.144 1.00 94.31 405 TRP A C 1
ATOM 3012 O O . TRP A 1 405 ? 19.422 11.343 -31.748 1.00 94.31 405 TRP A O 1
ATOM 3022 N N . VAL A 1 406 ? 19.068 9.130 -31.633 1.00 93.31 406 VAL A N 1
ATOM 3023 C CA . VAL A 1 406 ? 19.525 8.802 -32.992 1.00 93.31 406 VAL A CA 1
ATOM 3024 C C . VAL A 1 406 ? 18.363 8.934 -33.974 1.00 93.31 406 VAL A C 1
ATOM 3026 O O . VAL A 1 406 ? 18.542 9.317 -35.126 1.00 93.31 406 VAL A O 1
ATOM 3029 N N . GLY A 1 407 ? 17.163 8.640 -33.481 1.00 92.00 407 GLY A N 1
ATOM 3030 C CA . GLY A 1 407 ? 15.895 8.970 -34.101 1.00 92.00 407 GLY A CA 1
ATOM 3031 C C . GLY A 1 407 ? 14.770 8.776 -33.094 1.00 92.00 407 GLY A C 1
ATOM 3032 O O . GLY A 1 407 ? 14.830 7.881 -32.243 1.00 92.00 407 GLY A O 1
ATOM 3033 N N . HIS A 1 408 ? 13.770 9.643 -33.195 1.00 93.25 408 HIS A N 1
ATOM 3034 C CA . HIS A 1 408 ? 12.499 9.527 -32.484 1.00 93.25 408 HIS A CA 1
ATOM 3035 C C . HIS A 1 408 ? 11.614 8.479 -33.158 1.00 93.25 408 HIS A C 1
ATOM 3037 O O . HIS A 1 408 ? 11.983 7.969 -34.214 1.00 93.25 408 HIS A O 1
ATOM 3043 N N . LEU A 1 409 ? 10.468 8.150 -32.555 1.00 89.75 409 LEU A N 1
ATOM 3044 C CA . LEU A 1 409 ? 9.540 7.123 -33.048 1.00 89.75 409 LEU A CA 1
ATOM 3045 C C . LEU A 1 409 ? 9.177 7.324 -34.534 1.00 89.75 409 LEU A C 1
ATOM 3047 O O . LEU A 1 409 ? 8.205 8.004 -34.863 1.00 89.75 409 LEU A O 1
ATOM 3051 N N . THR A 1 410 ? 9.930 6.668 -35.420 1.00 90.00 410 THR A N 1
ATOM 3052 C CA . THR A 1 410 ? 9.854 6.819 -36.878 1.00 90.00 410 THR A CA 1
ATOM 3053 C C . THR A 1 410 ? 9.513 5.496 -37.553 1.00 90.00 410 THR A C 1
ATOM 3055 O O . THR A 1 410 ? 9.795 4.416 -37.027 1.00 90.00 410 THR A O 1
ATOM 3058 N N . THR A 1 411 ? 8.883 5.584 -38.720 1.00 87.19 411 THR A N 1
ATOM 3059 C CA . THR A 1 411 ? 8.673 4.459 -39.640 1.00 87.19 411 THR A CA 1
ATOM 3060 C C . THR A 1 411 ? 9.800 4.330 -40.665 1.00 87.19 411 THR A C 1
ATOM 3062 O O . THR A 1 411 ? 9.884 3.307 -41.337 1.00 87.19 411 THR A O 1
ATOM 3065 N N . ASP A 1 412 ? 10.667 5.339 -40.794 1.00 87.56 412 ASP A N 1
ATOM 3066 C CA . ASP A 1 412 ? 11.816 5.305 -41.700 1.00 87.56 412 ASP A CA 1
ATOM 3067 C C . ASP A 1 412 ? 12.985 4.542 -41.063 1.00 87.56 412 ASP A C 1
ATOM 3069 O O . ASP A 1 412 ? 13.892 5.101 -40.436 1.00 87.56 412 ASP A O 1
ATOM 3073 N N . SER A 1 413 ? 12.942 3.218 -41.207 1.00 85.50 413 SER A N 1
ATOM 3074 C CA . SER A 1 413 ? 13.990 2.329 -40.712 1.00 85.50 413 SER A CA 1
ATOM 3075 C C . SER A 1 413 ? 15.321 2.521 -41.440 1.00 85.50 413 SER A C 1
ATOM 3077 O O . SER A 1 413 ? 16.370 2.280 -40.844 1.00 85.50 413 SER A O 1
ATOM 3079 N N . ALA A 1 414 ? 15.303 2.951 -42.707 1.00 87.00 414 ALA A N 1
ATOM 3080 C CA . ALA A 1 414 ? 16.501 3.076 -43.531 1.00 87.00 414 ALA A CA 1
ATOM 3081 C C . ALA A 1 414 ? 17.349 4.282 -43.105 1.00 87.00 414 ALA A C 1
ATOM 3083 O O . ALA A 1 414 ? 18.558 4.136 -42.896 1.00 87.00 414 ALA A O 1
ATOM 3084 N N . ALA A 1 415 ? 16.720 5.443 -42.890 1.00 89.19 415 ALA A N 1
ATOM 3085 C CA . ALA A 1 415 ? 17.406 6.617 -42.356 1.00 89.19 415 ALA A CA 1
ATOM 3086 C C . ALA A 1 415 ? 17.945 6.356 -40.942 1.00 89.19 415 ALA A C 1
ATOM 3088 O O . ALA A 1 415 ? 19.110 6.645 -40.652 1.00 89.19 415 ALA A O 1
ATOM 3089 N N . LEU A 1 416 ? 17.136 5.727 -40.079 1.00 90.25 416 LEU A N 1
ATOM 3090 C CA . LEU A 1 416 ? 17.539 5.390 -38.713 1.00 90.25 416 LEU A CA 1
ATOM 3091 C C . LEU A 1 416 ? 18.741 4.433 -38.691 1.00 90.25 416 LEU A C 1
ATOM 3093 O O . LEU A 1 416 ? 19.680 4.617 -37.917 1.00 90.25 416 LEU A O 1
ATOM 3097 N N . GLU A 1 417 ? 18.758 3.435 -39.574 1.00 90.69 417 GLU A N 1
ATOM 3098 C CA . GLU A 1 417 ? 19.907 2.553 -39.754 1.00 90.69 417 GLU A CA 1
ATOM 3099 C C . GLU A 1 417 ? 21.173 3.284 -40.195 1.00 90.69 417 GLU A C 1
ATOM 3101 O O . GLU A 1 417 ? 22.259 2.956 -39.703 1.00 90.69 417 GLU A O 1
ATOM 3106 N N . GLY A 1 418 ? 21.043 4.225 -41.134 1.00 90.94 418 GLY A N 1
ATOM 3107 C CA . GLY A 1 418 ? 22.142 5.067 -41.599 1.00 90.94 418 GLY A CA 1
ATOM 3108 C C . GLY A 1 418 ? 22.778 5.808 -40.429 1.00 90.94 418 GLY A C 1
ATOM 3109 O O . GLY A 1 418 ? 23.975 5.654 -40.178 1.00 90.94 418 GLY A O 1
ATOM 3110 N N . SER A 1 419 ? 21.955 6.485 -39.627 1.00 92.75 419 SER A N 1
ATOM 3111 C CA . SER A 1 419 ? 22.394 7.199 -38.426 1.00 92.75 419 SER A CA 1
ATOM 3112 C C . SER A 1 419 ? 23.105 6.285 -37.421 1.00 92.75 419 SER A C 1
ATOM 3114 O O . SER A 1 419 ? 24.147 6.662 -36.883 1.00 92.75 419 SER A O 1
ATOM 3116 N N . ILE A 1 420 ? 22.624 5.049 -37.212 1.00 92.06 420 ILE A N 1
ATOM 3117 C CA . ILE A 1 420 ? 23.254 4.099 -36.276 1.00 92.06 420 ILE A CA 1
ATOM 3118 C C . ILE A 1 420 ? 24.681 3.730 -36.698 1.00 92.06 420 ILE A C 1
ATOM 3120 O O . ILE A 1 420 ? 25.546 3.573 -35.834 1.00 92.06 420 ILE A O 1
ATOM 3124 N N . ARG A 1 421 ? 24.974 3.595 -38.000 1.00 90.75 421 ARG A N 1
ATOM 3125 C CA . ARG A 1 421 ? 26.314 3.187 -38.480 1.00 90.75 421 ARG A CA 1
ATOM 3126 C C . ARG A 1 421 ? 27.404 4.157 -38.018 1.00 90.75 421 ARG A C 1
ATOM 3128 O O . ARG A 1 421 ? 28.479 3.709 -37.598 1.00 90.75 421 ARG A O 1
ATOM 3135 N N . HIS A 1 422 ? 27.092 5.451 -38.031 1.00 90.12 422 HIS A N 1
ATOM 3136 C CA . HIS A 1 422 ? 28.018 6.543 -37.731 1.00 90.12 422 HIS A CA 1
ATOM 3137 C C . HIS A 1 422 ? 28.121 6.885 -36.238 1.00 90.12 422 HIS A C 1
ATOM 3139 O O . HIS A 1 422 ? 28.893 7.770 -35.865 1.00 90.12 422 HIS A O 1
ATOM 3145 N N . LEU A 1 423 ? 27.402 6.172 -35.361 1.00 90.19 423 LEU A N 1
ATOM 3146 C CA . LEU A 1 423 ? 27.476 6.430 -33.926 1.00 90.19 423 LEU A CA 1
ATOM 3147 C C . LEU A 1 423 ? 28.863 6.121 -33.365 1.00 90.19 423 LEU A C 1
ATOM 3149 O O . LEU A 1 423 ? 29.430 5.032 -33.555 1.00 90.19 423 LEU A O 1
ATOM 3153 N N . ARG A 1 424 ? 29.365 7.096 -32.608 1.00 88.94 424 ARG A N 1
ATOM 3154 C CA . ARG A 1 424 ? 30.575 6.984 -31.799 1.00 88.94 424 ARG A CA 1
ATOM 3155 C C . ARG A 1 424 ? 30.238 6.359 -30.454 1.00 88.94 424 ARG A C 1
ATOM 3157 O O . ARG A 1 424 ? 29.152 6.575 -29.917 1.00 88.94 424 ARG A O 1
ATOM 3164 N N . ARG A 1 425 ? 31.187 5.603 -29.909 1.00 87.00 425 ARG A N 1
ATOM 3165 C CA . ARG A 1 425 ? 31.031 4.966 -28.609 1.00 87.00 425 ARG A CA 1
ATOM 3166 C C . ARG A 1 425 ? 30.960 6.022 -27.491 1.00 87.00 425 ARG A C 1
ATOM 3168 O O . ARG A 1 425 ? 31.838 6.889 -27.421 1.00 87.00 425 ARG A O 1
ATOM 3175 N N . PRO A 1 426 ? 29.964 5.951 -26.593 1.00 84.50 426 PRO A N 1
ATOM 3176 C CA . PRO A 1 426 ? 29.958 6.728 -25.359 1.00 84.50 426 PRO A CA 1
ATOM 3177 C C . PRO A 1 426 ? 31.172 6.389 -24.484 1.00 84.50 426 PRO A C 1
ATOM 3179 O O . PRO A 1 426 ? 31.447 5.218 -24.236 1.00 84.50 426 PRO A O 1
ATOM 3182 N N . ARG A 1 427 ? 31.895 7.411 -24.008 1.00 78.12 427 ARG A N 1
ATOM 3183 C CA . ARG A 1 427 ? 33.070 7.233 -23.128 1.00 78.12 427 ARG A CA 1
ATOM 3184 C C . ARG A 1 427 ? 32.740 7.298 -21.635 1.00 78.12 427 ARG A C 1
ATOM 3186 O O . ARG A 1 427 ? 33.454 6.712 -20.832 1.00 78.12 427 ARG A O 1
ATOM 3193 N N . ALA A 1 428 ? 31.686 8.025 -21.273 1.00 81.94 428 ALA A N 1
ATOM 3194 C CA . ALA A 1 428 ? 31.248 8.169 -19.889 1.00 81.94 428 ALA A CA 1
ATOM 3195 C C . ALA A 1 428 ? 30.404 6.964 -19.449 1.00 81.94 428 ALA A C 1
ATOM 3197 O O . ALA A 1 428 ? 29.720 6.343 -20.266 1.00 81.94 428 ALA A O 1
ATOM 3198 N N . ALA A 1 429 ? 30.436 6.662 -18.150 1.00 83.00 429 ALA A N 1
ATOM 3199 C CA . ALA A 1 429 ? 29.614 5.609 -17.562 1.00 83.00 429 ALA A CA 1
ATOM 3200 C C . ALA A 1 429 ? 28.110 5.900 -17.759 1.00 83.00 429 ALA A C 1
ATOM 3202 O O . ALA A 1 429 ? 27.698 7.053 -17.642 1.00 83.00 429 ALA A O 1
ATOM 3203 N N . PRO A 1 430 ? 27.282 4.885 -18.059 1.00 87.94 430 PRO A N 1
ATOM 3204 C CA . PRO A 1 430 ? 25.915 5.096 -18.525 1.00 87.94 430 PRO A CA 1
ATOM 3205 C C . PRO A 1 430 ? 24.978 5.623 -17.428 1.00 87.94 430 PRO A C 1
ATOM 3207 O O . PRO A 1 430 ? 24.823 5.001 -16.374 1.00 87.94 430 PRO A O 1
ATOM 3210 N N . LEU A 1 431 ? 24.283 6.731 -17.706 1.00 90.62 431 LEU A N 1
ATOM 3211 C CA . LEU A 1 431 ? 23.210 7.272 -16.867 1.00 90.62 431 LEU A CA 1
ATOM 3212 C C . LEU A 1 431 ? 21.865 6.644 -17.256 1.00 90.62 431 LEU A C 1
ATOM 3214 O O . LEU A 1 431 ? 20.969 7.263 -17.838 1.00 90.62 431 LEU A O 1
ATOM 3218 N N . THR A 1 432 ? 21.743 5.359 -16.945 1.00 91.75 432 THR A N 1
ATOM 3219 C CA . THR A 1 432 ? 20.598 4.527 -17.317 1.00 91.75 432 THR A CA 1
ATOM 3220 C C . THR A 1 432 ? 19.285 5.019 -16.699 1.00 91.75 432 THR A C 1
ATOM 3222 O O . THR A 1 432 ? 18.232 4.902 -17.326 1.00 91.75 432 THR A O 1
ATOM 3225 N N . SER A 1 433 ? 19.314 5.608 -15.500 1.00 91.69 433 SER A N 1
ATOM 3226 C CA . SER A 1 433 ? 18.126 6.173 -14.846 1.00 91.69 433 SER A CA 1
ATOM 3227 C C . SER A 1 433 ? 17.441 7.249 -15.700 1.00 91.69 433 SER A C 1
ATOM 3229 O O . SER A 1 433 ? 16.237 7.162 -15.962 1.00 91.69 433 SER A O 1
ATOM 3231 N N . ALA A 1 434 ? 18.214 8.216 -16.199 1.00 91.94 434 ALA A N 1
ATOM 3232 C CA . ALA A 1 434 ? 17.733 9.287 -17.061 1.00 91.94 434 ALA A CA 1
ATOM 3233 C C . ALA A 1 434 ? 17.348 8.763 -18.453 1.00 91.94 434 ALA A C 1
ATOM 3235 O O . ALA A 1 434 ? 16.338 9.195 -19.002 1.00 91.94 434 ALA A O 1
ATOM 3236 N N . ALA A 1 435 ? 18.069 7.771 -18.989 1.00 93.88 435 ALA A N 1
ATOM 3237 C CA . ALA A 1 435 ? 17.705 7.127 -20.254 1.00 93.88 435 ALA A CA 1
ATOM 3238 C C . ALA A 1 435 ? 16.324 6.450 -20.192 1.00 93.88 435 ALA A C 1
ATOM 3240 O O . ALA A 1 435 ? 15.507 6.602 -21.100 1.00 93.88 435 ALA A O 1
ATOM 3241 N N . LEU A 1 436 ? 16.024 5.745 -19.095 1.00 94.50 436 LEU A N 1
ATOM 3242 C CA . LEU A 1 436 ? 14.710 5.134 -18.876 1.00 94.50 436 LEU A CA 1
ATOM 3243 C C . LEU A 1 436 ? 13.606 6.190 -18.716 1.00 94.50 436 LEU A C 1
ATOM 3245 O O . LEU A 1 436 ? 12.489 5.980 -19.191 1.00 94.50 436 LEU A O 1
ATOM 3249 N N . ALA A 1 437 ? 13.902 7.323 -18.073 1.00 91.81 437 ALA A N 1
ATOM 3250 C CA . ALA A 1 437 ? 12.965 8.440 -17.951 1.00 91.81 437 ALA A CA 1
ATOM 3251 C C . ALA A 1 437 ? 12.703 9.134 -19.302 1.00 91.81 437 ALA A C 1
ATOM 3253 O O . ALA A 1 437 ? 11.554 9.450 -19.622 1.00 91.81 437 ALA A O 1
ATOM 3254 N N . ALA A 1 438 ? 13.739 9.311 -20.125 1.00 92.38 438 ALA A N 1
ATOM 3255 C CA . ALA A 1 438 ? 13.618 9.829 -21.484 1.00 92.38 438 ALA A CA 1
ATOM 3256 C C . ALA A 1 438 ? 12.780 8.887 -22.362 1.00 92.38 438 ALA A C 1
ATOM 3258 O O . ALA A 1 438 ? 11.842 9.336 -23.015 1.00 92.38 438 ALA A O 1
ATOM 3259 N N . ALA A 1 439 ? 13.023 7.573 -22.295 1.00 94.25 439 ALA A N 1
ATOM 3260 C CA . ALA A 1 439 ? 12.206 6.577 -22.990 1.00 94.25 439 ALA A CA 1
ATOM 3261 C C . ALA A 1 439 ? 10.739 6.591 -22.536 1.00 94.25 439 ALA A C 1
ATOM 3263 O O . ALA A 1 439 ? 9.835 6.506 -23.364 1.00 94.25 439 ALA A O 1
ATOM 3264 N N . ALA A 1 440 ? 10.483 6.736 -21.231 1.00 92.44 440 ALA A N 1
ATOM 3265 C CA . ALA A 1 440 ? 9.124 6.885 -20.710 1.00 92.44 440 ALA A CA 1
ATOM 3266 C C . ALA A 1 440 ? 8.425 8.139 -21.263 1.00 92.44 440 ALA A C 1
ATOM 3268 O O . ALA A 1 440 ? 7.213 8.126 -21.459 1.00 92.44 440 ALA A O 1
ATOM 3269 N N . THR A 1 441 ? 9.186 9.208 -21.507 1.00 90.94 441 THR A N 1
ATOM 3270 C CA . THR A 1 441 ? 8.677 10.473 -22.048 1.00 90.94 441 THR A CA 1
ATOM 3271 C C . THR A 1 441 ? 8.387 10.359 -23.540 1.00 90.94 441 THR A C 1
ATOM 3273 O O . THR A 1 441 ? 7.309 10.755 -23.968 1.00 90.94 441 THR A O 1
ATOM 3276 N N . GLU A 1 442 ? 9.284 9.742 -24.311 1.00 92.50 442 GLU A N 1
ATOM 3277 C CA . GLU A 1 442 ? 9.067 9.439 -25.733 1.00 92.50 442 GLU A CA 1
ATOM 3278 C C . GLU A 1 442 ? 7.814 8.571 -25.923 1.00 92.50 442 GLU A C 1
ATOM 3280 O O . GLU A 1 442 ? 6.970 8.847 -26.765 1.00 92.50 442 GLU A O 1
ATOM 3285 N N . LEU A 1 443 ? 7.604 7.574 -25.060 1.00 91.12 443 LEU A N 1
ATOM 3286 C CA . LEU A 1 443 ? 6.419 6.714 -25.107 1.00 91.12 443 LEU A CA 1
ATOM 3287 C C . LEU A 1 443 ? 5.108 7.409 -24.698 1.00 91.12 443 LEU A C 1
ATOM 3289 O O . LEU A 1 443 ? 4.056 6.775 -24.751 1.00 91.12 443 LEU A O 1
ATOM 3293 N N . ARG A 1 444 ? 5.123 8.693 -24.317 1.00 88.62 444 ARG A N 1
ATOM 3294 C CA . ARG A 1 444 ? 3.888 9.483 -24.170 1.00 88.62 444 ARG A CA 1
ATOM 3295 C C . ARG A 1 444 ? 3.316 9.933 -25.514 1.00 88.62 444 ARG A C 1
ATOM 3297 O O . ARG A 1 444 ? 2.112 10.124 -25.596 1.00 88.62 444 ARG A O 1
ATOM 3304 N N . THR A 1 445 ? 4.131 10.042 -26.567 1.00 86.75 445 THR A N 1
ATOM 3305 C CA . THR A 1 445 ? 3.692 10.407 -27.937 1.00 86.75 445 THR A CA 1
ATOM 3306 C C . THR A 1 445 ? 3.240 9.186 -28.755 1.00 86.75 445 THR A C 1
ATOM 3308 O O . THR A 1 445 ? 3.174 9.175 -29.993 1.00 86.75 445 THR A O 1
ATOM 3311 N N . ARG A 1 446 ? 2.944 8.100 -28.044 1.00 87.81 446 ARG A N 1
ATOM 3312 C CA . ARG A 1 446 ? 2.490 6.832 -28.593 1.00 87.81 446 ARG A CA 1
ATOM 3313 C C . ARG A 1 446 ? 1.097 6.954 -29.206 1.00 87.81 446 ARG A C 1
ATOM 3315 O O . ARG A 1 446 ? 0.264 7.703 -28.703 1.00 87.81 446 ARG A O 1
ATOM 3322 N N . ARG A 1 447 ? 0.812 6.164 -30.245 1.00 84.94 447 ARG A N 1
ATOM 3323 C CA . ARG A 1 447 ? -0.553 6.039 -30.764 1.00 84.94 447 ARG A CA 1
ATOM 3324 C C . ARG A 1 447 ? -1.452 5.340 -29.736 1.00 84.94 447 ARG A C 1
ATOM 3326 O O . ARG A 1 447 ? -1.014 4.512 -28.925 1.00 84.94 447 ARG A O 1
ATOM 3333 N N . ALA A 1 448 ? -2.732 5.698 -29.746 1.00 79.50 448 ALA A N 1
ATOM 3334 C CA . ALA A 1 448 ? -3.727 5.021 -28.927 1.00 79.50 448 ALA A CA 1
ATOM 3335 C C . ALA A 1 448 ? -3.832 3.547 -29.365 1.00 79.50 448 ALA A C 1
ATOM 3337 O O . ALA A 1 448 ? -3.848 3.246 -30.554 1.00 79.50 448 ALA A O 1
ATOM 3338 N N . GLY A 1 449 ? -3.853 2.617 -28.406 1.00 74.69 449 GLY A N 1
ATOM 3339 C CA . GLY A 1 449 ? -4.020 1.179 -28.676 1.00 74.69 449 GLY A CA 1
ATOM 3340 C C . GLY A 1 449 ? -2.762 0.367 -29.052 1.00 74.69 449 GLY A C 1
ATOM 3341 O O . GLY A 1 449 ? -2.833 -0.856 -29.061 1.00 74.69 449 GLY A O 1
ATOM 3342 N N . THR A 1 450 ? -1.588 0.971 -29.282 1.00 81.75 450 THR A N 1
ATOM 3343 C CA . THR A 1 450 ? -0.391 0.276 -29.841 1.00 81.75 450 THR A CA 1
ATOM 3344 C C . THR A 1 450 ? 0.701 -0.161 -28.841 1.00 81.75 450 THR A C 1
ATOM 3346 O O . THR A 1 450 ? 1.512 0.647 -28.441 1.00 81.75 450 THR A O 1
ATOM 3349 N N . SER A 1 451 ? 0.835 -1.411 -28.384 1.00 82.44 451 SER A N 1
ATOM 3350 C CA . SER A 1 451 ? 1.753 -1.758 -27.255 1.00 82.44 451 SER A CA 1
ATOM 3351 C C . SER A 1 451 ? 3.190 -1.167 -27.309 1.00 82.44 451 SER A C 1
ATOM 3353 O O . SER A 1 451 ? 3.852 -1.193 -28.342 1.00 82.44 451 SER A O 1
ATOM 3355 N N . GLY A 1 452 ? 3.681 -0.662 -26.168 1.00 89.94 452 GLY A N 1
ATOM 3356 C CA . GLY A 1 452 ? 4.952 0.057 -26.045 1.00 89.94 452 GLY A CA 1
ATOM 3357 C C . GLY A 1 452 ? 6.010 -0.820 -25.390 1.00 89.94 452 GLY A C 1
ATOM 3358 O O . GLY A 1 452 ? 5.755 -1.411 -24.334 1.00 89.94 452 GLY A O 1
ATOM 3359 N N . VAL A 1 453 ? 7.183 -0.912 -26.012 1.00 91.44 453 VAL A N 1
ATOM 3360 C CA . VAL A 1 453 ? 8.275 -1.782 -25.570 1.00 91.44 453 VAL A CA 1
ATOM 3361 C C . VAL A 1 453 ? 9.587 -1.008 -25.552 1.00 91.44 453 VAL A C 1
ATOM 3363 O O . VAL A 1 453 ? 9.946 -0.347 -26.519 1.00 91.44 453 VAL A O 1
ATOM 3366 N N . VAL A 1 454 ? 10.327 -1.118 -24.454 1.00 95.31 454 VAL A N 1
ATOM 3367 C CA . VAL A 1 454 ? 11.686 -0.593 -24.322 1.00 95.31 454 VAL A CA 1
ATOM 3368 C C . VAL A 1 454 ? 12.654 -1.765 -24.277 1.00 95.31 454 VAL A C 1
ATOM 3370 O O . VAL A 1 454 ? 12.515 -2.643 -23.425 1.00 95.31 454 VAL A O 1
ATOM 3373 N N . ILE A 1 455 ? 13.623 -1.785 -25.188 1.00 94.38 455 ILE A N 1
ATOM 3374 C CA . ILE A 1 455 ? 14.653 -2.821 -25.295 1.00 94.38 455 ILE A CA 1
ATOM 3375 C C . ILE A 1 455 ? 15.990 -2.195 -24.909 1.00 94.38 455 ILE A C 1
ATOM 3377 O O . ILE A 1 455 ? 16.556 -1.414 -25.668 1.00 94.38 455 ILE A O 1
ATOM 3381 N N . ALA A 1 456 ? 16.495 -2.532 -23.726 1.00 93.06 456 ALA A N 1
ATOM 3382 C CA . ALA A 1 456 ? 17.784 -2.066 -23.241 1.00 93.06 456 ALA A CA 1
ATOM 3383 C C . ALA A 1 456 ? 18.893 -3.050 -23.617 1.00 93.06 456 ALA A C 1
ATOM 3385 O O . ALA A 1 456 ? 18.981 -4.144 -23.060 1.00 93.06 456 ALA A O 1
ATOM 3386 N N . VAL A 1 457 ? 19.736 -2.648 -24.565 1.00 89.75 457 VAL A N 1
ATOM 3387 C CA . VAL A 1 457 ? 20.932 -3.373 -24.997 1.00 89.75 457 VAL A CA 1
ATOM 3388 C C . VAL A 1 457 ? 22.129 -2.713 -24.327 1.00 89.75 457 VAL A C 1
ATOM 3390 O O . VAL A 1 457 ? 22.627 -1.687 -24.790 1.00 89.75 457 VAL A O 1
ATOM 3393 N N . THR A 1 458 ? 22.554 -3.263 -23.192 1.00 84.38 458 THR A N 1
ATOM 3394 C CA . THR A 1 458 ? 23.639 -2.698 -22.381 1.00 84.38 458 THR A CA 1
ATOM 3395 C C . THR A 1 458 ? 24.472 -3.811 -21.744 1.00 84.38 458 THR A C 1
ATOM 3397 O O . THR A 1 458 ? 24.116 -4.986 -21.801 1.00 84.38 458 THR A O 1
ATOM 3400 N N . ASP A 1 459 ? 25.577 -3.454 -21.101 1.00 78.00 459 ASP A N 1
ATOM 3401 C CA . ASP A 1 459 ? 26.369 -4.356 -20.256 1.00 78.00 459 ASP A CA 1
ATOM 3402 C C . ASP A 1 459 ? 25.812 -4.475 -18.820 1.00 78.00 459 ASP A C 1
ATOM 3404 O O . ASP A 1 459 ? 26.438 -5.060 -17.943 1.00 78.00 459 ASP A O 1
ATOM 3408 N N . GLY A 1 460 ? 24.638 -3.899 -18.542 1.00 77.44 460 GLY A N 1
ATOM 3409 C CA . GLY A 1 460 ? 24.030 -3.874 -17.209 1.00 77.44 460 GLY A CA 1
ATOM 3410 C C . GLY A 1 460 ? 24.676 -2.896 -16.219 1.00 77.44 460 GLY A C 1
ATOM 3411 O O . GLY A 1 460 ? 24.235 -2.836 -15.068 1.00 77.44 460 GLY A O 1
ATOM 3412 N N . SER A 1 461 ? 25.682 -2.117 -16.632 1.00 80.50 461 SER A N 1
ATOM 3413 C CA . SER A 1 461 ? 26.245 -1.058 -15.796 1.00 80.50 461 SER A CA 1
ATOM 3414 C C . SER A 1 461 ? 25.301 0.151 -15.722 1.00 80.50 461 SER A C 1
ATOM 3416 O O . SER A 1 461 ? 24.530 0.444 -16.639 1.00 80.50 461 SER A O 1
ATOM 3418 N N . SER A 1 462 ? 25.309 0.837 -14.581 1.00 87.25 462 SER A N 1
ATOM 3419 C CA . SER A 1 462 ? 24.591 2.096 -14.388 1.00 87.25 462 SER A CA 1
ATOM 3420 C C . SER A 1 462 ? 25.320 2.943 -13.357 1.00 87.25 462 SER A C 1
ATOM 3422 O O . SER A 1 462 ? 25.828 2.409 -12.369 1.00 87.25 462 SER A O 1
ATOM 3424 N N . LEU A 1 463 ? 25.351 4.250 -13.595 1.00 86.88 463 LEU A N 1
ATOM 3425 C CA . LEU A 1 463 ? 25.961 5.242 -12.721 1.00 86.88 463 LEU A CA 1
ATOM 3426 C C . LEU A 1 463 ? 25.260 5.335 -11.348 1.00 86.88 463 LEU A C 1
ATOM 3428 O O . LEU A 1 463 ? 25.911 5.611 -10.342 1.00 86.88 463 LEU A O 1
ATOM 3432 N N . ASP A 1 464 ? 23.948 5.089 -11.316 1.00 87.56 464 ASP A N 1
ATOM 3433 C CA . ASP A 1 464 ? 23.063 5.250 -10.157 1.00 87.56 464 ASP A CA 1
ATOM 3434 C C . ASP A 1 464 ? 22.036 4.094 -10.051 1.00 87.56 464 ASP A C 1
ATOM 3436 O O . ASP A 1 464 ? 20.878 4.195 -10.488 1.00 87.56 464 ASP A O 1
ATOM 3440 N N . PRO A 1 465 ? 22.435 2.929 -9.507 1.00 88.75 465 PRO A N 1
ATOM 3441 C CA . PRO A 1 465 ? 21.587 1.738 -9.467 1.00 88.75 465 PRO A CA 1
ATOM 3442 C C . PRO A 1 465 ? 20.255 1.903 -8.715 1.00 88.75 465 PRO A C 1
ATOM 3444 O O . PRO A 1 465 ? 19.228 1.361 -9.154 1.00 88.75 465 PRO A O 1
ATOM 3447 N N . HIS A 1 466 ? 20.222 2.635 -7.599 1.00 87.69 466 HIS A N 1
ATOM 3448 C CA . HIS A 1 466 ? 18.995 2.866 -6.836 1.00 87.69 466 HIS A CA 1
ATOM 3449 C C . HIS A 1 466 ? 18.005 3.728 -7.634 1.00 87.69 466 HIS A C 1
ATOM 3451 O O . HIS A 1 466 ? 16.843 3.341 -7.814 1.00 87.69 466 HIS A O 1
ATOM 3457 N N . ARG A 1 467 ? 18.472 4.831 -8.228 1.00 88.31 467 ARG A N 1
ATOM 3458 C CA . ARG A 1 467 ? 17.660 5.688 -9.115 1.00 88.31 467 ARG A CA 1
ATOM 3459 C C . ARG A 1 467 ? 17.224 4.974 -10.391 1.00 88.31 467 ARG A C 1
ATOM 3461 O O . ARG A 1 467 ? 16.070 5.098 -10.804 1.00 88.31 467 ARG A O 1
ATOM 3468 N N . THR A 1 468 ? 18.085 4.139 -10.968 1.00 91.81 468 THR A N 1
ATOM 3469 C CA . THR A 1 468 ? 17.732 3.265 -12.099 1.00 91.81 468 THR A CA 1
ATOM 3470 C C . THR A 1 468 ? 16.584 2.326 -11.724 1.00 91.81 468 THR A C 1
ATOM 3472 O O . THR A 1 468 ? 15.631 2.164 -12.488 1.00 91.81 468 THR A O 1
ATOM 3475 N N . SER A 1 469 ? 16.599 1.780 -10.504 1.00 91.19 469 SER A N 1
ATOM 3476 C CA . SER A 1 469 ? 15.505 0.950 -9.988 1.00 91.19 469 SER A CA 1
ATOM 3477 C C . SER A 1 469 ? 14.186 1.723 -9.887 1.00 91.19 469 SER A C 1
ATOM 3479 O O . SER A 1 469 ? 13.126 1.184 -10.219 1.00 91.19 469 SER A O 1
ATOM 3481 N N . GLN A 1 470 ? 14.231 2.985 -9.448 1.00 89.00 470 GLN A N 1
ATOM 3482 C CA . GLN A 1 470 ? 13.059 3.863 -9.390 1.00 89.00 470 GLN A CA 1
ATOM 3483 C C . GLN A 1 470 ? 12.525 4.194 -10.794 1.00 89.00 470 GLN A C 1
ATOM 3485 O O . GLN A 1 470 ? 11.325 4.043 -11.042 1.00 89.00 470 GLN A O 1
ATOM 3490 N N . ALA A 1 471 ? 13.399 4.571 -11.730 1.00 92.25 471 ALA A N 1
ATOM 3491 C CA . ALA A 1 471 ? 13.033 4.866 -13.115 1.00 92.25 471 ALA A CA 1
ATOM 3492 C C . ALA A 1 471 ? 12.424 3.639 -13.816 1.00 92.25 471 ALA A C 1
ATOM 3494 O O . ALA A 1 471 ? 11.351 3.731 -14.413 1.00 92.25 471 ALA A O 1
ATOM 3495 N N . ALA A 1 472 ? 13.024 2.458 -13.641 1.00 94.38 472 ALA A N 1
ATOM 3496 C CA . ALA A 1 472 ? 12.494 1.200 -14.159 1.00 94.38 472 ALA A CA 1
ATOM 3497 C C . ALA A 1 472 ? 11.117 0.851 -13.562 1.00 94.38 472 ALA A C 1
ATOM 3499 O O . ALA A 1 472 ? 10.234 0.367 -14.270 1.00 94.38 472 ALA A O 1
ATOM 3500 N N . ARG A 1 473 ? 10.880 1.104 -12.263 1.00 91.06 473 ARG A N 1
ATOM 3501 C CA . ARG A 1 473 ? 9.543 0.948 -11.649 1.00 91.06 473 ARG A CA 1
ATOM 3502 C C . ARG A 1 473 ? 8.506 1.871 -12.291 1.00 91.06 473 ARG A C 1
ATOM 3504 O O . ARG A 1 473 ? 7.375 1.434 -12.483 1.00 91.06 473 ARG A O 1
ATOM 3511 N N . ARG A 1 474 ? 8.871 3.116 -12.616 1.00 90.62 474 ARG A N 1
ATOM 3512 C CA . ARG A 1 474 ? 7.970 4.084 -13.265 1.00 90.62 474 ARG A CA 1
ATOM 3513 C C . ARG A 1 474 ? 7.662 3.680 -14.707 1.00 90.62 474 ARG A C 1
ATOM 3515 O O . ARG A 1 474 ? 6.491 3.581 -15.056 1.00 90.62 474 ARG A O 1
ATOM 3522 N N . LEU A 1 475 ? 8.683 3.355 -15.502 1.00 92.81 475 LEU A N 1
ATOM 3523 C CA . LEU A 1 475 ? 8.527 2.947 -16.902 1.00 92.81 475 LEU A CA 1
ATOM 3524 C C . LEU A 1 475 ? 7.650 1.695 -17.051 1.00 92.81 475 LEU A C 1
ATOM 3526 O O . LEU A 1 475 ? 6.777 1.661 -17.913 1.00 92.81 475 LEU A O 1
ATOM 3530 N N . ARG A 1 476 ? 7.807 0.702 -16.164 1.00 91.75 476 ARG A N 1
ATOM 3531 C CA . ARG A 1 476 ? 7.014 -0.543 -16.185 1.00 91.75 476 ARG A CA 1
ATOM 3532 C C . ARG A 1 476 ? 5.513 -0.359 -15.972 1.00 91.75 476 ARG A C 1
ATOM 3534 O O . ARG A 1 476 ? 4.755 -1.280 -16.255 1.00 91.75 476 ARG A O 1
ATOM 3541 N N . LYS A 1 477 ? 5.075 0.800 -15.470 1.00 86.25 477 LYS A N 1
ATOM 3542 C CA . LYS A 1 477 ? 3.646 1.135 -15.391 1.00 86.25 477 LYS A CA 1
ATOM 3543 C C . LYS A 1 477 ? 3.064 1.523 -16.754 1.00 86.25 477 LYS A C 1
ATOM 3545 O O . LYS A 1 477 ? 1.861 1.401 -16.933 1.00 86.25 477 LYS A O 1
ATOM 3550 N N . ALA A 1 478 ? 3.899 1.991 -17.683 1.00 85.88 478 ALA A N 1
ATOM 3551 C CA . ALA A 1 478 ? 3.481 2.513 -18.984 1.00 85.88 478 ALA A CA 1
ATOM 3552 C C . ALA A 1 478 ? 3.871 1.606 -20.163 1.00 85.88 478 ALA A C 1
ATOM 3554 O O . ALA A 1 478 ? 3.174 1.575 -21.175 1.00 85.88 478 ALA A O 1
ATOM 3555 N N . ALA A 1 479 ? 4.981 0.872 -20.055 1.00 90.31 479 ALA A N 1
ATOM 3556 C CA . ALA A 1 479 ? 5.514 0.063 -21.143 1.00 90.31 479 ALA A CA 1
ATOM 3557 C C . ALA A 1 479 ? 6.274 -1.164 -20.642 1.00 90.31 479 ALA A C 1
ATOM 3559 O O . ALA A 1 479 ? 6.754 -1.220 -19.507 1.00 90.31 479 ALA A O 1
ATOM 3560 N N . ARG A 1 480 ? 6.422 -2.154 -21.521 1.00 90.31 480 ARG A N 1
ATOM 3561 C CA . ARG A 1 480 ? 7.201 -3.355 -21.232 1.00 90.31 480 ARG A CA 1
ATOM 3562 C C . ARG A 1 480 ? 8.691 -3.064 -21.395 1.00 90.31 480 ARG A C 1
ATOM 3564 O O . ARG A 1 480 ? 9.132 -2.664 -22.461 1.00 90.31 480 ARG A O 1
ATOM 3571 N N . LEU A 1 481 ? 9.465 -3.312 -20.349 1.00 93.81 481 LEU A N 1
ATOM 3572 C CA . LEU A 1 481 ? 10.920 -3.157 -20.312 1.00 93.81 481 LEU A CA 1
ATOM 3573 C C . LEU A 1 481 ? 11.629 -4.518 -20.417 1.00 93.81 481 LEU A C 1
ATOM 3575 O O . LEU A 1 481 ? 11.544 -5.325 -19.484 1.00 93.81 481 LEU A O 1
ATOM 3579 N N . LEU A 1 482 ? 12.317 -4.734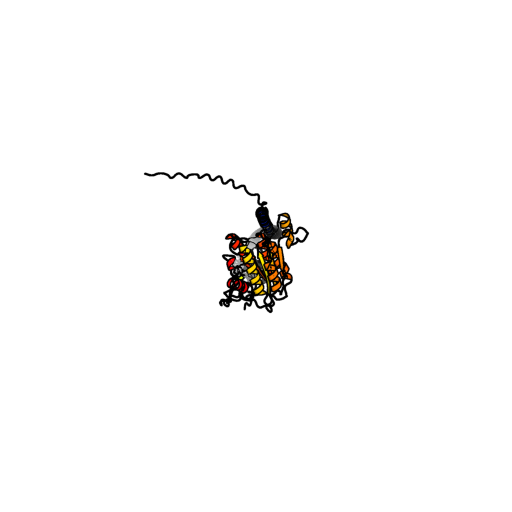 -21.540 1.00 93.19 482 LEU A N 1
ATOM 3580 C CA . LEU A 1 482 ? 13.146 -5.890 -21.886 1.00 93.19 482 LEU A CA 1
ATOM 3581 C C . LEU A 1 482 ? 14.627 -5.508 -21.774 1.00 93.19 482 LEU A C 1
ATOM 3583 O O . LEU A 1 482 ? 15.038 -4.462 -22.266 1.00 93.19 482 LEU A O 1
ATOM 3587 N N . TRP A 1 483 ? 15.430 -6.376 -21.173 1.00 92.31 483 TRP A N 1
ATOM 3588 C CA . TRP A 1 483 ? 16.871 -6.207 -21.036 1.00 92.31 483 TRP A CA 1
ATOM 3589 C C . TRP A 1 483 ? 17.621 -7.286 -21.802 1.00 92.31 483 TRP A C 1
ATOM 3591 O O . TRP A 1 483 ? 17.295 -8.470 -21.712 1.00 92.31 483 TRP A O 1
ATOM 3601 N N . VAL A 1 484 ? 18.666 -6.877 -22.509 1.00 89.81 484 VAL A N 1
ATOM 3602 C CA . VAL A 1 484 ? 19.615 -7.762 -23.180 1.00 89.81 484 VAL A CA 1
ATOM 3603 C C . VAL A 1 484 ? 21.001 -7.463 -22.606 1.00 89.81 484 VAL A C 1
ATOM 3605 O O . VAL A 1 484 ? 21.772 -6.740 -23.239 1.00 89.81 484 VAL A O 1
ATOM 3608 N N . PRO A 1 485 ? 21.294 -7.923 -21.371 1.00 86.50 485 PRO A N 1
ATOM 3609 C CA . PRO A 1 485 ? 22.610 -7.744 -20.786 1.00 86.50 485 PRO A CA 1
ATOM 3610 C C . PRO A 1 485 ? 23.619 -8.623 -21.524 1.00 86.50 485 PRO A C 1
ATOM 3612 O O . PRO A 1 485 ? 23.407 -9.828 -21.688 1.00 86.50 485 PRO A O 1
ATOM 3615 N N . VAL A 1 486 ? 24.718 -8.022 -21.963 1.00 77.25 486 VAL A N 1
ATOM 3616 C CA . VAL A 1 486 ? 25.783 -8.725 -22.681 1.00 77.25 486 VAL A CA 1
ATOM 3617 C C . VAL A 1 486 ? 27.005 -8.878 -21.780 1.00 77.25 486 VAL A C 1
ATOM 3619 O O . VAL A 1 486 ? 27.388 -7.937 -21.085 1.00 77.25 486 VAL A O 1
ATOM 3622 N N . ALA A 1 487 ? 27.581 -10.079 -21.743 1.00 64.56 487 ALA A N 1
ATOM 3623 C CA . ALA A 1 487 ? 28.560 -10.468 -20.742 1.00 64.56 487 ALA A CA 1
ATOM 3624 C C . ALA A 1 487 ? 29.838 -9.619 -20.776 1.00 64.56 487 ALA A C 1
ATOM 3626 O O . ALA A 1 487 ? 30.642 -9.651 -21.702 1.00 64.56 487 ALA A O 1
ATOM 3627 N N . GLY A 1 488 ? 29.975 -8.896 -19.673 1.00 55.78 488 GLY A N 1
ATOM 3628 C CA . GLY A 1 488 ? 31.180 -8.422 -18.993 1.00 55.78 488 GLY A CA 1
ATOM 3629 C C . GLY A 1 488 ? 30.820 -7.979 -17.563 1.00 55.78 488 GLY A C 1
ATOM 3630 O O . GLY A 1 488 ? 31.578 -7.270 -16.908 1.00 55.78 488 GLY A O 1
ATOM 3631 N N . ALA A 1 489 ? 29.616 -8.340 -17.100 1.00 51.72 489 ALA A N 1
ATOM 3632 C CA . ALA A 1 489 ? 28.970 -7.778 -15.928 1.00 51.72 489 ALA A CA 1
ATOM 3633 C C . ALA A 1 489 ? 29.136 -8.735 -14.733 1.00 51.72 489 ALA A C 1
ATOM 3635 O O . ALA A 1 489 ? 28.825 -9.920 -14.876 1.00 51.72 489 ALA A O 1
ATOM 3636 N N . PRO A 1 490 ? 29.578 -8.258 -13.555 1.00 59.72 490 PRO A N 1
ATOM 3637 C CA . PRO A 1 490 ? 29.629 -9.067 -12.336 1.00 59.72 490 PRO A CA 1
ATOM 3638 C C . PRO A 1 490 ? 28.262 -9.698 -12.029 1.00 59.72 490 PRO A C 1
ATOM 3640 O O . PRO A 1 490 ? 27.232 -9.098 -12.343 1.00 59.72 490 PRO A O 1
ATOM 3643 N N . ALA A 1 491 ? 28.222 -10.859 -11.364 1.00 62.28 491 ALA A N 1
ATOM 3644 C CA . ALA A 1 491 ? 26.973 -11.562 -11.022 1.00 62.28 491 ALA A CA 1
ATOM 3645 C C . ALA A 1 491 ? 25.920 -10.650 -10.348 1.00 62.28 491 ALA A C 1
ATOM 3647 O O . ALA A 1 491 ? 24.721 -10.747 -10.614 1.00 62.28 491 ALA A O 1
ATOM 3648 N N . GLU A 1 492 ? 26.372 -9.682 -9.548 1.00 64.56 492 GLU A N 1
ATOM 3649 C CA . GLU A 1 492 ? 25.516 -8.671 -8.924 1.00 64.56 492 GLU A CA 1
ATOM 3650 C C . GLU A 1 492 ? 24.812 -7.736 -9.923 1.00 64.56 492 GLU A C 1
ATOM 3652 O O . GLU A 1 492 ? 23.675 -7.320 -9.698 1.00 64.56 492 GLU A O 1
ATOM 3657 N N . ALA A 1 493 ? 25.458 -7.385 -11.038 1.00 68.44 493 ALA A N 1
ATOM 3658 C CA . ALA A 1 493 ? 24.855 -6.563 -12.085 1.00 68.44 493 ALA A CA 1
ATOM 3659 C C . ALA A 1 493 ? 23.738 -7.325 -12.808 1.00 68.44 493 ALA A C 1
ATOM 3661 O O . ALA A 1 493 ? 22.679 -6.755 -13.075 1.00 68.44 493 ALA A O 1
ATOM 3662 N N . ALA A 1 494 ? 23.919 -8.629 -13.033 1.00 72.81 494 ALA A N 1
ATOM 3663 C CA . ALA A 1 494 ? 22.880 -9.483 -13.601 1.00 72.81 494 ALA A CA 1
ATOM 3664 C C . ALA A 1 494 ? 21.642 -9.558 -12.685 1.00 72.81 494 ALA A C 1
ATOM 3666 O O . ALA A 1 494 ? 20.513 -9.420 -13.163 1.00 72.81 494 ALA A O 1
ATOM 3667 N N . ALA A 1 495 ? 21.838 -9.682 -11.367 1.00 78.50 495 ALA A N 1
ATOM 3668 C CA . ALA A 1 495 ? 20.748 -9.661 -10.388 1.00 78.50 495 ALA A CA 1
ATOM 3669 C C . ALA A 1 495 ? 19.993 -8.315 -10.375 1.00 78.50 495 ALA A C 1
ATOM 3671 O O . ALA A 1 495 ? 18.759 -8.286 -10.342 1.00 78.50 495 ALA A O 1
ATOM 3672 N N . ARG A 1 496 ? 20.708 -7.184 -10.478 1.00 85.50 496 ARG A N 1
ATOM 3673 C CA . ARG A 1 496 ? 20.088 -5.848 -10.573 1.00 85.50 496 ARG A CA 1
ATOM 3674 C C . ARG A 1 496 ? 19.236 -5.693 -11.833 1.00 85.50 496 ARG A C 1
ATOM 3676 O O . ARG A 1 496 ? 18.091 -5.251 -11.742 1.00 85.50 496 ARG A O 1
ATOM 3683 N N . VAL A 1 497 ? 19.751 -6.126 -12.985 1.00 87.81 497 VAL A N 1
ATOM 3684 C CA . VAL A 1 497 ? 19.029 -6.083 -14.268 1.00 87.81 497 VAL A CA 1
ATOM 3685 C C . VAL A 1 497 ? 17.730 -6.896 -14.210 1.00 87.81 497 VAL A C 1
ATOM 3687 O O . VAL A 1 497 ? 16.692 -6.431 -14.687 1.00 87.81 497 VAL A O 1
ATOM 3690 N N . GLN A 1 498 ? 17.732 -8.059 -13.549 1.00 87.94 498 GLN A N 1
ATOM 3691 C CA . GLN A 1 498 ? 16.505 -8.833 -13.314 1.00 87.94 498 GLN A CA 1
ATOM 3692 C C . GLN A 1 498 ? 15.465 -8.064 -12.484 1.00 87.94 498 GLN A C 1
ATOM 3694 O O . GLN A 1 498 ? 14.267 -8.155 -12.758 1.00 87.94 498 GLN A O 1
ATOM 3699 N N . GLY A 1 499 ? 15.904 -7.275 -11.498 1.00 88.31 499 GLY A N 1
ATOM 3700 C CA . GLY A 1 499 ? 15.032 -6.407 -10.701 1.00 88.31 499 GLY A CA 1
ATOM 3701 C C . GLY A 1 499 ? 14.455 -5.217 -11.481 1.00 88.31 499 GLY A C 1
ATOM 3702 O O . GLY A 1 499 ? 13.335 -4.769 -11.194 1.00 88.31 499 GLY A O 1
ATOM 3703 N N . TRP A 1 500 ? 15.194 -4.717 -12.475 1.00 92.38 500 TRP A N 1
ATOM 3704 C CA . TRP A 1 500 ? 14.773 -3.612 -13.342 1.00 92.38 500 TRP A CA 1
ATOM 3705 C C . TRP A 1 500 ? 13.791 -4.056 -14.426 1.00 92.38 500 TRP A C 1
ATOM 3707 O O . TRP A 1 500 ? 12.870 -3.309 -14.750 1.00 92.38 500 TRP A O 1
ATOM 3717 N N . ALA A 1 501 ? 13.942 -5.267 -14.956 1.00 92.38 501 ALA A N 1
ATOM 3718 C CA . ALA A 1 501 ? 13.107 -5.793 -16.028 1.00 92.38 501 ALA A CA 1
ATOM 3719 C C . ALA A 1 501 ? 11.611 -5.915 -15.671 1.00 92.38 501 ALA A C 1
ATOM 3721 O O . ALA A 1 501 ? 11.181 -5.949 -14.508 1.00 92.38 501 ALA A O 1
ATOM 3722 N N . SER A 1 502 ? 10.778 -5.988 -16.713 1.00 90.31 502 SER A N 1
ATOM 3723 C CA . SER A 1 502 ? 9.368 -6.369 -16.555 1.00 90.31 502 SER A CA 1
ATOM 3724 C C . SER A 1 502 ? 9.248 -7.806 -16.065 1.00 90.31 502 SER A C 1
ATOM 3726 O O . SER A 1 502 ? 10.153 -8.617 -16.247 1.00 90.31 502 SER A O 1
ATOM 3728 N N . ARG A 1 503 ? 8.137 -8.139 -15.405 1.00 84.38 503 ARG A N 1
ATOM 3729 C CA . ARG A 1 503 ? 7.929 -9.498 -14.898 1.00 84.38 503 ARG A CA 1
ATOM 3730 C C . ARG A 1 503 ? 7.073 -10.333 -15.855 1.00 84.38 503 ARG A C 1
ATOM 3732 O O . ARG A 1 503 ? 6.152 -9.776 -16.446 1.00 84.38 503 ARG A O 1
ATOM 3739 N N . PRO A 1 504 ? 7.363 -11.639 -15.999 1.00 82.75 504 PRO A N 1
ATOM 3740 C CA . PRO A 1 504 ? 8.440 -12.382 -15.328 1.00 82.75 504 PRO A CA 1
ATOM 3741 C C . PRO A 1 504 ? 9.829 -12.063 -15.913 1.00 82.75 504 PRO A C 1
ATOM 3743 O O . PRO A 1 504 ? 9.966 -11.816 -17.110 1.00 82.75 504 PRO A O 1
ATOM 3746 N N . ALA A 1 505 ? 10.871 -12.059 -15.072 1.00 83.12 505 ALA A N 1
ATOM 3747 C CA . ALA A 1 505 ? 12.229 -11.705 -15.504 1.00 83.12 505 ALA A CA 1
ATOM 3748 C C . ALA A 1 505 ? 12.781 -12.681 -16.560 1.00 83.12 505 ALA A C 1
ATOM 3750 O O . ALA A 1 505 ? 13.476 -12.252 -17.472 1.00 83.12 505 ALA A O 1
ATOM 3751 N N . ALA A 1 506 ? 12.396 -13.962 -16.507 1.00 81.06 506 ALA A N 1
ATOM 3752 C CA . ALA A 1 506 ? 12.800 -14.977 -17.485 1.00 81.06 506 ALA A CA 1
ATOM 3753 C C . ALA A 1 506 ? 12.445 -14.608 -18.941 1.00 81.06 506 ALA A C 1
ATOM 3755 O O . ALA A 1 506 ? 13.207 -14.910 -19.861 1.00 81.06 506 ALA A O 1
ATOM 3756 N N . ASP A 1 507 ? 11.329 -13.900 -19.151 1.00 83.00 507 ASP A N 1
ATOM 3757 C CA . ASP A 1 507 ? 10.901 -13.446 -20.480 1.00 83.00 507 ASP A CA 1
ATOM 3758 C C . ASP A 1 507 ? 11.507 -12.101 -20.866 1.00 83.00 507 ASP A C 1
ATOM 3760 O O . ASP A 1 507 ? 11.690 -11.813 -22.049 1.00 83.00 507 ASP A O 1
ATOM 3764 N N . ASN A 1 508 ? 11.813 -11.273 -19.871 1.00 88.25 508 ASN A N 1
ATOM 3765 C CA . ASN A 1 508 ? 12.207 -9.880 -20.054 1.00 88.25 508 ASN A CA 1
ATOM 3766 C C . ASN A 1 508 ? 13.699 -9.629 -19.815 1.00 88.25 508 ASN A C 1
ATOM 3768 O O . ASN A 1 508 ? 14.132 -8.482 -19.846 1.00 88.25 508 ASN A O 1
ATOM 3772 N N . VAL A 1 509 ? 14.481 -10.684 -19.608 1.00 89.12 509 VAL A N 1
ATOM 3773 C CA . VAL A 1 509 ? 15.940 -10.643 -19.567 1.00 89.12 509 VAL A CA 1
ATOM 3774 C C . VAL A 1 509 ? 16.474 -11.725 -20.495 1.00 89.12 509 VAL A C 1
ATOM 3776 O O . VAL A 1 509 ? 16.138 -12.901 -20.349 1.00 89.12 509 VAL A O 1
ATOM 3779 N N . LEU A 1 510 ? 17.294 -11.323 -21.462 1.00 87.94 510 LEU A N 1
ATOM 3780 C CA . LEU A 1 510 ? 18.040 -12.218 -22.340 1.00 87.94 510 LEU A CA 1
ATOM 3781 C C . LEU A 1 510 ? 19.533 -11.983 -22.116 1.00 87.94 510 LEU A C 1
ATOM 3783 O O . LEU A 1 510 ? 20.135 -11.144 -22.779 1.00 87.94 510 LEU A O 1
ATOM 3787 N N . ALA A 1 511 ? 20.107 -12.704 -21.157 1.00 84.69 511 ALA A N 1
ATOM 3788 C CA . ALA A 1 511 ? 21.542 -12.661 -20.918 1.00 84.69 511 ALA A CA 1
ATOM 3789 C C . ALA A 1 511 ? 22.296 -13.349 -22.061 1.00 84.69 511 ALA A C 1
ATOM 3791 O O . ALA A 1 511 ? 21.898 -14.424 -22.519 1.00 84.69 511 ALA A O 1
ATOM 3792 N N . LEU A 1 512 ? 23.362 -12.707 -22.533 1.00 81.38 512 LEU A N 1
ATOM 3793 C CA . LEU A 1 512 ? 24.220 -13.216 -23.596 1.00 81.38 512 LEU A CA 1
ATOM 3794 C C . LEU A 1 512 ? 25.663 -13.286 -23.120 1.00 81.38 512 LEU A C 1
ATOM 3796 O O . LEU A 1 512 ? 26.159 -12.324 -22.548 1.00 81.38 512 LEU A O 1
ATOM 3800 N N . ASP A 1 513 ? 26.352 -14.372 -23.457 1.00 73.88 513 ASP A N 1
ATOM 3801 C CA . ASP A 1 513 ? 27.737 -14.613 -23.028 1.00 73.88 513 ASP A CA 1
ATOM 3802 C C . ASP A 1 513 ? 28.780 -13.798 -23.810 1.00 73.88 513 ASP A C 1
ATOM 3804 O O . ASP A 1 513 ? 29.943 -13.761 -23.428 1.00 73.88 513 ASP A O 1
ATOM 3808 N N . SER A 1 514 ? 28.406 -13.175 -24.934 1.00 72.38 514 SER A N 1
ATOM 3809 C CA . SER A 1 514 ? 29.311 -12.301 -25.689 1.00 72.38 514 SER A CA 1
ATOM 3810 C C . SER A 1 514 ? 28.580 -11.362 -26.644 1.00 72.38 514 SER A C 1
ATOM 3812 O O . SER A 1 514 ? 27.509 -11.679 -27.179 1.00 72.38 514 SER A O 1
ATOM 3814 N N . PHE A 1 515 ? 29.209 -10.219 -26.928 1.00 70.62 515 PHE A N 1
ATOM 3815 C CA . PHE A 1 515 ? 28.730 -9.242 -27.909 1.00 70.62 515 PHE A CA 1
ATOM 3816 C C . PHE A 1 515 ? 28.669 -9.818 -29.329 1.00 70.62 515 PHE A C 1
ATOM 3818 O O . PHE A 1 515 ? 27.753 -9.493 -30.084 1.00 70.62 515 PHE A O 1
ATOM 3825 N N . ALA A 1 516 ? 29.538 -10.769 -29.680 1.00 69.69 516 ALA A N 1
ATOM 3826 C CA . ALA A 1 516 ? 29.499 -11.445 -30.978 1.00 69.69 516 ALA A CA 1
ATOM 3827 C C . ALA A 1 516 ? 28.182 -12.212 -31.231 1.00 69.69 516 ALA A C 1
ATOM 3829 O O . ALA A 1 516 ? 27.727 -12.311 -32.372 1.00 69.69 516 ALA A O 1
ATOM 3830 N N . ARG A 1 517 ? 27.525 -12.730 -30.181 1.00 77.00 517 ARG A N 1
ATOM 3831 C CA . ARG A 1 517 ? 26.236 -13.441 -30.303 1.00 77.00 517 ARG A CA 1
ATOM 3832 C C . ARG A 1 517 ? 25.035 -12.506 -30.427 1.00 77.00 517 ARG A C 1
ATOM 3834 O O . ARG A 1 517 ? 23.981 -12.954 -30.883 1.00 77.00 517 ARG A O 1
ATOM 3841 N N . LEU A 1 518 ? 25.181 -11.238 -30.043 1.00 78.19 518 LEU A N 1
ATOM 3842 C CA . LEU A 1 518 ? 24.109 -10.241 -30.046 1.00 78.19 518 LEU A CA 1
ATOM 3843 C C . LEU A 1 518 ? 23.616 -9.930 -31.470 1.00 78.19 518 LEU A C 1
ATOM 3845 O O . LEU A 1 518 ? 22.420 -9.767 -31.681 1.00 78.19 518 LEU A O 1
ATOM 3849 N N . ALA A 1 519 ? 24.521 -9.915 -32.454 1.00 76.75 519 ALA A N 1
ATOM 3850 C CA . ALA A 1 519 ? 24.191 -9.628 -33.852 1.00 76.75 519 ALA A CA 1
ATOM 3851 C C . ALA A 1 519 ? 23.692 -10.853 -34.649 1.00 76.75 519 ALA A C 1
ATOM 3853 O O . ALA A 1 519 ? 23.356 -10.714 -35.824 1.00 76.75 519 ALA A O 1
ATOM 3854 N N . ARG A 1 520 ? 23.654 -12.055 -34.050 1.00 84.25 520 ARG A N 1
ATOM 3855 C CA . ARG A 1 520 ? 23.215 -13.269 -34.758 1.00 84.25 520 ARG A CA 1
ATOM 3856 C C . ARG A 1 520 ? 21.703 -13.225 -35.027 1.00 84.25 520 ARG A C 1
ATOM 3858 O O . ARG A 1 520 ? 20.955 -12.898 -34.099 1.00 84.25 520 ARG A O 1
ATOM 3865 N N . PRO A 1 521 ? 21.236 -13.627 -36.226 1.00 82.56 521 PRO A N 1
ATOM 3866 C CA . PRO A 1 521 ? 19.812 -13.656 -36.569 1.00 82.56 521 PRO A CA 1
ATOM 3867 C C . PRO A 1 521 ? 18.942 -14.404 -35.549 1.00 82.56 521 PRO A C 1
ATOM 3869 O O . PRO A 1 521 ? 17.850 -13.942 -35.225 1.00 82.56 521 PRO A O 1
ATOM 3872 N N . ASP A 1 522 ? 19.442 -15.498 -34.970 1.00 83.62 522 ASP A N 1
ATOM 3873 C CA . ASP A 1 522 ? 18.715 -16.285 -33.962 1.00 83.62 522 ASP A CA 1
ATOM 3874 C C . ASP A 1 522 ? 18.521 -15.516 -32.648 1.00 83.62 522 ASP A C 1
ATOM 3876 O O . ASP A 1 522 ? 17.479 -15.593 -31.997 1.00 83.62 522 ASP A O 1
ATOM 3880 N N . THR A 1 523 ? 19.525 -14.741 -32.232 1.00 86.38 523 THR A N 1
ATOM 3881 C CA . THR A 1 523 ? 19.440 -13.911 -31.024 1.00 86.38 523 THR A CA 1
ATOM 3882 C C . THR A 1 523 ? 18.461 -12.766 -31.229 1.00 86.38 523 THR A C 1
ATOM 3884 O O . THR A 1 523 ? 17.601 -12.553 -30.375 1.00 86.38 523 THR A O 1
ATOM 3887 N N . ILE A 1 524 ? 18.527 -12.090 -32.377 1.00 87.44 524 ILE A N 1
ATOM 3888 C CA . ILE A 1 524 ? 17.563 -11.045 -32.739 1.00 87.44 524 ILE A CA 1
ATOM 3889 C C . ILE A 1 524 ? 16.151 -11.631 -32.796 1.00 87.44 524 ILE A C 1
ATOM 3891 O O . ILE A 1 524 ? 15.239 -11.064 -32.205 1.00 87.44 524 ILE A O 1
ATOM 3895 N N . SER A 1 525 ? 15.977 -12.818 -33.379 1.00 86.38 525 SER A N 1
ATOM 3896 C CA . SER A 1 525 ? 14.691 -13.526 -33.407 1.00 86.38 525 SER A CA 1
ATOM 3897 C C . SER A 1 525 ? 14.158 -13.821 -32.004 1.00 86.38 525 SER A C 1
ATOM 3899 O O . SER A 1 525 ? 12.974 -13.624 -31.743 1.00 86.38 525 SER A O 1
ATOM 3901 N N . ARG A 1 526 ? 15.022 -14.211 -31.056 1.00 85.94 526 ARG A N 1
ATOM 3902 C CA . ARG A 1 526 ? 14.632 -14.391 -29.646 1.00 85.94 526 ARG A CA 1
ATOM 3903 C C . ARG A 1 526 ? 14.213 -13.081 -28.977 1.00 85.94 526 ARG A C 1
ATOM 3905 O O . ARG A 1 526 ? 13.276 -13.100 -28.182 1.00 85.94 526 ARG A O 1
ATOM 3912 N N . VAL A 1 527 ? 14.876 -11.963 -29.280 1.00 87.75 527 VAL A N 1
ATOM 3913 C CA . VAL A 1 527 ? 14.494 -10.629 -28.780 1.00 87.75 527 VAL A CA 1
ATOM 3914 C C . VAL A 1 527 ? 13.148 -10.205 -29.371 1.00 87.75 527 VAL A C 1
ATOM 3916 O O . VAL A 1 527 ? 12.249 -9.815 -28.628 1.00 87.75 527 VAL A O 1
ATOM 3919 N N . VAL A 1 528 ? 12.969 -10.359 -30.683 1.00 87.00 528 VAL A N 1
ATOM 3920 C CA . VAL A 1 528 ? 11.726 -10.026 -31.392 1.00 87.00 528 VAL A CA 1
ATOM 3921 C C . VAL A 1 528 ? 10.569 -10.882 -30.887 1.00 87.00 528 VAL A C 1
ATOM 3923 O O . VAL A 1 528 ? 9.535 -10.332 -30.537 1.00 87.00 528 VAL A O 1
ATOM 3926 N N . ALA A 1 529 ? 10.747 -12.193 -30.715 1.00 83.81 529 ALA A N 1
ATOM 3927 C CA . ALA A 1 529 ? 9.714 -13.080 -30.171 1.00 83.81 529 ALA A CA 1
ATOM 3928 C C . ALA A 1 529 ? 9.294 -12.735 -28.726 1.00 83.81 529 ALA A C 1
ATOM 3930 O O . ALA A 1 529 ? 8.217 -13.135 -28.279 1.00 83.81 529 ALA A O 1
ATOM 3931 N N . ARG A 1 530 ? 10.148 -12.020 -27.978 1.00 85.06 530 ARG A N 1
ATOM 3932 C CA . ARG A 1 530 ? 9.857 -11.524 -26.623 1.00 85.06 530 ARG A CA 1
ATOM 3933 C C . ARG A 1 530 ? 9.208 -10.147 -26.624 1.00 85.06 530 ARG A C 1
ATOM 3935 O O . ARG A 1 530 ? 8.428 -9.866 -25.726 1.00 85.06 530 ARG A O 1
ATOM 3942 N N . ALA A 1 531 ? 9.535 -9.292 -27.583 1.00 84.06 531 ALA A N 1
ATOM 3943 C CA . ALA A 1 531 ? 9.025 -7.926 -27.664 1.00 84.06 531 ALA A CA 1
ATOM 3944 C C . ALA A 1 531 ? 7.768 -7.799 -28.547 1.00 84.06 531 ALA A C 1
ATOM 3946 O O . ALA A 1 531 ? 6.968 -6.894 -28.331 1.00 84.06 531 ALA A O 1
ATOM 3947 N N . CYS A 1 532 ? 7.567 -8.714 -29.495 1.00 81.62 532 CYS A N 1
ATOM 3948 C CA . CYS A 1 532 ? 6.475 -8.698 -30.460 1.00 81.62 532 CYS A CA 1
ATOM 3949 C C . CYS A 1 532 ? 5.362 -9.703 -30.096 1.00 81.62 532 CYS A C 1
ATOM 3951 O O . CYS A 1 532 ? 5.667 -10.880 -29.874 1.00 81.62 532 CYS A O 1
ATOM 3953 N N . PRO A 1 533 ? 4.079 -9.295 -30.089 1.00 67.00 533 PRO A N 1
ATOM 3954 C CA . PRO A 1 533 ? 2.943 -10.203 -29.905 1.00 67.00 533 PRO A CA 1
ATOM 3955 C C . PRO A 1 533 ? 2.681 -11.123 -31.107 1.00 67.00 533 PRO A C 1
ATOM 3957 O O . PRO A 1 533 ? 2.160 -12.217 -30.914 1.00 67.00 533 PRO A O 1
ATOM 3960 N N . ALA A 1 534 ? 3.039 -10.692 -32.324 1.00 66.25 534 ALA A N 1
ATOM 3961 C CA . ALA A 1 534 ? 2.823 -11.424 -33.575 1.00 66.25 534 ALA A CA 1
ATOM 3962 C C . ALA A 1 534 ? 4.077 -11.381 -34.483 1.00 66.25 534 ALA A C 1
ATOM 3964 O O . ALA A 1 534 ? 4.173 -10.555 -35.394 1.00 66.25 534 ALA A O 1
ATOM 3965 N N . PRO A 1 535 ? 5.087 -12.228 -34.220 1.00 61.31 535 PRO A N 1
ATOM 3966 C CA . PRO A 1 535 ? 6.233 -12.399 -35.094 1.00 61.31 535 PRO A CA 1
ATOM 3967 C C . PRO A 1 535 ? 5.848 -13.228 -36.323 1.00 61.31 535 PRO A C 1
ATOM 3969 O O . PRO A 1 535 ? 5.050 -14.161 -36.222 1.00 61.31 535 PRO A O 1
ATOM 3972 N N . GLY A 1 536 ? 6.452 -12.925 -37.469 1.00 54.59 536 GLY A N 1
ATOM 3973 C CA . GLY A 1 536 ? 6.270 -13.676 -38.709 1.00 54.59 536 GLY A CA 1
ATOM 3974 C C . GLY A 1 536 ? 7.200 -13.238 -39.816 1.00 54.59 536 GLY A C 1
ATOM 3975 O O . GLY A 1 536 ? 8.323 -12.752 -39.514 1.00 54.59 536 GLY A O 1
#

Sequence (536 aa):
RAATPALVAAGRRARGRCTTIAPDCSYLHSRLLLMQTGLADRADGMRENLVKLQGTCDSTRMSYETQISNLETRLKDQQVALAEATRLVVETEEQAHLMSEQLEQLQQDAKRMTMQCQNNLDSFQLQIFGAKRLRQELFKVAGTVLLVQDCEVSEWTPEECSKTCDGGVQRMTRSVIVPPRLGAACPPLAMRRRCGVERCPEDCLLGPWGGWSACSAPCGGGGVRERTRPVLAQPQGSGRPCGPTSESAGCGGVPCGAGCELSPWTAWSACSRACGGGFQVRQRHILVAPAQGRGPCPAAQSGVRLRYRRCNAQACPPSHGRALSCRGGHEVVVLLGGGGPDGEESWGAAKRAARALVQAFGRPGSGARVAVLLVGGPRDWRAYRRCTQDAGARPDLARDCGLSWVGHLTTDSAALEGSIRHLRRPRAAPLTSAALAAAATELRTRRAGTSGVVIAVTDGSSLDPHRTSQAARRLRKAARLLWVPVAGAPAEAAARVQGWASRPAADNVLALDSFARLARPDTISRVVARACPAPG

Mean predicted aligned error: 17.17 Å

Solvent-accessible surface area (backbone atoms only — not comparable to full-atom values): 28867 Å² total; per-residue (Å²): 141,81,87,83,82,80,83,78,82,78,80,76,80,73,81,69,72,79,73,81,64,78,77,71,56,62,58,58,45,39,53,53,47,42,53,53,34,47,53,50,34,51,51,51,52,51,51,54,50,49,54,53,49,48,54,50,50,53,56,50,48,55,53,49,53,52,51,50,53,55,50,52,51,51,50,52,54,51,52,52,52,50,52,55,51,53,51,52,51,54,56,51,52,52,52,52,50,56,51,51,53,52,51,51,51,52,52,52,49,52,51,52,54,49,53,54,51,52,54,49,50,54,52,51,52,52,50,52,52,50,52,54,51,54,51,55,53,52,39,61,75,68,72,53,92,64,83,68,30,54,36,38,64,52,74,77,45,77,51,76,53,73,24,84,35,63,58,17,57,19,48,30,39,40,50,77,76,35,78,54,38,95,42,52,75,67,72,84,48,61,50,79,44,82,30,27,76,50,54,56,66,33,56,36,40,70,44,72,70,50,72,70,46,75,46,76,26,89,31,58,60,76,9,48,23,41,30,44,32,54,76,74,37,78,51,32,68,82,29,49,76,70,73,84,48,64,49,79,43,83,28,19,78,49,63,49,68,62,76,40,38,59,43,74,71,47,72,70,45,72,52,51,13,50,30,58,49,25,41,24,43,31,41,38,51,78,74,37,80,44,58,91,90,72,65,81,61,81,52,76,80,33,77,90,23,31,48,79,43,82,34,41,68,52,75,58,82,81,55,86,84,42,52,46,28,35,52,50,51,30,38,38,38,36,36,43,39,38,60,53,82,64,43,67,62,35,40,53,25,49,46,48,25,52,39,52,50,40,53,24,39,25,42,91,89,14,64,20,25,45,21,36,35,40,36,12,15,35,82,46,70,70,32,40,44,44,59,74,42,94,68,90,57,87,58,53,46,48,81,34,31,26,36,39,74,65,35,64,76,35,62,59,36,66,63,44,41,55,50,50,72,72,60,75,77,42,82,33,58,28,39,49,28,53,50,40,47,50,52,48,54,59,60,67,79,52,66,88,91,36,63,41,35,36,41,36,41,29,28,52,72,51,42,37,62,60,54,26,44,52,27,31,58,57,30,54,76,76,29,49,35,33,34,36,36,33,54,70,48,58,73,69,34,56,56,50,48,47,70,39,27,30,84,62,36,82,72,18,44,51,79,35,88,35,40,79,53,48,50,34,35,64,45,44,24,53,51,40,29,39,74,25,74,42,57,92

Foldseek 3Di:
DDDDDDDPPPDPPPPPPPPCPPPPCLVVLLVVLLVVLVVVLVVVVVVVVVVVVVVVVVVVVVVVVVVVVVVVVVVVVVVVVVVVVVVVVVVVVVVVVVVVVVVVVVVVVVVVVVVVVVVVVVVVVVVVVVVVVVVVVVCVVVVDPDPFDAWDKDDWDWDDFPDLADKTKIKTAIGTPDQGDNYDHDDDRIDIDIDRHAHDWDAWDKADKDDWDDWPDLAAFATKIKIFIDGPDQTGGPYDGDDDRMDIDTDRPHHQPPAFDWADKDPWDQFLFQAQKTKTKIFIDGPDHGDPPPDGDDDCPDPVGMDIDIDRNHHDDDQPQAAWAFAFEAEEEEEQALDDDVRVVLLQLSLLLVLSLLCRYLPVNSNYFYWYKYFAAASHDVLVCQLPPPPPDNDDCCHSGVIDILDARDSCSPSSSVSSVPDDRHSHFGQLLSVLVVLLVSLVPGDPPHAYEYEYEYLLTHSNLSSLLVSLVVSLVRHFAAYEREPPHPPVSVVSVCSSGHPPSVLRYHYHDHSNCSNGSVNSNSVCSSGHSDID